Protein 3QHY (pdb70)

Nearest PDB structures (foldseek):
  3qhy-assembly1_A  TM=1.004E+00  e=6.481E-57  Bacillus anthracis
  6w34-assembly1_A  TM=9.994E-01  e=8.408E-50  Bacillus cereus ATCC 14579
  6w33-assembly2_B  TM=1.000E+00  e=2.358E-49  Bacillus cereus ATCC 14579
  6w2z-assembly1_A  TM=9.917E-01  e=2.115E-44  Bacillus subtilis subsp. subtilis str. 168
  6nj1-assembly1_A-2  TM=9.935E-01  e=1.777E-41  Clostridium kluyveri DSM 555

B-factor: mean 21.79, std 8.42, range [8.39, 61.29]

InterPro domains:
  IPR000871 Beta-lactamase, class-A [PR00118] (55-79)
  IPR000871 Beta-lactamase, class-A [PR00118] (86-103)
  IPR000871 Beta-lactamase, class-A [PR00118] (126-151)
  IPR000871 Beta-lactamase, class-A [PR00118] (162-186)
  IPR000871 Beta-lactamase, class-A [PR00118] (188-213)
  IPR000871 Beta-lactamase, class-A [PR00118] (224-239)
  IPR000871 Beta-lactamase, class-A [PR00118] (241-256)
  IPR000871 Beta-lactamase, class-A [PTHR35333] (19-308)
  IPR012338 Beta-lactamase/transpeptidase-like [G3DSA:3.40.710.10] (39-309)
  IPR012338 Beta-lactamase/transpeptidase-like [SSF56601] (54-308)
  IPR023650 Beta-lactamase, class-A active site [PS00146] (88-103)
  IPR045155 Beta-lactamase class A, catalytic domain [PF13354] (54-308)
  IPR058139 Beta-lactamase BlaC, bacilli [NF012167] (55-308)

Structure (mmCIF, N/CA/C/O backbone):
data_3QHY
#
_entry.id   3QHY
#
_cell.length_a   130.766
_cell.length_b   87.177
_cell.length_c   61.020
_cell.angle_alpha   90.00
_cell.angle_beta   114.81
_cell.angle_gamma   90.00
#
_symmetry.space_group_name_H-M   'C 1 2 1'
#
loop_
_entity.id
_entity.type
_entity.pdbx_description
1 polymer Beta-lactamase
2 polymer 'Beta-lactamase inhibitory protein II'
3 water water
#
loop_
_atom_site.group_PDB
_atom_site.id
_atom_site.type_symbol
_atom_site.label_atom_id
_atom_site.label_alt_id
_atom_site.label_comp_id
_atom_site.label_asym_id
_atom_site.label_entity_id
_atom_site.label_seq_id
_atom_site.pdbx_PDB_ins_code
_atom_site.Cartn_x
_atom_site.Cartn_y
_atom_site.Cartn_z
_atom_site.occupancy
_atom_site.B_iso_or_equiv
_atom_site.auth_seq_id
_atom_site.auth_comp_id
_atom_site.auth_asym_id
_atom_site.auth_atom_id
_atom_site.pdbx_PDB_model_num
ATOM 1 N N . THR A 1 14 ? 44.275 -29.224 -1.030 1.00 39.18 29 THR A N 1
ATOM 2 C CA . THR A 1 14 ? 43.359 -29.760 -2.018 1.00 32.24 29 THR A CA 1
ATOM 3 C C . THR A 1 14 ? 42.007 -29.067 -1.965 1.00 25.65 29 THR A C 1
ATOM 4 O O . THR A 1 14 ? 41.662 -28.386 -0.999 1.00 22.43 29 THR A O 1
ATOM 8 N N . HIS A 1 15 ? 41.240 -29.279 -3.023 1.00 22.01 30 HIS A N 1
ATOM 9 C CA . HIS A 1 15 ? 39.878 -28.791 -3.144 1.00 22.60 30 HIS A CA 1
ATOM 10 C C . HIS A 1 15 ? 38.957 -29.439 -2.113 1.00 21.08 30 HIS A C 1
ATOM 11 O O . HIS A 1 15 ? 37.975 -28.832 -1.675 1.00 22.63 30 HIS A O 1
ATOM 18 N N . LYS A 1 16 ? 39.266 -30.673 -1.722 1.00 23.00 31 LYS A N 1
ATOM 19 C CA . LYS A 1 16 ? 38.462 -31.366 -0.716 1.00 18.48 31 LYS A CA 1
ATOM 20 C C . LYS A 1 16 ? 38.514 -30.612 0.612 1.00 18.04 31 LYS A C 1
ATOM 21 O O . LYS A 1 16 ? 37.502 -30.448 1.296 1.00 16.16 31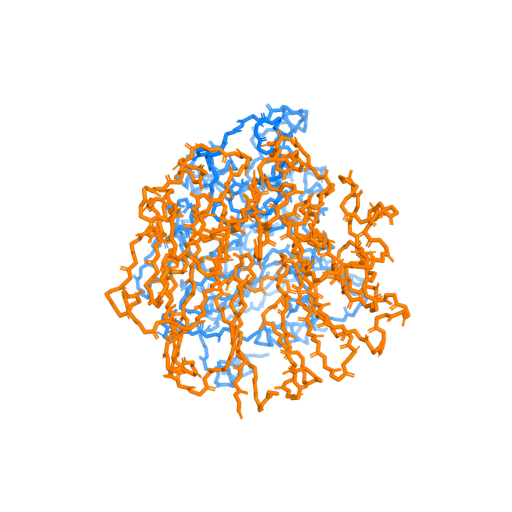 LYS A O 1
ATOM 27 N N . GLU A 1 17 ? 39.710 -30.169 0.968 1.00 16.74 32 GLU A N 1
ATOM 28 C CA . GLU A 1 17 ? 39.926 -29.434 2.203 1.00 20.44 32 GLU A CA 1
ATOM 29 C C . GLU A 1 17 ? 39.153 -28.113 2.207 1.00 17.69 32 GLU A C 1
ATOM 30 O O . GLU A 1 17 ? 38.450 -27.806 3.172 1.00 18.75 32 GLU A O 1
ATOM 36 N N . PHE A 1 18 ? 39.247 -27.353 1.116 1.00 17.72 33 PHE A N 1
ATOM 37 C CA . PHE A 1 18 ? 38.520 -26.085 1.011 1.00 15.05 33 PHE A CA 1
ATOM 38 C C . PHE A 1 18 ? 37.030 -26.318 1.165 1.00 21.25 33 PHE A C 1
ATOM 39 O O . PHE A 1 18 ? 36.355 -25.615 1.917 1.00 18.41 33 PHE A O 1
ATOM 47 N N . SER A 1 19 ? 36.528 -27.323 0.452 1.00 18.51 34 SER A N 1
ATOM 48 C CA . SER A 1 19 ? 35.116 -27.683 0.502 1.00 18.78 34 SER A CA 1
ATOM 49 C C . SER A 1 19 ? 34.657 -28.012 1.932 1.00 21.34 34 SER A C 1
ATOM 50 O O . SER A 1 19 ? 33.574 -27.600 2.354 1.00 26.27 34 SER A O 1
ATOM 53 N N . GLN A 1 20 ? 35.481 -28.745 2.676 1.00 21.46 35 GLN A N 1
ATOM 54 C CA . GLN A 1 20 ? 35.150 -29.100 4.051 1.00 22.98 35 GLN A CA 1
ATOM 55 C C . GLN A 1 20 ? 35.118 -27.867 4.947 1.00 23.36 35 GLN A C 1
ATOM 56 O O . GLN A 1 20 ? 34.302 -27.772 5.867 1.00 25.46 35 GLN A O 1
ATOM 62 N N . LEU A 1 21 ? 36.010 -26.920 4.670 1.00 21.83 36 LEU A N 1
ATOM 63 C CA . LEU A 1 21 ? 36.070 -25.679 5.439 1.00 23.37 36 LEU A CA 1
ATOM 64 C C . LEU A 1 21 ? 34.781 -24.902 5.293 1.00 18.62 36 LEU A C 1
ATOM 65 O O . LEU A 1 21 ? 34.237 -24.400 6.276 1.00 22.11 36 LEU A O 1
ATOM 70 N N . GLU A 1 22 ? 34.286 -24.805 4.064 1.00 21.09 37 GLU A N 1
ATOM 71 C CA . GLU A 1 22 ? 32.997 -24.166 3.825 1.00 18.38 37 GLU A CA 1
ATOM 72 C C . GLU A 1 22 ? 31.923 -24.768 4.717 1.00 21.91 37 GLU A C 1
ATOM 73 O O . GLU A 1 22 ? 31.138 -24.040 5.334 1.00 21.77 37 GLU A O 1
ATOM 79 N N . LYS A 1 23 ? 31.886 -26.097 4.796 1.00 19.08 38 LYS A N 1
ATOM 80 C CA . LYS A 1 23 ? 30.843 -26.750 5.579 1.00 22.98 38 LYS A CA 1
ATOM 81 C C . LYS A 1 23 ? 31.068 -26.570 7.075 1.00 19.81 38 LYS A C 1
ATOM 82 O O . LYS A 1 23 ? 30.133 -26.279 7.825 1.00 24.37 38 LYS A O 1
ATOM 88 N N . LYS A 1 24 ? 32.312 -26.738 7.503 1.00 22.74 39 LYS A N 1
ATOM 89 C CA . LYS A 1 24 ? 32.677 -26.544 8.902 1.00 23.40 39 LYS A CA 1
ATOM 90 C C . LYS A 1 24 ? 32.236 -25.178 9.442 1.00 24.38 39 LYS A C 1
ATOM 91 O O . LYS A 1 24 ? 31.768 -25.076 10.577 1.00 23.61 39 LYS A O 1
ATOM 97 N N . PHE A 1 25 ? 32.362 -24.138 8.623 1.00 21.40 40 PHE A N 1
ATOM 98 C CA . PHE A 1 25 ? 32.144 -22.769 9.096 1.00 21.90 40 PHE A CA 1
ATOM 99 C C . PHE A 1 25 ? 30.853 -22.140 8.578 1.00 22.72 40 PHE A C 1
ATOM 100 O O . PHE A 1 25 ? 30.582 -20.967 8.829 1.00 23.23 40 PHE A O 1
ATOM 108 N N . ASP A 1 26 ? 30.058 -22.938 7.872 1.00 23.53 41 ASP A N 1
ATOM 109 C CA . ASP A 1 26 ? 28.802 -22.476 7.280 1.00 22.64 41 ASP A CA 1
ATOM 110 C C . ASP A 1 26 ? 28.996 -21.224 6.415 1.00 22.00 41 ASP A C 1
ATOM 111 O O . ASP A 1 26 ? 28.251 -20.252 6.536 1.00 21.64 41 ASP A O 1
ATOM 116 N N . ALA A 1 27 ? 29.982 -21.267 5.522 1.00 19.42 42 ALA A N 1
ATOM 117 C CA . ALA A 1 27 ? 30.332 -20.096 4.732 1.00 20.05 42 ALA A CA 1
ATOM 118 C C . ALA A 1 27 ? 30.673 -20.431 3.283 1.00 20.69 42 ALA A C 1
ATOM 119 O O . ALA A 1 27 ? 30.946 -21.582 2.948 1.00 20.31 42 ALA A O 1
ATOM 121 N N . ARG A 1 28 ? 30.642 -19.415 2.425 1.00 22.13 43 ARG A N 1
ATOM 122 C CA . ARG A 1 28 ? 31.101 -19.551 1.048 1.00 19.14 43 ARG A CA 1
ATOM 123 C C . ARG A 1 28 ? 32.531 -19.028 0.999 1.00 19.42 43 ARG A C 1
ATOM 124 O O . ARG A 1 28 ? 32.821 -17.979 1.566 1.00 16.54 43 ARG A O 1
ATOM 132 N N . LEU A 1 29 ? 33.415 -19.736 0.300 1.00 17.12 44 LEU A N 1
ATOM 133 C CA . LEU A 1 29 ? 34.841 -19.401 0.314 1.00 18.29 44 LEU A CA 1
ATOM 134 C C . LEU A 1 29 ? 35.425 -19.233 -1.096 1.00 19.5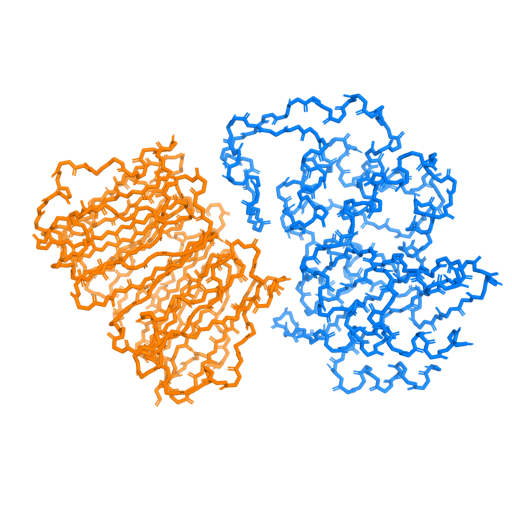5 44 LEU A C 1
ATOM 135 O O . LEU A 1 29 ? 35.166 -20.046 -1.988 1.00 20.08 44 LEU A O 1
ATOM 140 N N . GLY A 1 30 ? 36.210 -18.180 -1.300 1.00 15.99 45 GLY A N 1
ATOM 141 C CA . GLY A 1 30 ? 36.918 -18.005 -2.557 1.00 13.01 45 GLY A CA 1
ATOM 142 C C . GLY A 1 30 ? 38.411 -17.867 -2.304 1.00 18.34 45 GLY A C 1
ATOM 143 O O . GLY A 1 30 ? 38.830 -17.149 -1.398 1.00 17.12 45 GLY A O 1
ATOM 144 N N . VAL A 1 31 ? 39.212 -18.563 -3.097 1.00 12.92 46 VAL A N 1
ATOM 145 C CA . VAL A 1 31 ? 40.645 -18.596 -2.894 1.00 11.98 46 VAL A CA 1
ATOM 146 C C . VAL A 1 31 ? 41.369 -18.516 -4.221 1.00 16.18 46 VAL A C 1
ATOM 147 O O . VAL A 1 31 ? 40.992 -19.178 -5.191 1.00 15.13 46 VAL A O 1
ATOM 151 N N . TYR A 1 32 ? 42.422 -17.719 -4.258 1.00 14.51 47 TYR A N 1
ATOM 152 C CA . TYR A 1 32 ? 43.376 -17.801 -5.353 1.00 14.56 47 TYR A CA 1
ATOM 153 C C . TYR A 1 32 ? 44.743 -17.474 -4.804 1.00 17.53 47 TYR A C 1
ATOM 154 O O . TYR A 1 32 ? 44.911 -16.474 -4.108 1.00 15.67 47 TYR A O 1
ATOM 163 N N . ALA A 1 33 ? 45.718 -18.327 -5.100 1.00 14.80 48 ALA A N 1
ATOM 164 C CA . ALA A 1 33 ? 47.062 -18.132 -4.592 1.00 15.27 48 ALA A CA 1
ATOM 165 C C . ALA A 1 33 ? 48.093 -18.431 -5.667 1.00 18.96 48 ALA A C 1
ATOM 166 O O . ALA A 1 33 ? 47.905 -19.336 -6.484 1.00 19.20 48 ALA A O 1
ATOM 168 N N . ILE A 1 34 ? 49.183 -17.670 -5.650 1.00 14.29 49 ILE A N 1
ATOM 169 C CA . ILE A 1 34 ? 50.246 -17.795 -6.639 1.00 19.71 49 ILE A CA 1
ATOM 170 C C . ILE A 1 34 ? 51.618 -17.885 -5.976 1.00 21.67 49 ILE A C 1
ATOM 171 O O . ILE A 1 34 ? 52.064 -16.934 -5.324 1.00 17.90 49 ILE A O 1
ATOM 176 N N . ASP A 1 35 ? 52.277 -19.027 -6.132 1.00 18.43 50 ASP A N 1
ATOM 177 C CA . ASP A 1 35 ? 53.663 -19.176 -5.706 1.00 22.91 50 ASP A CA 1
ATOM 178 C C . ASP A 1 35 ? 54.531 -18.572 -6.798 1.00 25.62 50 ASP A C 1
ATOM 179 O O . ASP A 1 35 ? 54.684 -19.167 -7.869 1.00 26.75 50 ASP A O 1
ATOM 184 N N . THR A 1 36 ? 55.090 -17.392 -6.548 1.00 22.50 51 THR A N 1
ATOM 185 C CA . THR A 1 36 ? 55.862 -16.712 -7.584 1.00 24.43 51 THR A CA 1
ATOM 186 C C . THR A 1 36 ? 57.204 -17.393 -7.836 1.00 27.81 51 THR A C 1
ATOM 187 O O . THR A 1 36 ? 57.933 -17.013 -8.748 1.00 29.41 51 THR A O 1
ATOM 191 N N . GLY A 1 37 ? 57.526 -18.391 -7.020 1.00 28.22 52 GLY A N 1
ATOM 192 C CA . GLY A 1 37 ? 58.761 -19.135 -7.193 1.00 33.14 52 GLY A CA 1
ATOM 193 C C . GLY A 1 37 ? 58.648 -20.168 -8.300 1.00 34.15 52 GLY A C 1
ATOM 194 O O . GLY A 1 37 ? 59.632 -20.480 -8.976 1.00 30.97 52 GLY A O 1
ATOM 195 N N . THR A 1 38 ? 57.440 -20.693 -8.486 1.00 32.24 53 THR A N 1
ATOM 196 C CA . THR A 1 38 ? 57.208 -21.771 -9.441 1.00 31.29 53 THR A CA 1
ATOM 197 C C . THR A 1 38 ? 56.104 -21.421 -10.431 1.00 35.58 53 THR A C 1
ATOM 198 O O . THR A 1 38 ? 55.866 -22.150 -11.399 1.00 35.57 53 THR A O 1
ATOM 202 N N . ASN A 1 39 ? 55.440 -20.297 -10.189 1.00 31.25 54 ASN A N 1
ATOM 203 C CA . ASN A 1 39 ? 54.296 -19.893 -10.997 1.00 33.74 54 ASN A CA 1
ATOM 204 C C . ASN A 1 39 ? 53.107 -20.842 -10.835 1.00 30.38 54 ASN A C 1
ATOM 205 O O . ASN A 1 39 ? 52.098 -20.717 -11.522 1.00 28.49 54 ASN A O 1
ATOM 210 N N . GLN A 1 40 ? 53.235 -21.783 -9.909 1.00 28.06 55 GLN A N 1
ATOM 211 C CA . GLN A 1 40 ? 52.127 -22.661 -9.544 1.00 29.30 55 GLN A CA 1
ATOM 212 C C . GLN A 1 40 ? 51.012 -21.864 -8.842 1.00 23.97 55 GLN A C 1
ATOM 213 O O . GLN A 1 40 ? 51.292 -20.920 -8.106 1.00 19.89 55 GLN A O 1
ATOM 219 N N . THR A 1 41 ? 49.757 -22.238 -9.092 1.00 22.62 56 THR A N 1
ATOM 220 C CA . THR A 1 41 ? 48.597 -21.564 -8.504 1.00 26.05 56 THR A CA 1
ATOM 221 C C . THR A 1 41 ? 47.646 -22.535 -7.802 1.00 24.33 56 THR A C 1
ATOM 222 O O . THR A 1 41 ? 47.618 -23.732 -8.093 1.00 22.78 56 THR A O 1
ATOM 226 N N . ILE A 1 42 ? 46.866 -22.002 -6.870 1.00 22.48 57 ILE A N 1
ATOM 227 C CA . ILE A 1 42 ? 45.834 -22.764 -6.188 1.00 18.83 57 ILE A CA 1
ATOM 228 C C . ILE A 1 42 ? 44.553 -21.961 -6.278 1.00 20.81 57 ILE A C 1
ATOM 229 O O . ILE A 1 42 ? 44.575 -20.755 -6.061 1.00 20.25 57 ILE A O 1
ATOM 234 N N . ALA A 1 43 ? 43.443 -22.616 -6.608 1.00 19.59 59 ALA A N 1
ATOM 235 C CA . ALA A 1 43 ? 42.192 -21.897 -6.828 1.00 17.86 59 ALA A CA 1
ATOM 236 C C . ALA A 1 43 ? 40.999 -22.625 -6.231 1.00 20.40 59 ALA A C 1
ATOM 237 O O . ALA A 1 43 ? 40.949 -23.852 -6.231 1.00 19.43 59 ALA A O 1
ATOM 239 N N . TYR A 1 44 ? 40.045 -21.854 -5.724 1.00 15.35 60 TYR A N 1
ATOM 240 C CA . TYR A 1 44 ? 38.793 -22.398 -5.223 1.00 17.21 60 TYR A CA 1
ATOM 241 C C . TYR A 1 44 ? 37.719 -21.334 -5.397 1.00 20.08 60 TYR A C 1
ATOM 242 O O . TYR A 1 44 ? 37.826 -20.245 -4.827 1.00 18.25 60 TYR A O 1
ATOM 251 N N . ARG A 1 45 ? 36.690 -21.644 -6.189 1.00 16.49 61 ARG A N 1
ATOM 252 C CA . ARG A 1 45 ? 35.708 -20.636 -6.603 1.00 18.86 61 ARG A CA 1
ATOM 253 C C . ARG A 1 45 ? 36.379 -19.302 -6.973 1.00 17.00 61 ARG A C 1
ATOM 254 O O . ARG A 1 45 ? 35.914 -18.235 -6.566 1.00 19.65 61 ARG A O 1
ATOM 262 N N . PRO A 1 46 ? 37.457 -19.358 -7.774 1.00 16.02 62 PRO A N 1
ATOM 263 C CA . PRO A 1 46 ? 38.333 -18.198 -8.000 1.00 14.50 62 PRO A CA 1
ATOM 264 C C . PRO A 1 46 ? 37.668 -17.040 -8.747 1.00 16.61 62 PRO A C 1
ATOM 265 O O . PRO A 1 46 ? 38.114 -15.891 -8.658 1.00 14.34 62 PRO A O 1
ATOM 269 N N . ASN A 1 47 ? 36.607 -17.333 -9.484 1.00 18.72 63 ASN A N 1
ATOM 270 C CA . ASN A 1 47 ? 35.936 -16.297 -10.250 1.00 17.07 63 ASN A CA 1
ATOM 271 C C . ASN A 1 47 ? 34.555 -15.921 -9.709 1.00 19.73 63 ASN A C 1
ATOM 272 O O . ASN A 1 47 ? 33.782 -15.266 -10.395 1.00 21.54 63 ASN A O 1
ATOM 277 N N . GLU A 1 48 ? 34.251 -16.334 -8.480 1.00 17.29 64 GLU A N 1
ATOM 278 C CA . GLU A 1 48 ? 32.993 -15.957 -7.838 1.00 18.49 64 GLU A CA 1
ATOM 279 C C . GLU A 1 48 ? 33.122 -14.615 -7.120 1.00 18.02 64 GLU A C 1
ATOM 280 O O . GLU A 1 48 ? 34.138 -14.339 -6.485 1.00 14.86 64 GLU A O 1
ATOM 286 N N . ARG A 1 49 ? 32.086 -13.789 -7.218 1.00 15.49 65 ARG A N 1
ATOM 287 C CA . ARG A 1 49 ? 32.120 -12.449 -6.634 1.00 19.10 65 ARG A CA 1
ATOM 288 C C . ARG A 1 49 ? 31.886 -12.427 -5.125 1.00 18.17 65 ARG A C 1
ATOM 289 O O . ARG A 1 49 ? 31.043 -13.162 -4.594 1.00 14.76 65 ARG A O 1
ATOM 297 N N . PHE A 1 50 ? 32.663 -11.584 -4.449 1.00 16.37 66 PHE A N 1
ATOM 298 C CA . PHE A 1 50 ? 32.493 -11.303 -3.032 1.00 12.83 66 PHE A CA 1
ATOM 299 C C . PHE A 1 50 ? 32.659 -9.794 -2.888 1.00 13.54 66 PHE A C 1
ATOM 300 O O . PHE A 1 50 ? 33.387 -9.181 -3.660 1.00 13.98 66 PHE A O 1
ATOM 308 N N . ALA A 1 51 ? 32.006 -9.199 -1.896 1.00 12.28 67 ALA A N 1
ATOM 309 C CA . ALA A 1 51 ? 32.269 -7.801 -1.566 1.00 13.14 67 ALA A CA 1
ATOM 310 C C . ALA A 1 51 ? 33.730 -7.726 -1.113 1.00 14.59 67 ALA A C 1
ATOM 311 O O . ALA A 1 51 ? 34.178 -8.552 -0.312 1.00 12.29 67 ALA A O 1
ATOM 313 N N . PHE A 1 52 ? 34.497 -6.782 -1.647 1.00 11.39 68 PHE A N 1
ATOM 314 C CA . PHE A 1 52 ? 35.907 -6.742 -1.281 1.00 14.23 68 PHE A CA 1
ATOM 315 C C . PHE A 1 52 ? 36.167 -6.068 0.076 1.00 14.68 68 PHE A C 1
ATOM 316 O O . PHE A 1 52 ? 37.201 -6.303 0.696 1.00 12.86 68 PHE A O 1
ATOM 324 N N . ALA A 1 53 ? 35.212 -5.269 0.541 1.00 13.83 69 ALA A N 1
ATOM 325 C CA . ALA A 1 53 ? 35.347 -4.597 1.836 1.00 13.48 69 ALA A CA 1
ATOM 326 C C . ALA A 1 53 ? 36.696 -3.876 1.889 1.00 14.81 69 ALA A C 1
ATOM 327 O O . ALA A 1 53 ? 37.168 -3.386 0.863 1.00 14.61 69 ALA A O 1
ATOM 329 N N . SER A 1 54 ? 37.317 -3.808 3.064 1.00 13.14 70 SER A N 1
ATOM 330 C CA . SER A 1 54 ? 38.548 -3.028 3.221 1.00 12.68 70 SER A CA 1
ATOM 331 C C . SER A 1 54 ? 39.771 -3.523 2.430 1.00 15.07 70 SER A C 1
ATOM 332 O O . SER A 1 54 ? 40.810 -2.861 2.429 1.00 13.17 70 SER A O 1
ATOM 335 N N . THR A 1 55 ? 39.674 -4.663 1.749 1.00 14.06 71 THR A N 1
ATOM 336 C CA . THR A 1 55 ? 40.853 -5.146 1.021 1.00 13.12 71 THR A CA 1
ATOM 337 C C . THR A 1 55 ? 41.252 -4.224 -0.142 1.00 12.18 71 THR A C 1
ATOM 338 O O . THR A 1 55 ? 42.384 -4.280 -0.623 1.00 15.03 71 THR A O 1
ATOM 342 N N . TYR A 1 56 ? 40.330 -3.385 -0.598 1.00 11.63 72 TYR A N 1
ATOM 343 C CA . TYR A 1 56 ? 40.662 -2.448 -1.670 1.00 16.27 72 TYR A CA 1
ATOM 344 C C . TYR A 1 56 ? 41.715 -1.440 -1.211 1.00 16.20 72 TYR A C 1
ATOM 345 O O . TYR A 1 56 ? 42.391 -0.829 -2.034 1.00 13.47 72 TYR A O 1
ATOM 354 N N . LYS A 1 57 ? 41.842 -1.239 0.098 1.00 10.75 73 LYS A N 1
ATOM 355 C CA . LYS A 1 57 ? 42.722 -0.171 0.568 1.00 14.56 73 LYS A CA 1
ATOM 356 C C . LYS A 1 57 ? 44.180 -0.390 0.162 1.00 13.52 73 LYS A C 1
ATOM 357 O O . LYS A 1 57 ? 44.883 0.559 -0.152 1.00 17.20 73 LYS A O 1
ATOM 363 N N . ALA A 1 58 ? 44.624 -1.642 0.175 1.00 11.89 74 ALA A N 1
ATOM 364 C CA . ALA A 1 58 ? 45.974 -1.964 -0.249 1.00 13.34 74 ALA A CA 1
ATOM 365 C C . ALA A 1 58 ? 46.164 -1.692 -1.732 1.00 17.06 74 ALA A C 1
ATOM 366 O O . ALA A 1 58 ? 47.200 -1.148 -2.137 1.00 16.18 74 ALA A O 1
ATOM 368 N N . LEU A 1 59 ? 45.170 -2.065 -2.542 1.00 15.25 75 LEU A N 1
ATOM 369 C CA . LEU A 1 59 ? 45.256 -1.843 -3.985 1.00 16.80 75 LEU A CA 1
ATOM 370 C C . LEU A 1 59 ? 45.167 -0.364 -4.348 1.00 16.06 75 LEU A C 1
ATOM 371 O O . LEU A 1 59 ? 45.926 0.115 -5.191 1.00 16.20 75 LEU A O 1
ATOM 376 N N . ALA A 1 60 ? 44.239 0.354 -3.716 1.00 12.00 76 ALA A N 1
ATOM 377 C CA . ALA A 1 60 ? 44.089 1.784 -3.970 1.00 14.82 76 ALA A CA 1
ATOM 378 C C . ALA A 1 60 ? 45.353 2.535 -3.559 1.00 13.85 76 ALA A C 1
ATOM 379 O O . ALA A 1 60 ? 45.722 3.521 -4.182 1.00 15.00 76 ALA A O 1
ATOM 381 N N . ALA A 1 61 ? 46.009 2.066 -2.501 1.00 15.28 77 ALA A N 1
ATOM 382 C CA . ALA A 1 61 ? 47.265 2.671 -2.085 1.00 16.46 77 ALA A CA 1
ATOM 383 C C . ALA A 1 61 ? 48.286 2.422 -3.184 1.00 16.47 77 ALA A C 1
ATOM 384 O O . ALA A 1 61 ? 49.086 3.293 -3.503 1.00 15.41 77 ALA A O 1
ATOM 386 N N . GLY A 1 62 ? 48.240 1.227 -3.767 1.00 16.17 78 GLY A N 1
ATOM 387 C CA . GLY A 1 62 ? 49.070 0.911 -4.920 1.00 19.48 78 GLY A CA 1
ATOM 388 C C . GLY A 1 62 ? 48.828 1.860 -6.092 1.00 19.77 78 GLY A C 1
ATOM 389 O O . GLY A 1 62 ? 49.774 2.357 -6.704 1.00 15.44 78 GLY A O 1
ATOM 390 N N . VAL A 1 63 ? 47.558 2.122 -6.394 1.00 18.09 79 VAL A N 1
ATOM 391 C CA . VAL A 1 63 ? 47.199 3.069 -7.451 1.00 14.91 79 VAL A CA 1
ATOM 392 C C . VAL A 1 63 ? 47.717 4.466 -7.092 1.00 18.32 79 VAL A C 1
ATOM 393 O O . VAL A 1 63 ? 48.298 5.171 -7.932 1.00 18.13 79 VAL A O 1
ATOM 397 N N . LEU A 1 64 ? 47.525 4.865 -5.841 1.00 13.87 80 LEU A N 1
ATOM 398 C CA . LEU A 1 64 ? 48.029 6.156 -5.402 1.00 12.43 80 LEU A CA 1
ATOM 399 C C . LEU A 1 64 ? 49.513 6.255 -5.726 1.00 16.84 80 LEU A C 1
ATOM 400 O O . LEU A 1 64 ? 49.955 7.248 -6.303 1.00 16.50 80 LEU A O 1
ATOM 405 N N . LEU A 1 65 ? 50.274 5.222 -5.356 1.00 14.58 81 LEU A N 1
ATOM 406 C CA . LEU A 1 65 ? 51.719 5.187 -5.607 1.00 18.79 81 LEU A CA 1
ATOM 407 C C . LEU A 1 65 ? 52.056 5.232 -7.106 1.00 18.90 81 LEU A C 1
ATOM 408 O O . LEU A 1 65 ? 53.054 5.845 -7.512 1.00 18.50 81 LEU A O 1
ATOM 413 N N . GLN A 1 66 ? 51.235 4.571 -7.918 1.00 18.32 82 GLN A N 1
ATOM 414 C CA . GLN A 1 66 ? 51.391 4.615 -9.369 1.00 18.94 82 GLN A CA 1
ATOM 415 C C . GLN A 1 66 ? 51.313 6.040 -9.893 1.00 18.90 82 GLN A C 1
ATOM 416 O O . GLN A 1 66 ? 52.058 6.419 -10.795 1.00 21.41 82 GLN A O 1
ATOM 422 N N . GLN A 1 67 ? 50.405 6.829 -9.326 1.00 18.98 83 GLN A N 1
ATOM 423 C CA . GLN A 1 67 ? 50.035 8.107 -9.926 1.00 22.16 83 GLN A CA 1
ATOM 424 C C . GLN A 1 67 ? 50.709 9.308 -9.271 1.00 21.08 83 GLN A C 1
ATOM 425 O O . GLN A 1 67 ? 50.477 10.444 -9.681 1.00 19.34 83 GLN A O 1
ATOM 431 N N . ASN A 1 68 ? 51.541 9.058 -8.264 1.00 22.42 84 ASN A N 1
ATOM 432 C CA . ASN A 1 68 ? 52.192 10.137 -7.514 1.00 20.59 84 ASN A CA 1
ATOM 433 C C . ASN A 1 68 ? 53.652 9.847 -7.186 1.00 27.56 84 ASN A C 1
ATOM 434 O O . ASN A 1 68 ? 54.013 8.707 -6.876 1.00 26.58 84 ASN A O 1
ATOM 439 N N . SER A 1 69 ? 54.486 10.886 -7.244 1.00 26.08 85 SER A N 1
ATOM 440 C CA . SER A 1 69 ? 55.877 10.780 -6.809 1.00 27.41 85 SER A CA 1
ATOM 441 C C . SER A 1 69 ? 55.923 10.524 -5.307 1.00 25.23 85 SER A C 1
ATOM 442 O O . SER A 1 69 ? 54.971 10.853 -4.594 1.00 23.43 85 SER A O 1
ATOM 445 N N . THR A 1 70 ? 57.027 9.953 -4.818 1.00 22.41 86 THR A N 1
ATOM 446 C CA . THR A 1 70 ? 57.179 9.752 -3.379 1.00 21.68 86 THR A CA 1
ATOM 447 C C . THR A 1 70 ? 57.145 11.096 -2.642 1.00 27.08 86 THR A C 1
ATOM 448 O O . THR A 1 70 ? 56.647 11.178 -1.524 1.00 24.16 86 THR A O 1
ATOM 452 N N . LYS A 1 71 ? 57.664 12.147 -3.276 1.00 25.15 87 LYS A N 1
ATOM 453 C CA . LYS A 1 71 ? 57.660 13.486 -2.678 1.00 27.96 87 LYS A CA 1
ATOM 454 C C . LYS A 1 71 ? 56.241 13.975 -2.407 1.00 25.91 87 LYS A C 1
ATOM 455 O O . LYS A 1 71 ? 55.991 14.694 -1.437 1.00 20.67 87 LYS A O 1
ATOM 461 N N . LYS A 1 72 ? 55.316 13.586 -3.276 1.00 22.79 90 LYS A N 1
ATOM 462 C CA . LYS A 1 72 ? 53.920 13.989 -3.154 1.00 19.74 90 LYS A CA 1
ATOM 463 C C . LYS A 1 72 ? 53.276 13.468 -1.863 1.00 22.42 90 LYS A C 1
ATOM 464 O O . LYS A 1 72 ? 52.336 14.065 -1.340 1.00 22.19 90 LYS A O 1
ATOM 470 N N . LEU A 1 73 ? 53.783 12.353 -1.349 1.00 21.37 91 LEU A N 1
ATOM 471 C CA . LEU A 1 73 ? 53.217 11.749 -0.144 1.00 20.27 91 LEU A CA 1
ATOM 472 C C . LEU A 1 73 ? 53.410 12.642 1.083 1.00 21.99 91 LEU A C 1
ATOM 473 O O . LEU A 1 73 ? 52.748 12.468 2.113 1.00 20.67 91 LEU A O 1
ATOM 478 N N . ASP A 1 74 ? 54.325 13.595 0.971 1.00 22.97 92 ASP A N 1
ATOM 479 C CA . ASP A 1 74 ? 54.639 14.477 2.091 1.00 24.17 92 ASP A CA 1
ATOM 480 C C . ASP A 1 74 ? 53.702 15.674 2.181 1.00 23.67 92 ASP A C 1
ATOM 481 O O . ASP A 1 74 ? 53.778 16.439 3.129 1.00 26.44 92 ASP A O 1
ATOM 486 N N . GLU A 1 75 ? 52.825 15.835 1.194 1.00 17.58 93 GLU A N 1
ATOM 487 C CA . GLU A 1 75 ? 51.870 16.943 1.189 1.00 22.50 93 GLU A CA 1
ATOM 488 C C . GLU A 1 75 ? 50.808 16.817 2.298 1.00 24.85 93 GLU A C 1
ATOM 489 O O . GLU A 1 75 ? 50.292 15.730 2.540 1.00 20.72 93 GLU A O 1
ATOM 495 N N . VAL A 1 76 ? 50.486 17.925 2.967 1.00 21.36 94 VAL A N 1
ATOM 496 C CA . VAL A 1 76 ? 49.478 17.911 4.028 1.00 19.24 94 VAL A CA 1
ATOM 497 C C . VAL A 1 76 ? 48.050 18.012 3.488 1.00 24.42 94 VAL A C 1
ATOM 498 O O . VAL A 1 76 ? 47.728 18.906 2.698 1.00 24.01 94 VAL A O 1
ATOM 502 N N . ILE A 1 77 ? 47.197 17.087 3.924 1.00 22.65 95 ILE A N 1
ATOM 503 C CA . ILE A 1 77 ? 45.791 17.086 3.544 1.00 16.33 95 ILE A CA 1
ATOM 504 C C . ILE A 1 77 ? 44.947 17.455 4.749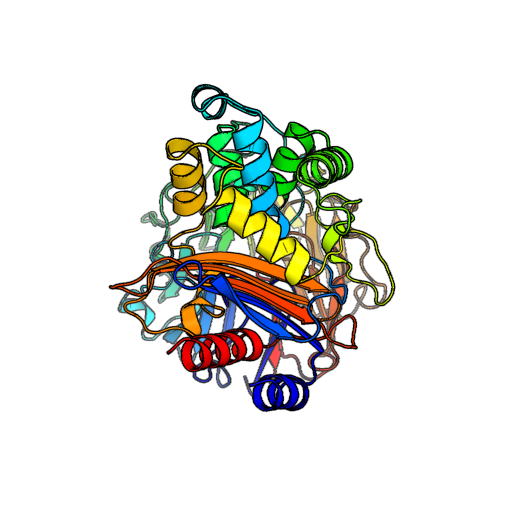 1.00 21.43 95 ILE A C 1
ATOM 505 O O . ILE A 1 77 ? 45.032 16.800 5.788 1.00 19.06 95 ILE A O 1
ATOM 510 N N . THR A 1 78 ? 44.123 18.488 4.615 1.00 19.04 96 THR A N 1
ATOM 511 C CA . THR A 1 78 ? 43.255 18.902 5.715 1.00 22.44 96 THR A CA 1
ATOM 512 C C . THR A 1 78 ? 41.821 18.438 5.464 1.00 23.56 96 THR A C 1
ATOM 513 O O . THR A 1 78 ? 41.407 18.276 4.324 1.00 23.12 96 THR A O 1
ATOM 517 N N . TYR A 1 79 ? 41.070 18.214 6.536 1.00 23.04 97 TYR A N 1
ATOM 518 C CA . TYR A 1 79 ? 39.683 17.769 6.428 1.00 20.61 97 TYR A CA 1
ATOM 519 C C . TYR A 1 79 ? 39.029 18.099 7.763 1.00 18.99 97 TYR A C 1
ATOM 520 O O . TYR A 1 79 ? 39.723 18.367 8.735 1.00 16.67 97 TYR A O 1
ATOM 529 N N . THR A 1 80 ? 37.707 18.120 7.820 1.00 16.39 98 THR A N 1
ATOM 530 C CA . THR A 1 80 ? 37.042 18.597 9.027 1.00 20.32 98 THR A CA 1
ATOM 531 C C . THR A 1 80 ? 36.170 17.510 9.626 1.00 15.86 98 THR A C 1
ATOM 532 O O . THR A 1 80 ? 36.054 16.432 9.065 1.00 17.51 98 THR A O 1
ATOM 536 N N . LYS A 1 81 ? 35.533 17.807 10.750 1.00 18.20 99 LYS A N 1
ATOM 537 C CA . LYS A 1 81 ? 34.602 16.851 11.346 1.00 17.91 99 LYS A CA 1
ATOM 538 C C . LYS A 1 81 ? 33.472 16.468 10.394 1.00 18.20 99 LYS A C 1
ATOM 539 O O . LYS A 1 81 ? 32.878 15.396 10.528 1.00 18.55 99 LYS A O 1
ATOM 545 N N . GLU A 1 82 ? 33.186 17.342 9.431 1.00 16.23 100 GLU A N 1
ATOM 546 C CA . GLU A 1 82 ? 32.147 17.085 8.432 1.00 16.96 100 GLU A CA 1
ATOM 547 C C . GLU A 1 82 ? 32.507 15.867 7.608 1.00 15.47 100 GLU A C 1
ATOM 548 O O . GLU A 1 82 ? 31.630 15.145 7.122 1.00 15.77 100 GLU A O 1
ATOM 554 N N . ASP A 1 83 ? 33.806 15.658 7.431 1.00 14.36 101 ASP A N 1
ATOM 555 C CA . ASP A 1 83 ? 34.304 14.663 6.481 1.00 17.38 101 ASP A CA 1
ATOM 556 C C . ASP A 1 83 ? 34.386 13.241 7.036 1.00 16.68 101 ASP A C 1
ATOM 557 O O . ASP A 1 83 ? 34.571 12.272 6.289 1.00 13.61 101 ASP A O 1
ATOM 562 N N . LEU A 1 84 ? 34.272 13.115 8.352 1.00 14.20 102 LEU A N 1
ATOM 563 C CA . LEU A 1 84 ? 34.507 11.830 8.999 1.00 13.54 102 LEU A CA 1
ATOM 564 C C . LEU A 1 84 ? 33.371 10.840 8.775 1.00 15.33 102 LEU A C 1
ATOM 565 O O . LEU A 1 84 ? 32.204 11.190 8.911 1.00 13.10 102 LEU A O 1
ATOM 570 N N . VAL A 1 85 ? 33.720 9.602 8.425 1.00 13.02 103 VAL A N 1
ATOM 571 C CA . VAL A 1 85 ? 32.789 8.491 8.570 1.00 13.51 103 VAL A CA 1
ATOM 572 C C . VAL A 1 85 ? 33.264 7.646 9.748 1.00 17.38 103 VAL A C 1
ATOM 573 O O . VAL A 1 85 ? 34.292 7.972 10.355 1.00 14.10 103 VAL A O 1
ATOM 577 N N . ASP A 1 86 ? 32.523 6.586 10.084 1.00 13.33 104 ASP A N 1
ATOM 578 C CA . ASP A 1 86 ? 32.919 5.707 11.187 1.00 13.83 104 ASP A CA 1
ATOM 579 C C . ASP A 1 86 ? 34.139 4.828 10.856 1.00 15.34 104 ASP A C 1
ATOM 580 O O . ASP A 1 86 ? 34.685 4.891 9.752 1.00 17.49 104 ASP A O 1
ATOM 585 N N . TYR A 1 87 ? 34.585 4.040 11.831 1.00 12.67 105 TYR A N 1
ATOM 586 C CA . TYR A 1 87 ? 35.741 3.162 11.650 1.00 14.24 105 TYR A CA 1
ATOM 587 C C . TYR A 1 87 ? 36.980 3.949 11.232 1.00 13.53 105 TYR A C 1
ATOM 588 O O . TYR A 1 87 ? 37.757 3.511 10.373 1.00 11.97 105 TYR A O 1
ATOM 597 N N . SER A 1 88 ? 37.171 5.098 11.871 1.00 12.03 106 SER A N 1
ATOM 598 C CA . SER A 1 88 ? 38.269 5.996 11.531 1.00 11.11 106 SER A CA 1
ATOM 599 C C . SER A 1 88 ? 39.043 6.444 12.762 1.00 13.86 106 SER A C 1
ATOM 600 O O . SER A 1 88 ? 38.997 7.614 13.128 1.00 13.74 106 SER A O 1
ATOM 603 N N . PRO A 1 89 ? 39.763 5.510 13.406 1.00 13.11 107 PRO A N 1
ATOM 604 C CA . PRO A 1 89 ? 40.438 5.843 14.663 1.00 14.02 107 PRO A CA 1
ATOM 605 C C . PRO A 1 89 ? 41.570 6.848 14.467 1.00 13.84 107 PRO A C 1
ATOM 606 O O . PRO A 1 89 ? 41.786 7.711 15.323 1.00 12.52 107 PRO A O 1
ATOM 610 N N . VAL A 1 90 ? 42.275 6.742 13.351 1.00 12.68 108 VAL A N 1
ATOM 611 C CA . VAL A 1 90 ? 43.416 7.605 13.082 1.00 11.80 108 VAL A CA 1
ATOM 612 C C . VAL A 1 90 ? 43.004 9.002 12.593 1.00 14.18 108 VAL A C 1
ATOM 613 O O . VAL A 1 90 ? 43.449 10.023 13.133 1.00 13.30 108 VAL A O 1
ATOM 617 N N . THR A 1 91 ? 42.143 9.049 11.580 1.00 11.54 109 THR A N 1
ATOM 618 C CA . THR A 1 91 ? 41.738 10.318 10.985 1.00 10.15 109 THR A CA 1
ATOM 619 C C . THR A 1 91 ? 40.911 11.166 11.938 1.00 11.14 109 THR A C 1
ATOM 620 O O . THR A 1 91 ? 40.993 12.389 11.914 1.00 12.61 109 THR A O 1
ATOM 624 N N . GLU A 1 92 ? 40.115 10.522 12.787 1.00 13.20 110 GLU A N 1
ATOM 625 C CA . GLU A 1 92 ? 39.300 11.283 13.731 1.00 13.64 110 GLU A CA 1
ATOM 626 C C . GLU A 1 92 ? 40.179 12.020 14.750 1.00 13.66 110 GLU A C 1
ATOM 627 O O . GLU A 1 92 ? 39.773 13.038 15.311 1.00 11.21 110 GLU A O 1
ATOM 633 N N . LYS A 1 93 ? 41.384 11.522 14.954 1.00 13.18 111 LYS A N 1
ATOM 634 C CA . LYS A 1 93 ? 42.350 12.110 15.870 1.00 17.30 111 LYS A CA 1
ATOM 635 C C . LYS A 1 93 ? 43.039 13.347 15.272 1.00 21.07 111 LYS A C 1
ATOM 636 O O . LYS A 1 93 ? 43.300 14.296 15.965 1.00 21.41 111 LYS A O 1
ATOM 642 N N . HIS A 1 94 ? 43.318 13.311 13.979 1.00 16.58 112 HIS A N 1
ATOM 643 C CA . HIS A 1 94 ? 44.047 14.386 13.302 1.00 21.49 112 HIS A CA 1
ATOM 644 C C . HIS A 1 94 ? 43.104 15.282 12.506 1.00 18.47 112 HIS A C 1
ATOM 645 O O . HIS A 1 94 ? 43.507 16.009 11.583 1.00 18.36 112 HIS A O 1
ATOM 652 N N . VAL A 1 95 ? 41.831 15.224 12.844 1.00 17.09 113 VAL A N 1
ATOM 653 C CA . VAL A 1 95 ? 40.841 16.049 12.193 1.00 18.97 113 VAL A CA 1
ATOM 654 C C . VAL A 1 95 ? 41.242 17.523 12.370 1.00 28.99 113 VAL A C 1
ATOM 655 O O . VAL A 1 95 ? 41.761 17.904 13.383 1.00 41.00 113 VAL A O 1
ATOM 659 N N . ASP A 1 96 ? 41.019 18.337 11.368 1.00 28.58 114 ASP A N 1
ATOM 660 C CA . ASP A 1 96 ? 41.384 19.744 11.430 1.00 27.62 114 ASP A CA 1
ATOM 661 C C . ASP A 1 96 ? 42.878 20.064 11.180 1.00 33.52 114 ASP A C 1
ATOM 662 O O . ASP A 1 96 ? 43.155 20.814 10.254 1.00 31.54 114 ASP A O 1
ATOM 667 N N . THR A 1 97 ? 43.822 19.519 11.953 1.00 26.46 115 THR A N 1
ATOM 668 C CA . THR A 1 97 ? 45.200 19.884 11.697 1.00 27.73 115 THR A CA 1
ATOM 669 C C . THR A 1 97 ? 45.856 19.085 10.563 1.00 29.91 115 THR A C 1
ATOM 670 O O . THR A 1 97 ? 46.955 19.414 10.117 1.00 34.24 115 THR A O 1
ATOM 674 N N . GLY A 1 98 ? 45.187 18.034 10.106 1.00 21.53 116 GLY A N 1
ATOM 675 C CA . GLY A 1 98 ? 45.613 17.312 8.919 1.00 25.29 116 GLY A CA 1
ATOM 676 C C . GLY A 1 98 ? 46.667 16.227 9.072 1.00 21.90 116 GLY A C 1
ATOM 677 O O . GLY A 1 98 ? 47.247 16.037 10.136 1.00 20.99 116 GLY A O 1
ATOM 678 N N . MET A 1 99 ? 46.912 15.512 7.978 1.00 17.65 117 MET A N 1
ATOM 679 C CA . MET A 1 99 ? 47.907 14.448 7.928 1.00 18.81 117 MET A CA 1
ATOM 680 C C . MET A 1 99 ? 48.540 14.502 6.543 1.00 17.35 117 MET A C 1
ATOM 681 O O . MET A 1 99 ? 47.941 15.042 5.612 1.00 17.35 117 MET A O 1
ATOM 686 N N . THR A 1 100 ? 49.734 13.947 6.380 1.00 16.70 118 THR A N 1
ATOM 687 C CA . THR A 1 100 ? 50.303 13.872 5.031 1.00 18.41 118 THR A CA 1
ATOM 688 C C . THR A 1 100 ? 49.541 12.835 4.195 1.00 19.29 118 THR A C 1
ATOM 689 O O . THR A 1 100 ? 48.909 11.918 4.743 1.00 15.96 118 THR A O 1
ATOM 693 N N . LEU A 1 101 ? 49.573 13.005 2.877 1.00 16.00 119 LEU A N 1
ATOM 694 C CA . LEU A 1 101 ? 48.973 12.034 1.962 1.00 15.92 119 LEU A CA 1
ATOM 695 C C . LEU A 1 101 ? 49.449 10.625 2.278 1.00 16.81 119 LEU A C 1
ATOM 696 O O . LEU A 1 101 ? 48.655 9.681 2.324 1.00 17.13 119 LEU A O 1
ATOM 701 N N . GLY A 1 102 ? 50.749 10.489 2.496 1.00 15.88 120 GLY A N 1
ATOM 702 C CA . GLY A 1 102 ? 51.342 9.202 2.823 1.00 19.11 120 GLY A CA 1
ATOM 703 C C . GLY A 1 102 ? 50.841 8.650 4.146 1.00 20.91 120 GLY A C 1
ATOM 704 O O . GLY A 1 102 ? 50.590 7.453 4.269 1.00 14.92 120 GLY A O 1
ATOM 705 N N . GLU A 1 103 ? 50.692 9.522 5.140 1.00 18.44 121 GLU A N 1
ATOM 706 C CA . GLU A 1 103 ? 50.111 9.108 6.418 1.00 18.37 121 GLU A CA 1
ATOM 707 C C . GLU A 1 103 ? 48.671 8.630 6.244 1.00 15.69 121 GLU A C 1
ATOM 708 O O . GLU A 1 103 ? 48.256 7.689 6.916 1.00 17.98 121 GLU A O 1
ATOM 714 N N . ILE A 1 104 ? 47.922 9.281 5.351 1.00 14.44 122 ILE A N 1
ATOM 715 C CA . ILE A 1 104 ? 46.553 8.879 5.016 1.00 15.38 122 ILE A CA 1
ATOM 716 C C . ILE A 1 104 ? 46.525 7.452 4.455 1.00 16.84 122 ILE A C 1
ATOM 717 O O . ILE A 1 104 ? 45.796 6.590 4.944 1.00 16.13 122 ILE A O 1
ATOM 722 N N . ALA A 1 105 ? 47.323 7.209 3.420 1.00 18.53 123 ALA A N 1
ATOM 723 C CA . ALA A 1 105 ? 47.396 5.886 2.806 1.00 14.27 123 ALA A CA 1
ATOM 724 C C . ALA A 1 105 ? 47.800 4.846 3.854 1.00 13.42 123 ALA A C 1
ATOM 725 O O . ALA A 1 105 ? 47.256 3.747 3.904 1.00 16.45 123 ALA A O 1
ATOM 727 N N . GLU A 1 106 ? 48.751 5.215 4.698 1.00 14.69 124 GLU A N 1
ATOM 728 C CA . GLU A 1 106 ? 49.241 4.327 5.736 1.00 16.98 124 GLU A CA 1
ATOM 729 C C . GLU A 1 106 ? 48.141 3.977 6.737 1.00 12.20 124 GLU A C 1
ATOM 730 O O . GLU A 1 106 ? 48.058 2.849 7.199 1.00 14.02 124 GLU A O 1
ATOM 736 N N . ALA A 1 107 ? 47.311 4.958 7.072 1.00 13.24 125 ALA A N 1
ATOM 737 C CA . ALA A 1 107 ? 46.222 4.766 8.022 1.00 14.98 125 ALA A CA 1
ATOM 738 C C . ALA A 1 107 ? 45.180 3.794 7.474 1.00 16.01 125 ALA A C 1
ATOM 739 O O . ALA A 1 107 ? 44.659 2.929 8.196 1.00 14.25 125 ALA A O 1
ATOM 741 N N . ALA A 1 108 ? 44.861 3.972 6.199 1.00 11.27 126 ALA A N 1
ATOM 742 C CA . ALA A 1 108 ? 43.920 3.097 5.508 1.00 14.98 126 ALA A CA 1
ATOM 743 C C . ALA A 1 108 ? 44.440 1.677 5.543 1.00 13.15 126 ALA A C 1
ATOM 744 O O . ALA A 1 108 ? 43.714 0.751 5.896 1.00 14.39 126 ALA A O 1
ATOM 746 N N . VAL A 1 109 ? 45.720 1.507 5.232 1.00 14.08 127 VAL A N 1
ATOM 747 C CA . VAL A 1 109 ? 46.268 0.168 5.129 1.00 10.82 127 VAL A CA 1
ATOM 748 C C . VAL A 1 109 ? 46.510 -0.482 6.503 1.00 14.05 127 VAL A C 1
ATOM 749 O O . VAL A 1 109 ? 46.241 -1.673 6.686 1.00 13.43 127 VAL A O 1
ATOM 753 N N . ARG A 1 110 ? 47.004 0.298 7.464 1.00 12.34 128 ARG A N 1
ATOM 754 C CA . ARG A 1 110 ? 47.341 -0.232 8.789 1.00 15.57 128 ARG A CA 1
ATOM 755 C C . ARG A 1 110 ? 46.149 -0.352 9.748 1.00 15.03 128 ARG A C 1
ATOM 756 O O . ARG A 1 110 ? 46.034 -1.337 10.479 1.00 16.26 128 ARG A O 1
ATOM 764 N N . TYR A 1 111 ? 45.290 0.663 9.773 1.00 13.47 129 TYR A N 1
ATOM 765 C CA . TYR A 1 111 ? 44.185 0.703 10.735 1.00 18.07 129 TYR A CA 1
ATOM 766 C C . TYR A 1 111 ? 42.824 0.492 10.086 1.00 13.35 129 TYR A C 1
ATOM 767 O O . TYR A 1 111 ? 41.792 0.551 10.761 1.00 14.82 129 TYR A O 1
ATOM 776 N N . SER A 1 112 ? 42.844 0.214 8.789 1.00 14.74 130 SER A N 1
ATOM 777 C CA . SER A 1 112 ? 41.642 0.060 8.015 1.00 14.04 130 SER A CA 1
ATOM 778 C C . SER A 1 112 ? 40.721 1.275 8.216 1.00 13.76 130 SER A C 1
ATOM 779 O O . SER A 1 112 ? 39.554 1.171 8.321 1.00 12.45 130 SER A O 1
ATOM 782 N N . ASP A 1 113 ? 41.328 2.432 8.313 1.00 14.64 131 ASP A N 1
ATOM 783 C CA . ASP A 1 113 ? 40.631 3.674 8.592 1.00 14.29 131 ASP A CA 1
ATOM 784 C C . ASP A 1 113 ? 39.768 4.060 7.384 1.00 13.34 131 ASP A C 1
ATOM 785 O O . ASP A 1 113 ? 40.292 4.272 6.297 1.00 14.81 131 ASP A O 1
ATOM 790 N N . ASN A 1 114 ? 38.450 4.129 7.577 1.00 10.36 132 ASN A N 1
ATOM 791 C CA . ASN A 1 114 ? 37.522 4.372 6.479 1.00 14.12 132 ASN A CA 1
ATOM 792 C C . ASN A 1 114 ? 37.600 5.776 5.904 1.00 13.89 132 ASN A C 1
ATOM 793 O O . ASN A 1 114 ? 37.470 5.954 4.695 1.00 13.06 132 ASN A O 1
ATOM 798 N N . THR A 1 115 ? 37.774 6.776 6.766 1.00 12.02 133 THR A N 1
ATOM 799 C CA . THR A 1 115 ? 37.845 8.144 6.279 1.00 12.59 133 THR A CA 1
ATOM 800 C C . THR A 1 115 ? 39.121 8.269 5.452 1.00 15.16 133 THR A C 1
ATOM 801 O O . THR A 1 115 ? 39.122 8.863 4.378 1.00 14.44 133 THR A O 1
ATOM 805 N N . ALA A 1 116 ? 40.196 7.660 5.935 1.00 12.85 134 ALA A N 1
ATOM 806 C CA . ALA A 1 116 ? 41.421 7.572 5.137 1.00 16.01 134 ALA A CA 1
ATOM 807 C C . ALA A 1 116 ? 41.171 6.869 3.792 1.00 16.14 134 ALA A C 1
ATOM 808 O O . ALA A 1 116 ? 41.659 7.315 2.750 1.00 16.25 134 ALA A O 1
ATOM 810 N N . GLY A 1 117 ? 40.395 5.786 3.810 1.00 12.80 135 GLY A N 1
ATOM 811 C CA . GLY A 1 117 ? 40.043 5.096 2.574 1.00 12.63 135 GLY A CA 1
ATOM 812 C C . GLY A 1 117 ? 39.302 6.008 1.598 1.00 17.79 135 GLY A C 1
ATOM 813 O O . GLY A 1 117 ? 39.544 5.977 0.386 1.00 15.56 135 GLY A O 1
ATOM 814 N N . ASN A 1 118 ? 38.406 6.835 2.126 1.00 15.23 136 ASN A N 1
ATOM 815 C CA . ASN A 1 118 ? 37.657 7.777 1.295 1.00 16.98 136 ASN A CA 1
ATOM 816 C C . ASN A 1 118 ? 38.544 8.859 0.680 1.00 20.09 136 ASN A C 1
ATOM 817 O O . ASN A 1 118 ? 38.371 9.232 -0.487 1.00 17.52 136 ASN A O 1
ATOM 822 N N . ILE A 1 119 ? 39.487 9.365 1.473 1.00 14.91 137 ILE A N 1
ATOM 823 C CA . ILE A 1 119 ? 40.434 10.361 0.999 1.00 16.96 137 ILE A CA 1
ATOM 824 C C . ILE A 1 119 ? 41.329 9.763 -0.085 1.00 17.65 137 ILE A C 1
ATOM 825 O O . ILE A 1 119 ? 41.662 10.417 -1.075 1.00 18.86 137 ILE A O 1
ATOM 830 N N . LEU A 1 120 ? 41.703 8.508 0.112 1.00 17.13 138 LEU A N 1
ATOM 831 C CA . LEU A 1 120 ? 42.462 7.748 -0.868 1.00 13.91 138 LEU A CA 1
ATOM 832 C C . LEU A 1 120 ? 41.654 7.629 -2.172 1.00 18.42 138 LEU A C 1
ATOM 833 O O . LEU A 1 120 ? 42.150 7.949 -3.264 1.00 15.31 138 LEU A O 1
ATOM 838 N N . PHE A 1 121 ? 40.406 7.182 -2.055 1.00 12.92 139 PHE A N 1
ATOM 839 C CA . PHE A 1 121 ? 39.497 7.157 -3.201 1.00 15.86 139 PHE A CA 1
ATOM 840 C C . PHE A 1 121 ? 39.510 8.500 -3.939 1.00 17.77 139 PHE A C 1
ATOM 841 O O . PHE A 1 121 ? 39.747 8.554 -5.149 1.00 16.90 139 PHE A O 1
ATOM 849 N N . HIS A 1 122 ? 39.255 9.584 -3.206 1.00 15.30 140 HIS A N 1
ATOM 850 C CA . HIS A 1 122 ? 39.175 10.910 -3.815 1.00 20.83 140 HIS A CA 1
ATOM 851 C C . HIS A 1 122 ? 40.441 11.257 -4.595 1.00 22.47 140 HIS A C 1
ATOM 852 O O . HIS A 1 122 ? 40.365 11.839 -5.678 1.00 23.53 140 HIS A O 1
ATOM 859 N N . LYS A 1 123 ? 41.592 10.878 -4.051 1.00 14.22 141 LYS A N 1
ATOM 860 C CA . LYS A 1 123 ? 42.877 11.220 -4.649 1.00 19.70 141 LYS A CA 1
ATOM 861 C C . LYS A 1 123 ? 43.140 10.496 -5.956 1.00 22.17 141 LYS A C 1
ATOM 862 O O . LYS A 1 123 ? 43.966 10.935 -6.753 1.00 19.89 141 LYS A O 1
ATOM 868 N N . ILE A 1 124 ? 42.453 9.382 -6.172 1.00 14.53 142 ILE A N 1
ATOM 869 C CA . ILE A 1 124 ? 42.617 8.648 -7.419 1.00 18.40 142 ILE A CA 1
ATOM 870 C C . ILE A 1 124 ? 41.336 8.672 -8.238 1.00 16.66 142 ILE A C 1
ATOM 871 O O . ILE A 1 124 ? 41.129 7.832 -9.127 1.00 17.65 142 ILE A O 1
ATOM 876 N N . GLY A 1 125 ? 40.471 9.633 -7.922 1.00 16.42 143 GLY A N 1
ATOM 877 C CA . GLY A 1 125 ? 39.295 9.908 -8.734 1.00 20.39 143 GLY A CA 1
ATOM 878 C C . GLY A 1 125 ? 38.016 9.174 -8.375 1.00 21.42 143 GLY A C 1
ATOM 879 O O . GLY A 1 125 ? 37.184 8.912 -9.246 1.00 22.01 143 GLY A O 1
ATOM 880 N N . GLY A 1 126 ? 37.839 8.845 -7.100 1.00 20.36 144 GLY A N 1
ATOM 881 C CA . GLY A 1 126 ? 36.626 8.170 -6.669 1.00 18.93 144 GLY A CA 1
ATOM 882 C C . GLY A 1 126 ? 36.636 6.685 -6.996 1.00 17.96 144 GLY A C 1
ATOM 883 O O . GLY A 1 126 ? 37.554 6.208 -7.661 1.00 16.53 144 GLY A O 1
ATOM 884 N N . PRO A 1 127 ? 35.619 5.942 -6.519 1.00 16.79 145 PRO A N 1
ATOM 885 C CA . PRO A 1 127 ? 35.534 4.507 -6.818 1.00 18.40 145 PRO A CA 1
ATOM 886 C C . PRO A 1 127 ? 35.727 4.220 -8.304 1.00 18.32 145 PRO A C 1
ATOM 887 O O . PRO A 1 127 ? 36.359 3.223 -8.661 1.00 17.53 145 PRO A O 1
ATOM 891 N N . LYS A 1 128 ? 35.214 5.092 -9.166 1.00 17.03 146 LYS A N 1
ATOM 892 C CA . LYS A 1 128 ? 35.312 4.828 -10.595 1.00 18.52 146 LYS A CA 1
ATOM 893 C C . LYS A 1 128 ? 36.701 5.160 -11.138 1.00 19.52 146 LYS A C 1
ATOM 894 O O . LYS A 1 128 ? 37.150 4.546 -12.088 1.00 15.95 146 LYS A O 1
ATOM 900 N N . GLY A 1 129 ? 37.394 6.110 -10.518 1.00 17.64 147 GLY A N 1
ATOM 901 C CA . GLY A 1 129 ? 38.797 6.309 -10.838 1.00 15.84 147 GLY A CA 1
ATOM 902 C C . GLY A 1 129 ? 39.645 5.106 -10.428 1.00 17.06 147 GLY A C 1
ATOM 903 O O . GLY A 1 129 ? 40.600 4.732 -11.105 1.00 17.17 147 GLY A O 1
ATOM 904 N N . TYR A 1 130 ? 39.302 4.501 -9.300 1.00 18.11 148 TYR A N 1
ATOM 905 C CA . TYR A 1 130 ? 39.984 3.299 -8.840 1.00 15.73 148 TYR A CA 1
ATOM 906 C C . TYR A 1 130 ? 39.744 2.148 -9.823 1.00 16.24 148 TYR A C 1
ATOM 907 O O . TYR A 1 130 ? 40.673 1.437 -10.214 1.00 14.18 148 TYR A O 1
ATOM 916 N N . GLU A 1 131 ? 38.489 1.975 -10.208 1.00 15.31 149 GLU A N 1
ATOM 917 C CA . GLU A 1 131 ? 38.095 0.970 -11.189 1.00 18.20 149 GLU A CA 1
ATOM 918 C C . GLU A 1 131 ? 38.850 1.182 -12.507 1.00 17.59 149 GLU A C 1
ATOM 919 O O . GLU A 1 131 ? 39.407 0.241 -13.080 1.00 16.99 149 GLU A O 1
ATOM 925 N N . LYS A 1 132 ? 38.877 2.424 -12.975 1.00 16.21 150 LYS A N 1
ATOM 926 C CA . LYS A 1 132 ? 39.562 2.754 -14.224 1.00 18.84 150 LYS A CA 1
ATOM 927 C C . LYS A 1 132 ? 41.035 2.356 -14.184 1.00 15.26 150 LYS A C 1
ATOM 928 O O . LYS A 1 132 ? 41.553 1.771 -15.135 1.00 15.30 150 LYS A O 1
ATOM 934 N N . ALA A 1 133 ? 41.719 2.666 -13.084 1.00 15.89 151 ALA A N 1
ATOM 935 C CA . ALA A 1 133 ? 43.126 2.282 -12.958 1.00 17.90 151 ALA A CA 1
ATOM 936 C C . ALA A 1 133 ? 43.285 0.762 -12.981 1.00 18.98 151 ALA A C 1
ATOM 937 O O . ALA A 1 133 ? 44.288 0.240 -13.467 1.00 16.22 151 ALA A O 1
ATOM 939 N N . LEU A 1 134 ? 42.300 0.050 -12.445 1.00 13.04 152 LEU A N 1
ATOM 940 C CA . LEU A 1 134 ? 42.359 -1.403 -12.458 1.00 15.95 152 LEU A CA 1
ATOM 941 C C . LEU A 1 134 ? 42.074 -1.917 -13.877 1.00 17.50 152 LEU A C 1
ATOM 942 O O . LEU A 1 134 ? 42.720 -2.848 -14.340 1.00 19.00 152 LEU A O 1
ATOM 947 N N . ARG A 1 135 ? 41.113 -1.303 -14.562 1.00 18.23 153 ARG A N 1
ATOM 948 C CA . ARG A 1 135 ? 40.855 -1.621 -15.965 1.00 19.64 153 ARG A CA 1
ATOM 949 C C . ARG A 1 135 ? 42.133 -1.448 -16.786 1.00 21.94 153 ARG A C 1
ATOM 950 O O . ARG A 1 135 ? 42.443 -2.263 -17.656 1.00 21.20 153 ARG A O 1
ATOM 958 N N . GLN A 1 136 ? 42.876 -0.391 -16.509 1.00 18.52 154 GLN A N 1
ATOM 959 C CA . GLN A 1 136 ? 44.072 -0.093 -17.256 1.00 20.59 154 GLN A CA 1
ATOM 960 C C . GLN A 1 136 ? 45.145 -1.145 -17.039 1.00 22.27 154 GLN A C 1
ATOM 961 O O . GLN A 1 136 ? 45.951 -1.361 -17.890 1.00 26.83 154 GLN A O 1
ATOM 967 N N . MET A 1 137 ? 45.086 -1.826 -15.913 1.00 18.91 155 MET A N 1
ATOM 968 C CA . MET A 1 137 ? 45.962 -2.959 -15.619 1.00 21.21 155 MET A CA 1
ATOM 969 C C . MET A 1 137 ? 45.377 -4.293 -16.131 1.00 25.17 155 MET A C 1
ATOM 970 O O . MET A 1 137 ? 45.900 -5.367 -15.830 1.00 26.21 155 MET A O 1
ATOM 975 N N . GLY A 1 138 ? 44.276 -4.230 -16.875 1.00 17.85 156 GLY A N 1
ATOM 976 C CA . GLY A 1 138 ? 43.704 -5.429 -17.465 1.00 25.98 156 GLY A CA 1
ATOM 977 C C . GLY A 1 138 ? 42.670 -6.133 -16.595 1.00 29.48 156 GLY A C 1
ATOM 978 O O . GLY A 1 138 ? 42.196 -7.221 -16.933 1.00 24.16 156 GLY A O 1
ATOM 979 N N . ASP A 1 139 ? 42.316 -5.511 -15.475 1.00 16.87 157 ASP A N 1
ATOM 980 C CA . ASP A 1 139 ? 41.291 -6.054 -14.595 1.00 19.37 157 ASP A CA 1
ATOM 981 C C . ASP A 1 139 ? 39.925 -5.581 -15.050 1.00 20.39 157 ASP A C 1
ATOM 982 O O . ASP A 1 139 ? 39.570 -4.420 -14.866 1.00 21.84 157 ASP A O 1
ATOM 987 N N . ARG A 1 140 ? 39.147 -6.482 -15.641 1.00 20.43 158 ARG A N 1
ATOM 988 C CA . ARG A 1 140 ? 37.804 -6.124 -16.089 1.00 18.48 158 ARG A CA 1
ATOM 989 C C . ARG A 1 140 ? 36.732 -6.709 -15.185 1.00 20.60 158 ARG A C 1
ATOM 990 O O . ARG A 1 140 ? 35.554 -6.719 -15.532 1.00 22.36 158 ARG A O 1
ATOM 998 N N . VAL A 1 141 ? 37.139 -7.176 -14.007 1.00 20.75 159 VAL A N 1
ATOM 999 C CA . VAL A 1 141 ? 36.215 -7.854 -13.102 1.00 12.77 159 VAL A CA 1
ATOM 1000 C C . VAL A 1 141 ? 35.768 -6.943 -11.966 1.00 17.03 159 VAL A C 1
ATOM 1001 O O . VAL A 1 141 ? 34.579 -6.847 -11.655 1.00 16.87 159 VAL A O 1
ATOM 1005 N N . THR A 1 142 ? 36.727 -6.267 -11.345 1.00 16.24 160 THR A N 1
ATOM 1006 C CA . THR A 1 142 ? 36.430 -5.419 -10.195 1.00 15.88 160 THR A CA 1
ATOM 1007 C C . THR A 1 142 ? 35.424 -4.300 -10.492 1.00 13.48 160 THR A C 1
ATOM 1008 O O . THR A 1 142 ? 35.573 -3.527 -11.441 1.00 14.06 160 THR A O 1
ATOM 1012 N N . MET A 1 143 ? 34.394 -4.233 -9.666 1.00 14.39 161 MET A N 1
ATOM 1013 C CA . MET A 1 143 ? 33.410 -3.169 -9.744 1.00 14.95 161 MET A CA 1
ATOM 1014 C C . MET A 1 143 ? 33.532 -2.345 -8.458 1.00 16.94 161 MET A C 1
ATOM 1015 O O . MET A 1 143 ? 33.315 -2.862 -7.367 1.00 12.30 161 MET A O 1
ATOM 1020 N N . SER A 1 144 ? 33.909 -1.080 -8.586 1.00 13.04 162 SER A N 1
ATOM 1021 C CA . SER A 1 144 ? 34.010 -0.186 -7.430 1.00 14.53 162 SER A CA 1
ATOM 1022 C C . SER A 1 144 ? 33.029 0.947 -7.664 1.00 15.32 162 SER A C 1
ATOM 1023 O O . SER A 1 144 ? 33.096 1.622 -8.691 1.00 18.38 162 SER A O 1
ATOM 1026 N N . ASP A 1 145 ? 32.114 1.149 -6.727 1.00 14.63 163 ASP A N 1
ATOM 1027 C CA . ASP A 1 145 ? 30.976 2.028 -6.956 1.00 15.08 163 ASP A CA 1
ATOM 1028 C C . ASP A 1 145 ? 30.741 3.023 -5.828 1.00 19.53 163 ASP A C 1
ATOM 1029 O O . ASP A 1 145 ? 30.293 4.142 -6.073 1.00 18.74 163 ASP A O 1
ATOM 1034 N N . ARG A 1 146 ? 31.026 2.609 -4.596 1.00 13.87 164 ARG A N 1
ATOM 1035 C CA . ARG A 1 146 ? 30.674 3.413 -3.431 1.00 16.94 164 ARG A CA 1
ATOM 1036 C C . ARG A 1 146 ? 31.869 3.739 -2.551 1.00 17.18 164 ARG A C 1
ATOM 1037 O O . ARG A 1 146 ? 32.899 3.065 -2.608 1.00 12.79 164 ARG A O 1
ATOM 1045 N N . PHE A 1 147 ? 31.716 4.787 -1.747 1.00 14.18 165 PHE A N 1
ATOM 1046 C CA . PHE A 1 147 ? 32.713 5.165 -0.760 1.00 17.20 165 PHE A CA 1
ATOM 1047 C C . PHE A 1 147 ? 32.416 4.384 0.520 1.00 16.61 165 PHE A C 1
ATOM 1048 O O . PHE A 1 147 ? 31.457 3.621 0.566 1.00 15.10 165 PHE A O 1
ATOM 1056 N N . GLU A 1 148 ? 33.231 4.583 1.556 1.00 14.02 166 GLU A N 1
ATOM 1057 C CA . GLU A 1 148 ? 32.957 4.020 2.876 1.00 14.87 166 GLU A CA 1
ATOM 1058 C C . GLU A 1 148 ? 31.876 4.880 3.494 1.00 14.77 166 GLU A C 1
ATOM 1059 O O . GLU A 1 148 ? 31.807 6.066 3.198 1.00 15.01 166 GLU A O 1
ATOM 1065 N N . THR A 1 149 ? 31.046 4.306 4.359 1.00 16.29 167 THR A N 1
ATOM 1066 C CA . THR A 1 149 ? 31.166 2.910 4.780 1.00 16.15 167 THR A CA 1
ATOM 1067 C C . THR A 1 149 ? 30.172 2.013 4.034 1.00 17.65 167 THR A C 1
ATOM 1068 O O . THR A 1 149 ? 30.123 0.800 4.234 1.00 16.73 167 THR A O 1
ATOM 1072 N N . GLU A 1 150 ? 29.396 2.610 3.139 1.00 14.90 168 GLU A N 1
ATOM 1073 C CA . GLU A 1 150 ? 28.344 1.856 2.463 1.00 17.68 168 GLU A CA 1
ATOM 1074 C C . GLU A 1 150 ? 28.838 0.798 1.457 1.00 16.80 168 GLU A C 1
ATOM 1075 O O . GLU A 1 150 ? 28.075 -0.085 1.065 1.00 20.16 168 GLU A O 1
ATOM 1081 N N . LEU A 1 151 ? 30.098 0.871 1.035 1.00 15.24 169 LEU A N 1
ATOM 1082 C CA . LEU A 1 151 ? 30.643 -0.163 0.152 1.00 15.70 169 LEU A CA 1
ATOM 1083 C C . LEU A 1 151 ? 30.734 -1.540 0.815 1.00 13.21 169 LEU A C 1
ATOM 1084 O O . LEU A 1 151 ? 31.010 -2.536 0.147 1.00 15.17 169 LEU A O 1
ATOM 1089 N N . ASN A 1 152 ? 30.517 -1.599 2.119 1.00 15.40 170 ASN A N 1
ATOM 1090 C CA . ASN A 1 152 ? 30.576 -2.871 2.844 1.00 14.25 170 ASN A CA 1
ATOM 1091 C C . ASN A 1 152 ? 29.229 -3.583 2.940 1.00 15.94 170 ASN A C 1
ATOM 1092 O O . ASN A 1 152 ? 29.106 -4.658 3.560 1.00 11.05 170 ASN A O 1
ATOM 1097 N N . GLU A 1 153 ? 28.216 -3.051 2.289 1.00 14.21 171 GLU A N 1
ATOM 1098 C CA . GLU A 1 153 ? 26.870 -3.604 2.360 1.00 20.93 171 GLU A CA 1
ATOM 1099 C C . GLU A 1 153 ? 26.730 -5.098 1.929 1.00 24.96 171 GLU A C 1
ATOM 1100 O O . GLU A 1 153 ? 25.992 -5.839 2.509 1.00 37.10 171 GLU A O 1
ATOM 1106 N N . ALA A 1 154 ? 27.474 -5.520 0.938 1.00 20.70 172 ALA A N 1
ATOM 1107 C CA . ALA A 1 154 ? 27.576 -6.935 0.611 1.00 21.29 172 ALA A CA 1
ATOM 1108 C C . ALA A 1 154 ? 26.253 -7.705 0.386 1.00 18.29 172 ALA A C 1
ATOM 1109 O O . ALA A 1 154 ? 26.163 -8.846 0.701 1.00 20.62 172 ALA A O 1
ATOM 1111 N N . ILE A 1 155 ? 25.255 -7.060 -0.198 1.00 15.36 173 ILE A N 1
ATOM 1112 C CA . ILE A 1 155 ? 24.002 -7.706 -0.561 1.00 22.99 173 ILE A CA 1
ATOM 1113 C C . ILE A 1 155 ? 24.252 -8.818 -1.574 1.00 20.71 173 ILE A C 1
ATOM 1114 O O . ILE A 1 155 ? 24.899 -8.601 -2.601 1.00 20.09 173 ILE A O 1
ATOM 1119 N N . PRO A 1 156 ? 23.771 -10.029 -1.260 1.00 22.19 174 PRO A N 1
ATOM 1120 C CA . PRO A 1 156 ? 23.907 -11.171 -2.171 1.00 24.41 174 PRO A CA 1
ATOM 1121 C C . PRO A 1 156 ? 23.357 -10.830 -3.554 1.00 19.68 174 PRO A C 1
ATOM 1122 O O . PRO A 1 156 ? 22.244 -10.322 -3.660 1.00 18.72 174 PRO A O 1
ATOM 1126 N N . GLY A 1 157 ? 24.140 -11.093 -4.596 1.00 22.04 175 GLY A N 1
ATOM 1127 C CA . GLY A 1 157 ? 23.707 -10.822 -5.958 1.00 24.77 175 GLY A CA 1
ATOM 1128 C C . GLY A 1 157 ? 23.972 -9.397 -6.422 1.00 25.08 175 GLY A C 1
ATOM 1129 O O . GLY A 1 157 ? 23.849 -9.098 -7.613 1.00 24.49 175 GLY A O 1
ATOM 1130 N N . ASP A 1 158 ? 24.321 -8.518 -5.485 1.00 19.19 176 ASP A N 1
ATOM 1131 C CA . ASP A 1 158 ? 24.708 -7.145 -5.808 1.00 20.27 176 ASP A CA 1
ATOM 1132 C C . ASP A 1 158 ? 26.155 -7.130 -6.300 1.00 22.66 176 ASP A C 1
ATOM 1133 O O . ASP A 1 158 ? 27.054 -7.585 -5.598 1.00 21.33 176 ASP A O 1
ATOM 1138 N N . ILE A 1 159 ? 26.375 -6.602 -7.502 1.00 19.50 177 ILE A N 1
ATOM 1139 C CA . ILE A 1 159 ? 27.706 -6.558 -8.108 1.00 19.50 177 ILE A CA 1
ATOM 1140 C C . ILE A 1 159 ? 28.522 -5.347 -7.645 1.00 19.66 177 ILE A C 1
ATOM 1141 O O . ILE A 1 159 ? 29.735 -5.284 -7.863 1.00 18.15 177 ILE A O 1
ATOM 1146 N N . ARG A 1 160 ? 27.866 -4.380 -7.011 1.00 17.13 178 ARG A N 1
ATOM 1147 C CA . ARG A 1 160 ? 28.580 -3.184 -6.556 1.00 15.70 178 ARG A CA 1
ATOM 1148 C C . ARG A 1 160 ? 29.682 -3.524 -5.557 1.00 16.76 178 ARG A C 1
ATOM 1149 O O . ARG A 1 160 ? 29.484 -4.341 -4.653 1.00 15.97 178 ARG A O 1
ATOM 1157 N N . ASP A 1 161 ? 30.856 -2.929 -5.767 1.00 16.58 179 ASP A N 1
ATOM 1158 C CA . ASP A 1 161 ? 31.970 -3.041 -4.834 1.00 14.64 179 ASP A CA 1
ATOM 1159 C C . ASP A 1 161 ? 32.364 -4.479 -4.604 1.00 13.29 179 ASP A C 1
ATOM 1160 O O . ASP A 1 161 ? 32.598 -4.893 -3.468 1.00 12.83 179 ASP A O 1
ATOM 1165 N N . THR A 1 162 ? 32.429 -5.236 -5.695 1.00 11.75 180 THR A N 1
ATOM 1166 C CA . THR A 1 162 ? 32.789 -6.644 -5.625 1.00 16.40 180 THR A CA 1
ATOM 1167 C C . THR A 1 162 ? 33.981 -6.963 -6.513 1.00 15.11 180 THR A C 1
ATOM 1168 O O . THR A 1 162 ? 34.320 -6.213 -7.435 1.00 13.10 180 THR A O 1
ATOM 1172 N N . SER A 1 163 ? 34.600 -8.100 -6.227 1.00 14.33 181 SER A N 1
ATOM 1173 C CA . SER A 1 163 ? 35.588 -8.673 -7.120 1.00 15.84 181 SER A CA 1
ATOM 1174 C C . SER A 1 163 ? 35.704 -10.174 -6.846 1.00 15.99 181 SER A C 1
ATOM 1175 O O . SER A 1 163 ? 34.875 -10.761 -6.137 1.00 15.17 181 SER A O 1
ATOM 1178 N N . THR A 1 164 ? 36.729 -10.795 -7.409 1.00 14.45 182 THR A N 1
ATOM 1179 C CA . THR A 1 164 ? 36.931 -12.223 -7.216 1.00 15.13 182 THR A CA 1
ATOM 1180 C C . THR A 1 164 ? 38.320 -12.450 -6.646 1.00 13.24 182 THR A C 1
ATOM 1181 O O . THR A 1 164 ? 39.179 -11.581 -6.750 1.00 14.34 182 THR A O 1
ATOM 1185 N N . ALA A 1 165 ? 38.539 -13.611 -6.042 1.00 14.68 183 ALA A N 1
ATOM 1186 C CA . ALA A 1 165 ? 39.833 -13.916 -5.445 1.00 14.47 183 ALA A CA 1
ATOM 1187 C C . ALA A 1 165 ? 40.927 -13.868 -6.511 1.00 16.46 183 ALA A C 1
ATOM 1188 O O . ALA A 1 165 ? 42.049 -13.406 -6.256 1.00 12.05 183 ALA A O 1
ATOM 1190 N N . LYS A 1 166 ? 40.593 -14.317 -7.720 1.00 15.75 184 LYS A N 1
ATOM 1191 C CA . LYS A 1 166 ? 41.573 -14.345 -8.807 1.00 17.18 184 LYS A CA 1
ATOM 1192 C C . LYS A 1 166 ? 41.970 -12.949 -9.287 1.00 13.88 184 LYS A C 1
ATOM 1193 O O . LYS A 1 166 ? 43.156 -12.666 -9.469 1.00 14.04 184 LYS A O 1
ATOM 1199 N N . ALA A 1 167 ? 40.976 -12.091 -9.507 1.00 12.52 185 ALA A N 1
ATOM 1200 C CA . ALA A 1 167 ? 41.227 -10.695 -9.881 1.00 16.07 185 ALA A CA 1
ATOM 1201 C C . ALA A 1 167 ? 42.026 -9.924 -8.820 1.00 14.31 185 ALA A C 1
ATOM 1202 O O . ALA A 1 167 ? 42.979 -9.222 -9.142 1.00 13.65 185 ALA A O 1
ATOM 1204 N N . ILE A 1 168 ? 41.605 -10.030 -7.565 1.00 14.36 186 ILE A N 1
ATOM 1205 C CA . ILE A 1 168 ? 42.297 -9.349 -6.461 1.00 13.26 186 ILE A CA 1
ATOM 1206 C C . ILE A 1 168 ? 43.738 -9.839 -6.315 1.00 11.90 186 ILE A C 1
ATOM 1207 O O . ILE A 1 168 ? 44.670 -9.045 -6.239 1.00 15.85 186 ILE A O 1
ATOM 1212 N N . ALA A 1 169 ? 43.916 -11.155 -6.282 1.00 11.61 187 ALA A N 1
ATOM 1213 C CA . ALA A 1 169 ? 45.243 -11.752 -6.176 1.00 12.12 187 ALA A CA 1
ATOM 1214 C C . ALA A 1 169 ? 46.143 -11.332 -7.339 1.00 15.78 187 ALA A C 1
ATOM 1215 O O . ALA A 1 169 ? 47.327 -11.059 -7.152 1.00 18.03 187 ALA A O 1
ATOM 1217 N N . THR A 1 170 ? 45.585 -11.284 -8.542 1.00 14.73 188 THR A N 1
ATOM 1218 C CA . THR A 1 170 ? 46.362 -10.849 -9.702 1.00 15.87 188 THR A CA 1
ATOM 1219 C C . THR A 1 170 ? 46.793 -9.391 -9.566 1.00 15.52 188 THR A C 1
ATOM 1220 O O . THR A 1 170 ? 47.931 -9.036 -9.876 1.00 17.93 188 THR A O 1
ATOM 1224 N N . ASN A 1 171 ? 45.891 -8.547 -9.087 1.00 16.32 189 ASN A N 1
ATOM 1225 C CA . ASN A 1 171 ? 46.232 -7.141 -8.881 1.00 17.15 189 ASN A CA 1
ATOM 1226 C C . ASN A 1 171 ? 47.332 -6.976 -7.839 1.00 13.99 189 ASN A C 1
ATOM 1227 O O . ASN A 1 171 ? 48.282 -6.218 -8.037 1.00 15.51 189 ASN A O 1
ATOM 1232 N N . LEU A 1 172 ? 47.180 -7.688 -6.727 1.00 15.92 190 LEU A N 1
ATOM 1233 C CA . LEU A 1 172 ? 48.130 -7.636 -5.618 1.00 14.44 190 LEU A CA 1
ATOM 1234 C C . LEU A 1 172 ? 49.513 -8.098 -6.063 1.00 17.76 190 LEU A C 1
ATOM 1235 O O . LEU A 1 172 ? 50.531 -7.510 -5.697 1.00 16.72 190 LEU A O 1
ATOM 1240 N N . LYS A 1 173 ? 49.552 -9.171 -6.842 1.00 15.59 191 LYS A N 1
ATOM 1241 C CA . LYS A 1 173 ? 50.820 -9.629 -7.383 1.00 19.03 191 LYS A CA 1
ATOM 1242 C C . LYS A 1 173 ? 51.476 -8.535 -8.225 1.00 18.71 191 LYS A C 1
ATOM 1243 O O . LYS A 1 173 ? 52.665 -8.283 -8.088 1.00 17.59 191 LYS A O 1
ATOM 1249 N N . ALA A 1 174 ? 50.694 -7.880 -9.080 1.00 17.61 192 ALA A N 1
ATOM 1250 C CA . ALA A 1 174 ? 51.230 -6.826 -9.943 1.00 22.00 192 ALA A CA 1
ATOM 1251 C C . ALA A 1 174 ? 51.880 -5.707 -9.130 1.00 21.05 192 ALA A C 1
ATOM 1252 O O . ALA A 1 174 ? 52.891 -5.124 -9.539 1.00 19.70 192 ALA A O 1
ATOM 1254 N N . PHE A 1 175 ? 51.281 -5.406 -7.983 1.00 18.76 193 PHE A N 1
ATOM 1255 C CA . PHE A 1 175 ? 51.695 -4.274 -7.164 1.00 19.09 193 PHE A CA 1
ATOM 1256 C C . PHE A 1 175 ? 52.867 -4.625 -6.263 1.00 19.15 193 PHE A C 1
ATOM 1257 O O . PHE A 1 175 ? 53.751 -3.803 -6.061 1.00 22.30 193 PHE A O 1
ATOM 1265 N N . THR A 1 176 ? 52.870 -5.836 -5.713 1.00 21.15 194 THR A N 1
ATOM 1266 C CA . THR A 1 176 ? 53.849 -6.194 -4.688 1.00 20.27 194 THR A CA 1
ATOM 1267 C C . THR A 1 176 ? 54.967 -7.103 -5.182 1.00 21.56 194 THR A C 1
ATOM 1268 O O . THR A 1 176 ? 55.995 -7.241 -4.523 1.00 25.96 194 THR A O 1
ATOM 1272 N N . ALA A 1 177 ? 54.761 -7.748 -6.321 1.00 22.03 195 ALA A N 1
ATOM 1273 C CA . ALA A 1 177 ? 55.776 -8.647 -6.853 1.00 24.26 195 ALA A CA 1
ATOM 1274 C C . ALA A 1 177 ? 55.734 -8.665 -8.370 1.00 27.36 195 ALA A C 1
ATOM 1275 O O . ALA A 1 177 ? 56.043 -9.678 -8.998 1.00 29.30 195 ALA A O 1
ATOM 1277 N N . GLY A 1 178 ? 55.342 -7.540 -8.956 1.00 27.55 196 GLY A N 1
ATOM 1278 C CA . GLY A 1 178 ? 55.221 -7.441 -10.398 1.00 21.02 196 GLY A CA 1
ATOM 1279 C C . GLY A 1 178 ? 55.618 -6.064 -10.876 1.00 25.25 196 GLY A C 1
ATOM 1280 O O . GLY A 1 178 ? 56.314 -5.321 -10.178 1.00 24.98 196 GLY A O 1
ATOM 1281 N N . ASN A 1 179 ? 55.153 -5.701 -12.064 1.00 18.05 197 ASN A N 1
ATOM 1282 C CA . ASN A 1 179 ? 55.650 -4.499 -12.715 1.00 24.35 197 ASN A CA 1
ATOM 1283 C C . ASN A 1 179 ? 54.737 -3.286 -12.608 1.00 26.29 197 ASN A C 1
ATOM 1284 O O . ASN A 1 179 ? 54.988 -2.276 -13.257 1.00 24.16 197 ASN A O 1
ATOM 1289 N N . ALA A 1 180 ? 53.676 -3.386 -11.808 1.00 18.47 198 ALA A N 1
ATOM 1290 C CA . ALA A 1 180 ? 52.747 -2.272 -11.665 1.00 19.30 198 ALA A CA 1
ATOM 1291 C C . ALA A 1 180 ? 53.388 -1.118 -10.901 1.00 16.99 198 ALA A C 1
ATOM 1292 O O . ALA A 1 180 ? 52.960 0.024 -11.024 1.00 18.79 198 ALA A O 1
ATOM 1294 N N . LEU A 1 181 ? 54.395 -1.424 -10.089 1.00 18.57 199 LEU A N 1
ATOM 1295 C CA . LEU A 1 181 ? 55.128 -0.392 -9.366 1.00 19.82 199 LEU A CA 1
ATOM 1296 C C . LEU A 1 181 ? 56.622 -0.644 -9.508 1.00 18.77 199 LEU A C 1
ATOM 1297 O O . LEU A 1 181 ? 57.048 -1.792 -9.588 1.00 22.50 199 LEU A O 1
ATOM 1302 N N . PRO A 1 182 ? 57.424 0.428 -9.532 1.00 15.80 200 PRO A N 1
ATOM 1303 C CA . PRO A 1 182 ? 58.879 0.260 -9.445 1.00 20.83 200 PRO A CA 1
ATOM 1304 C C . PRO A 1 182 ? 59.249 -0.259 -8.048 1.00 21.36 200 PRO A C 1
ATOM 1305 O O . PRO A 1 182 ? 58.436 -0.165 -7.129 1.00 20.06 200 PRO A O 1
ATOM 1309 N N . ASN A 1 183 ? 60.452 -0.792 -7.890 1.00 19.70 201 ASN A N 1
ATOM 1310 C CA . ASN A 1 183 ? 60.811 -1.448 -6.639 1.00 26.04 201 ASN A CA 1
ATOM 1311 C C . ASN A 1 183 ? 60.699 -0.583 -5.379 1.00 23.86 201 ASN A C 1
ATOM 1312 O O . ASN A 1 183 ? 60.211 -1.060 -4.348 1.00 21.32 201 ASN A O 1
ATOM 1317 N N . HIS A 1 184 ? 61.111 0.680 -5.452 1.00 21.52 202 HIS A N 1
ATOM 1318 C CA . HIS A 1 184 ? 61.061 1.522 -4.254 1.00 22.12 202 HIS A CA 1
ATOM 1319 C C . HIS A 1 184 ? 59.629 1.749 -3.782 1.00 19.85 202 HIS A C 1
ATOM 1320 O O . HIS A 1 184 ? 59.354 1.771 -2.582 1.00 21.65 202 HIS A O 1
ATOM 1327 N N . LYS A 1 185 ? 58.715 1.904 -4.728 1.00 20.85 203 LYS A N 1
ATOM 1328 C CA . LYS A 1 185 ? 57.318 2.085 -4.380 1.00 19.74 203 LYS A CA 1
ATOM 1329 C C . LYS A 1 185 ? 56.684 0.771 -3.909 1.00 18.95 203 LYS A C 1
ATOM 1330 O O . LYS A 1 185 ? 55.856 0.783 -3.005 1.00 15.36 203 LYS A O 1
ATOM 1336 N N . ARG A 1 186 ? 57.078 -0.354 -4.509 1.00 18.45 204 ARG A N 1
ATOM 1337 C CA . ARG A 1 186 ? 56.617 -1.648 -4.025 1.00 20.48 204 ARG A CA 1
ATOM 1338 C C . ARG A 1 186 ? 56.970 -1.741 -2.544 1.00 21.70 204 ARG A C 1
ATOM 1339 O O . ARG A 1 186 ? 56.173 -2.223 -1.745 1.00 19.88 204 ARG A O 1
ATOM 1347 N N . ASN A 1 187 ? 58.174 -1.322 -2.193 1.00 19.70 205 ASN A N 1
ATOM 1348 C CA . ASN A 1 187 ? 58.675 -1.445 -0.842 1.00 25.47 205 ASN A CA 1
ATOM 1349 C C . ASN A 1 187 ? 57.879 -0.598 0.171 1.00 22.70 205 ASN A C 1
ATOM 1350 O O . ASN A 1 187 ? 57.673 -1.009 1.284 1.00 17.81 205 ASN A O 1
ATOM 1355 N N . ILE A 1 188 ? 57.437 0.563 -0.263 1.00 15.21 206 ILE A N 1
ATOM 1356 C CA . ILE A 1 188 ? 56.607 1.402 0.570 1.00 17.75 206 ILE A CA 1
ATOM 1357 C C . ILE A 1 188 ? 55.277 0.708 0.811 1.00 17.72 206 ILE A C 1
ATOM 1358 O O . ILE A 1 188 ? 54.765 0.693 1.929 1.00 19.28 206 ILE A O 1
ATOM 1363 N N . LEU A 1 189 ? 54.709 0.136 -0.248 1.00 16.90 207 LEU A N 1
ATOM 1364 C CA . LEU A 1 189 ? 53.425 -0.538 -0.132 1.00 15.11 207 LEU A CA 1
ATOM 1365 C C . LEU A 1 189 ? 53.514 -1.731 0.802 1.00 14.80 207 LEU A C 1
ATOM 1366 O O . LEU A 1 189 ? 52.659 -1.900 1.668 1.00 15.17 207 LEU A O 1
ATOM 1371 N N . THR A 1 190 ? 54.545 -2.562 0.634 1.00 11.69 208 THR A N 1
ATOM 1372 C CA . THR A 1 190 ? 54.642 -3.766 1.448 1.00 13.17 208 THR A CA 1
ATOM 1373 C C . THR A 1 190 ? 54.934 -3.419 2.909 1.00 16.76 208 THR A C 1
ATOM 1374 O O . THR A 1 190 ? 54.482 -4.116 3.821 1.00 13.99 208 THR A O 1
ATOM 1378 N N . LYS A 1 191 ? 55.694 -2.347 3.120 1.00 15.93 209 LYS A N 1
ATOM 1379 C CA . LYS A 1 191 ? 55.972 -1.856 4.472 1.00 17.67 209 LYS A CA 1
ATOM 1380 C C . LYS A 1 191 ? 54.669 -1.476 5.174 1.00 15.67 209 LYS A C 1
ATOM 1381 O O . LYS A 1 191 ? 54.413 -1.917 6.285 1.00 16.56 209 LYS A O 1
ATOM 1387 N N . TRP A 1 192 ? 53.862 -0.647 4.517 1.00 12.92 210 TRP A N 1
ATOM 1388 C CA . TRP A 1 192 ? 52.527 -0.299 5.002 1.00 13.92 210 TRP A CA 1
ATOM 1389 C C . TRP A 1 192 ? 51.704 -1.535 5.375 1.00 14.35 210 TRP A C 1
ATOM 1390 O O . TRP A 1 192 ? 50.958 -1.510 6.350 1.00 12.63 210 TRP A O 1
ATOM 1401 N N . MET A 1 193 ? 51.837 -2.607 4.590 1.00 13.49 211 MET A N 1
ATOM 1402 C CA . MET A 1 193 ? 51.056 -3.824 4.796 1.00 11.33 211 MET A CA 1
ATOM 1403 C C . MET A 1 193 ? 51.611 -4.772 5.865 1.00 14.41 211 MET A C 1
ATOM 1404 O O . MET A 1 193 ? 50.924 -5.702 6.266 1.00 13.79 211 MET A O 1
ATOM 1409 N N . LYS A 1 194 ? 52.847 -4.551 6.310 1.00 15.89 212 LYS A N 1
ATOM 1410 C CA . LYS A 1 194 ? 53.473 -5.423 7.324 1.00 17.14 212 LYS A CA 1
ATOM 1411 C C . LYS A 1 194 ? 53.154 -5.035 8.767 1.00 12.00 212 LYS A C 1
ATOM 1412 O O . LYS A 1 194 ? 52.991 -3.868 9.077 1.00 15.61 212 LYS A O 1
ATOM 1418 N N . GLY A 1 195 ? 53.124 -6.019 9.656 1.00 15.81 213 GLY A N 1
ATOM 1419 C CA . GLY A 1 195 ? 53.109 -5.744 11.082 1.00 14.16 213 GLY A CA 1
ATOM 1420 C C . GLY A 1 195 ? 51.843 -5.112 11.632 1.00 18.73 213 GLY A C 1
ATOM 1421 O O . GLY A 1 195 ? 51.898 -4.436 12.648 1.00 17.62 213 GLY A O 1
ATOM 1422 N N . ASN A 1 196 ? 50.700 -5.340 10.983 1.00 12.79 214 ASN A N 1
ATOM 1423 C CA . ASN A 1 196 ? 49.451 -4.731 11.435 1.00 16.56 214 ASN A CA 1
ATOM 1424 C C . ASN A 1 196 ? 48.527 -5.729 12.136 1.00 19.05 214 ASN A C 1
ATOM 1425 O O . ASN A 1 196 ? 48.280 -6.822 11.631 1.00 14.19 214 ASN A O 1
ATOM 1430 N N . ALA A 1 197 ? 48.013 -5.326 13.294 1.00 17.39 215 ALA A N 1
ATOM 1431 C CA . ALA A 1 197 ? 47.204 -6.191 14.155 1.00 18.01 215 ALA A CA 1
ATOM 1432 C C . ALA A 1 197 ? 45.929 -6.720 13.492 1.00 14.56 215 ALA A C 1
ATOM 1433 O O . ALA A 1 197 ? 45.452 -7.810 13.821 1.00 14.41 215 ALA A O 1
ATOM 1435 N N . THR A 1 198 ? 45.359 -5.932 12.587 1.00 13.57 216 THR A N 1
ATOM 1436 C CA . THR A 1 198 ? 44.149 -6.333 11.878 1.00 12.21 216 THR A CA 1
ATOM 1437 C C . THR A 1 198 ? 44.401 -7.606 11.078 1.00 16.63 216 THR A C 1
ATOM 1438 O O . THR A 1 198 ? 43.453 -8.258 10.634 1.00 13.87 216 THR A O 1
ATOM 1442 N N . GLY A 1 199 ? 45.679 -7.952 10.900 1.00 12.99 217 GLY A N 1
ATOM 1443 C CA . GLY A 1 199 ? 46.052 -9.154 10.177 1.00 15.07 217 GLY A CA 1
ATOM 1444 C C . GLY A 1 199 ? 46.297 -10.395 11.029 1.00 16.23 217 GLY A C 1
ATOM 1445 O O . GLY A 1 199 ? 46.457 -11.492 10.499 1.00 14.92 217 GLY A O 1
ATOM 1446 N N . ASP A 1 200 ? 46.302 -10.240 12.347 1.00 13.86 218 ASP A N 1
ATOM 1447 C CA . ASP A 1 200 ? 46.807 -11.294 13.223 1.00 15.26 218 ASP A CA 1
ATOM 1448 C C . ASP A 1 200 ? 46.037 -12.612 13.239 1.00 16.21 218 ASP A C 1
ATOM 1449 O O . ASP A 1 200 ? 46.630 -13.661 13.496 1.00 16.62 218 ASP A O 1
ATOM 1454 N N . LYS A 1 201 ? 44.728 -12.568 12.995 1.00 13.98 219 LYS A N 1
ATOM 1455 C CA . LYS A 1 201 ? 43.885 -13.760 13.129 1.00 15.40 219 LYS A CA 1
ATOM 1456 C C . LYS A 1 201 ? 43.590 -14.421 11.779 1.00 18.10 219 LYS A C 1
ATOM 1457 O O . LYS A 1 201 ? 42.799 -15.368 11.701 1.00 15.67 219 LYS A O 1
ATOM 1463 N N . LEU A 1 202 ? 44.197 -13.902 10.720 1.00 14.96 220 LEU A N 1
ATOM 1464 C CA . LEU A 1 202 ? 43.836 -14.315 9.364 1.00 15.89 220 LEU A CA 1
ATOM 1465 C C . LEU A 1 202 ? 44.981 -15.090 8.708 1.00 13.36 220 LEU A C 1
ATOM 1466 O O . LEU A 1 202 ? 45.440 -16.086 9.266 1.00 15.47 220 LEU A O 1
ATOM 1471 N N . ILE A 1 203 ? 45.455 -14.638 7.551 1.00 13.88 221 ILE A N 1
ATOM 1472 C CA . ILE A 1 203 ? 46.545 -15.344 6.870 1.00 14.77 221 ILE A CA 1
ATOM 1473 C C . ILE A 1 203 ? 47.708 -15.598 7.829 1.00 18.25 221 ILE A C 1
ATOM 1474 O O . ILE A 1 203 ? 48.212 -16.715 7.922 1.00 18.60 221 ILE A O 1
ATOM 1479 N N . ARG A 1 204 ? 48.113 -14.563 8.557 1.00 16.02 222 ARG A N 1
ATOM 1480 C CA . ARG A 1 204 ? 49.235 -14.672 9.484 1.00 15.69 222 ARG A CA 1
ATOM 1481 C C . ARG A 1 204 ? 49.050 -15.789 10.503 1.00 17.35 222 ARG A C 1
ATOM 1482 O O . ARG A 1 204 ? 50.025 -16.397 10.937 1.00 19.18 222 ARG A O 1
ATOM 1490 N N . ALA A 1 205 ? 47.807 -16.053 10.895 1.00 16.51 223 ALA A N 1
ATOM 1491 C CA . ALA A 1 205 ? 47.551 -17.087 11.887 1.00 16.46 223 ALA A CA 1
ATOM 1492 C C . ALA A 1 205 ? 47.615 -18.478 11.269 1.00 20.18 223 ALA A C 1
ATOM 1493 O O . ALA A 1 205 ? 47.677 -19.486 11.983 1.00 15.53 223 ALA A O 1
ATOM 1495 N N . GLY A 1 206 ? 47.612 -18.529 9.941 1.00 17.30 224 GLY A N 1
ATOM 1496 C CA . GLY A 1 206 ? 47.555 -19.797 9.246 1.00 18.87 224 GLY A CA 1
ATOM 1497 C C . GLY A 1 206 ? 48.869 -20.260 8.649 1.00 23.96 224 GLY A C 1
ATOM 1498 O O . GLY A 1 206 ? 48.939 -21.362 8.100 1.00 22.53 224 GLY A O 1
ATOM 1499 N N . VAL A 1 207 ? 49.903 -19.424 8.740 1.00 20.64 225 VAL A N 1
ATOM 1500 C CA . VAL A 1 207 ? 51.214 -19.773 8.206 1.00 20.35 225 VAL A CA 1
ATOM 1501 C C . VAL A 1 207 ? 52.249 -19.894 9.335 1.00 26.41 225 VAL A C 1
ATOM 1502 O O . VAL A 1 207 ? 52.041 -19.364 10.435 1.00 24.19 225 VAL A O 1
ATOM 1506 N N . PRO A 1 208 ? 53.353 -20.621 9.082 1.00 25.50 226 PRO A N 1
ATOM 1507 C CA . PRO A 1 208 ? 54.397 -20.764 10.110 1.00 27.96 226 PRO A CA 1
ATOM 1508 C C . PRO A 1 208 ? 54.887 -19.404 10.604 1.00 26.90 226 PRO A C 1
ATOM 1509 O O . PRO A 1 208 ? 54.852 -18.434 9.848 1.00 23.27 226 PRO A O 1
ATOM 1513 N N . THR A 1 209 ? 55.322 -19.341 11.859 1.00 24.51 227 THR A N 1
ATOM 1514 C CA . THR A 1 209 ? 55.699 -18.077 12.493 1.00 26.20 227 THR A CA 1
ATOM 1515 C C . THR A 1 209 ? 56.981 -17.477 11.923 1.00 25.98 227 THR A C 1
ATOM 1516 O O . THR A 1 209 ? 57.262 -16.298 12.119 1.00 25.46 227 THR A O 1
ATOM 1520 N N . ASN A 1 210 ? 57.772 -18.285 11.230 1.00 24.88 228 ASN A N 1
ATOM 1521 C CA . ASN A 1 210 ? 58.986 -17.750 10.631 1.00 27.69 228 ASN A CA 1
ATOM 1522 C C . ASN A 1 210 ? 58.758 -17.199 9.220 1.00 28.51 228 ASN A C 1
ATOM 1523 O O . ASN A 1 210 ? 59.697 -16.750 8.576 1.00 30.30 228 ASN A O 1
ATOM 1528 N N . TRP A 1 211 ? 57.511 -17.231 8.749 1.00 23.94 229 TRP A N 1
ATOM 1529 C CA . TRP A 1 211 ? 57.155 -16.591 7.480 1.00 26.37 229 TRP A CA 1
ATOM 1530 C C . TRP A 1 211 ? 56.841 -15.120 7.711 1.00 24.79 229 TRP A C 1
ATOM 1531 O O . TRP A 1 211 ? 56.347 -14.746 8.773 1.00 29.83 229 TRP A O 1
ATOM 1542 N N . VAL A 1 212 ? 57.114 -14.280 6.722 1.00 23.33 230 VAL A N 1
ATOM 1543 C CA . VAL A 1 212 ? 56.729 -12.878 6.829 1.00 22.84 230 VAL A CA 1
ATOM 1544 C C . VAL A 1 212 ? 55.419 -12.627 6.080 1.00 23.27 230 VAL A C 1
ATOM 1545 O O . VAL A 1 212 ? 55.262 -13.054 4.934 1.00 20.08 230 VAL A O 1
ATOM 1549 N N . VAL A 1 213 ? 54.483 -11.938 6.726 1.00 19.51 231 VAL A N 1
ATOM 1550 C CA . VAL A 1 213 ? 53.183 -11.658 6.119 1.00 19.12 231 VAL A CA 1
ATOM 1551 C C . VAL A 1 213 ? 52.898 -10.167 5.997 1.00 18.68 231 VAL A C 1
ATOM 1552 O O . VAL A 1 213 ? 52.875 -9.446 6.993 1.00 17.16 231 VAL A O 1
ATOM 1556 N N . ALA A 1 214 ? 52.683 -9.704 4.768 1.00 16.10 232 ALA A N 1
ATOM 1557 C CA . ALA A 1 214 ? 52.155 -8.362 4.540 1.00 14.40 232 ALA A CA 1
ATOM 1558 C C . ALA A 1 214 ? 50.739 -8.543 4.011 1.00 17.26 232 ALA A C 1
ATOM 1559 O O . ALA A 1 214 ? 50.567 -9.084 2.920 1.00 15.96 232 ALA A O 1
ATOM 1561 N N . ASP A 1 215 ? 49.732 -8.108 4.771 1.00 13.82 233 ASP A N 1
ATOM 1562 C CA . ASP A 1 215 ? 48.343 -8.355 4.389 1.00 14.17 233 ASP A CA 1
ATOM 1563 C C . ASP A 1 215 ? 47.484 -7.102 4.402 1.00 15.95 233 ASP A C 1
ATOM 1564 O O . ASP A 1 215 ? 47.916 -6.025 4.813 1.00 14.72 233 ASP A O 1
ATOM 1569 N N . LYS A 1 216 ? 46.257 -7.263 3.923 1.00 14.58 234 LYS A N 1
ATOM 1570 C CA . LYS A 1 216 ? 45.201 -6.302 4.163 1.00 13.03 234 LYS A CA 1
ATOM 1571 C C . LYS A 1 216 ? 43.894 -7.041 4.380 1.00 16.97 234 LYS A C 1
ATOM 1572 O O . LYS A 1 216 ? 43.443 -7.803 3.517 1.00 13.11 234 LYS A O 1
ATOM 1578 N N . SER A 1 217 ? 43.310 -6.827 5.538 1.00 10.00 235 SER A N 1
ATOM 1579 C CA . SER A 1 217 ? 42.101 -7.511 5.908 1.00 11.45 235 SER A CA 1
ATOM 1580 C C . SER A 1 217 ? 40.845 -6.846 5.369 1.00 13.46 235 SER A C 1
ATOM 1581 O O . SER A 1 217 ? 40.861 -5.749 4.898 1.00 12.43 235 SER A O 1
ATOM 1584 N N . GLY A 1 218 ? 39.763 -7.581 5.433 1.00 15.21 236 GLY A N 1
ATOM 1585 C CA . GLY A 1 218 ? 38.458 -7.080 5.047 1.00 12.16 236 GLY A CA 1
ATOM 1586 C C . GLY A 1 218 ? 37.357 -7.651 5.936 1.00 15.04 236 GLY A C 1
ATOM 1587 O O . GLY A 1 218 ? 37.389 -8.822 6.303 1.00 13.06 236 GLY A O 1
ATOM 1588 N N . ALA A 1 219 ? 36.384 -6.814 6.282 1.00 11.75 237 ALA A N 1
ATOM 1589 C CA . ALA A 1 219 ? 35.206 -7.247 7.032 1.00 14.58 237 ALA A CA 1
ATOM 1590 C C . ALA A 1 219 ? 33.980 -6.458 6.571 1.00 14.87 237 ALA A C 1
ATOM 1591 O O . ALA A 1 219 ? 34.012 -5.227 6.488 1.00 15.52 237 ALA A O 1
ATOM 1593 N N . GLY A 1 220 ? 32.900 -7.163 6.259 1.00 11.36 238 GLY A N 1
ATOM 1594 C CA . GLY A 1 220 ? 31.705 -6.494 5.801 1.00 13.86 238 GLY A CA 1
ATOM 1595 C C . GLY A 1 220 ? 30.449 -7.208 6.252 1.00 16.73 238 GLY A C 1
ATOM 1596 O O . GLY A 1 220 ? 30.513 -8.198 6.983 1.00 15.40 238 GLY A O 1
ATOM 1597 N N . SER A 1 221 ? 29.304 -6.712 5.792 1.00 16.48 240 SER A N 1
ATOM 1598 C CA . SER A 1 221 ? 28.013 -7.296 6.143 1.00 19.60 240 SER A CA 1
ATOM 1599 C C . SER A 1 221 ? 27.850 -8.674 5.475 1.00 16.61 240 SER A C 1
ATOM 1600 O O . SER A 1 221 ? 28.727 -9.110 4.728 1.00 14.67 240 SER A O 1
ATOM 1603 N N . TYR A 1 222 ? 26.752 -9.365 5.766 1.00 15.69 241 TYR A N 1
ATOM 1604 C CA . TYR A 1 222 ? 26.580 -10.756 5.331 1.00 19.22 241 TYR A CA 1
ATOM 1605 C C . TYR A 1 222 ? 27.801 -11.626 5.669 1.00 17.67 241 TYR A C 1
ATOM 1606 O O . TYR A 1 222 ? 28.170 -12.523 4.914 1.00 16.15 241 TYR A O 1
ATOM 1615 N N . GLY A 1 223 ? 28.427 -11.340 6.807 1.00 14.61 242 GLY A N 1
ATOM 1616 C CA . GLY A 1 223 ? 29.539 -12.142 7.300 1.00 16.86 242 GLY A CA 1
ATOM 1617 C C . GLY A 1 223 ? 30.762 -12.136 6.401 1.00 14.71 242 GLY A C 1
ATOM 1618 O O . GLY A 1 223 ? 31.569 -13.067 6.411 1.00 12.78 242 GLY A O 1
ATOM 1619 N N . THR A 1 224 ? 30.902 -11.079 5.618 1.00 15.28 243 THR A N 1
ATOM 1620 C CA . THR A 1 224 ? 32.036 -10.965 4.719 1.00 13.70 243 THR A CA 1
ATOM 1621 C C . THR A 1 224 ? 33.334 -10.830 5.510 1.00 14.75 243 THR A C 1
ATOM 1622 O O . THR A 1 224 ? 33.481 -9.953 6.367 1.00 10.96 243 THR A O 1
ATOM 1626 N N . ARG A 1 225 ? 34.274 -11.719 5.223 1.00 13.90 244 ARG A N 1
ATOM 1627 C CA . ARG A 1 225 ? 35.544 -11.722 5.925 1.00 13.37 244 ARG A CA 1
ATOM 1628 C C . ARG A 1 225 ? 36.635 -12.153 4.952 1.00 12.72 244 ARG A C 1
ATOM 1629 O O . ARG A 1 225 ? 36.640 -13.285 4.465 1.00 14.57 244 ARG A O 1
ATOM 1637 N N . ASN A 1 226 ? 37.549 -11.232 4.671 1.00 11.24 245 ASN A N 1
ATOM 1638 C CA . ASN A 1 226 ? 38.560 -11.424 3.641 1.00 11.85 245 ASN A CA 1
ATOM 1639 C C . ASN A 1 226 ? 39.954 -11.175 4.174 1.00 13.70 245 ASN A C 1
ATOM 1640 O O . ASN A 1 226 ? 40.132 -10.452 5.144 1.00 11.51 245 ASN A O 1
ATOM 1645 N N . ASP A 1 227 ? 40.947 -11.756 3.514 1.00 16.25 246 ASP A N 1
ATOM 1646 C CA . ASP A 1 227 ? 42.330 -11.353 3.734 1.00 14.10 246 ASP A CA 1
ATOM 1647 C C . ASP A 1 227 ? 43.113 -11.595 2.465 1.00 16.79 246 ASP A C 1
ATOM 1648 O O . ASP A 1 227 ? 42.994 -12.657 1.832 1.00 17.20 246 ASP A O 1
ATOM 1653 N N . ILE A 1 228 ? 43.908 -10.604 2.087 1.00 13.69 247 ILE A N 1
ATOM 1654 C CA . ILE A 1 228 ? 44.829 -10.761 0.973 1.00 13.33 247 ILE A CA 1
ATOM 1655 C C . ILE A 1 228 ? 46.234 -10.426 1.459 1.00 16.69 247 ILE A C 1
ATOM 1656 O O . ILE A 1 228 ? 46.415 -9.581 2.359 1.00 12.65 247 ILE A O 1
ATOM 1661 N N . ALA A 1 229 ? 47.232 -11.081 0.875 1.00 14.96 248 ALA A N 1
ATOM 1662 C CA . ALA A 1 229 ? 48.596 -10.903 1.366 1.00 14.43 248 ALA A CA 1
ATOM 1663 C C . ALA A 1 229 ? 49.656 -11.324 0.362 1.00 17.49 248 ALA A C 1
ATOM 1664 O O . ALA A 1 229 ? 49.425 -12.172 -0.512 1.00 16.16 248 ALA A O 1
ATOM 1666 N N . ILE A 1 230 ? 50.829 -10.728 0.504 1.00 17.90 249 ILE A N 1
ATOM 1667 C CA . ILE A 1 230 ? 52.024 -11.303 -0.074 1.00 13.89 249 ILE A CA 1
ATOM 1668 C C . ILE A 1 230 ? 52.780 -11.859 1.121 1.00 19.04 249 ILE A C 1
ATOM 1669 O O . ILE A 1 230 ? 52.936 -11.165 2.131 1.00 13.82 249 ILE A O 1
ATOM 1674 N N . VAL A 1 231 ? 53.218 -13.111 1.030 1.00 13.74 250 VAL A N 1
ATOM 1675 C CA . VAL A 1 231 ? 53.922 -13.725 2.148 1.00 17.01 250 VAL A CA 1
ATOM 1676 C C . VAL A 1 231 ? 55.251 -14.330 1.686 1.00 18.83 250 VAL A C 1
ATOM 1677 O O . VAL A 1 231 ? 55.356 -14.831 0.564 1.00 15.81 250 VAL A O 1
ATOM 1681 N N . TRP A 1 232 ? 56.259 -14.265 2.554 1.00 18.27 251 TRP A N 1
ATOM 1682 C CA . TRP A 1 232 ? 57.591 -14.811 2.268 1.00 21.05 251 TRP A CA 1
ATOM 1683 C C . TRP A 1 232 ? 57.959 -15.979 3.190 1.00 23.79 251 TRP A C 1
ATOM 1684 O O . TRP A 1 232 ? 58.150 -15.792 4.393 1.00 23.28 251 TRP A O 1
ATOM 1695 N N . PRO A 1 233 ? 58.046 -17.196 2.636 1.00 24.74 252 PRO A N 1
ATOM 1696 C CA . PRO A 1 233 ? 58.656 -18.251 3.447 1.00 24.41 252 PRO A CA 1
ATOM 1697 C C . PRO A 1 233 ? 60.157 -17.970 3.478 1.00 30.24 252 PRO A C 1
ATOM 1698 O O . PRO A 1 233 ? 60.671 -17.393 2.526 1.00 33.90 252 PRO A O 1
ATOM 1702 N N . PRO A 1 234 ? 60.846 -18.346 4.566 1.00 32.70 254 PRO A N 1
ATOM 1703 C CA . PRO A 1 234 ? 62.232 -17.910 4.804 1.00 37.11 254 PRO A CA 1
ATOM 1704 C C . PRO A 1 234 ? 63.185 -18.078 3.608 1.00 38.26 254 PRO A C 1
ATOM 1705 O O . PRO A 1 234 ? 63.905 -17.139 3.245 1.00 34.47 254 PRO A O 1
ATOM 1709 N N . ASN A 1 235 ? 63.191 -19.264 3.013 1.00 35.54 255 ASN A N 1
ATOM 1710 C CA . ASN A 1 235 ? 64.107 -19.555 1.917 1.00 42.55 255 ASN A CA 1
ATOM 1711 C C . ASN A 1 235 ? 63.412 -19.595 0.563 1.00 39.98 255 ASN A C 1
ATOM 1712 O O . ASN A 1 235 ? 63.743 -20.430 -0.276 1.00 42.33 255 ASN A O 1
ATOM 1717 N N . ARG A 1 236 ? 62.453 -18.702 0.339 1.00 37.44 256 ARG A N 1
ATOM 1718 C CA . ARG A 1 236 ? 61.696 -18.760 -0.905 1.00 36.33 256 ARG A CA 1
ATOM 1719 C C . ARG A 1 236 ? 61.238 -17.411 -1.444 1.00 35.49 256 ARG A C 1
ATOM 1720 O O . ARG A 1 236 ? 61.298 -16.386 -0.758 1.00 33.26 256 ARG A O 1
ATOM 1728 N N . ALA A 1 237 ? 60.807 -17.431 -2.704 1.00 27.31 257 ALA A N 1
ATOM 1729 C CA . ALA A 1 237 ? 60.158 -16.296 -3.329 1.00 22.73 257 ALA A CA 1
ATOM 1730 C C . ALA A 1 237 ? 58.763 -16.148 -2.715 1.00 22.69 257 ALA A C 1
ATOM 1731 O O . ALA A 1 237 ? 58.223 -17.099 -2.134 1.00 17.36 257 ALA A O 1
ATOM 1733 N N . PRO A 1 238 ? 58.172 -14.957 -2.850 1.00 18.02 258 PRO A N 1
ATOM 1734 C CA . PRO A 1 238 ? 56.909 -14.715 -2.145 1.00 21.56 258 PRO A CA 1
ATOM 1735 C C . PRO A 1 238 ? 55.727 -15.465 -2.755 1.00 21.82 258 PRO A C 1
ATOM 1736 O O . PRO A 1 238 ? 55.753 -15.844 -3.934 1.00 20.74 258 PRO A O 1
ATOM 1740 N N . ILE A 1 239 ? 54.714 -15.702 -1.924 1.00 21.30 259 ILE A N 1
ATOM 1741 C CA . ILE A 1 239 ? 53.465 -16.337 -2.339 1.00 19.24 259 ILE A CA 1
ATOM 1742 C C . ILE A 1 239 ? 52.370 -15.294 -2.194 1.00 22.36 259 ILE A C 1
ATOM 1743 O O . ILE A 1 239 ? 52.279 -14.626 -1.155 1.00 16.81 259 ILE A O 1
ATOM 1748 N N . ILE A 1 240 ? 51.554 -15.131 -3.233 1.00 15.44 260 ILE A N 1
ATOM 1749 C CA . ILE A 1 240 ? 50.487 -14.143 -3.196 1.00 15.93 260 ILE A CA 1
ATOM 1750 C C . ILE A 1 240 ? 49.186 -14.861 -2.901 1.00 16.02 260 ILE A C 1
ATOM 1751 O O . ILE A 1 240 ? 48.872 -15.870 -3.526 1.00 17.37 260 ILE A O 1
ATOM 1756 N N . ILE A 1 241 ? 48.432 -14.351 -1.938 1.00 15.21 261 ILE A N 1
ATOM 1757 C CA . ILE A 1 241 ? 47.220 -15.021 -1.502 1.00 15.35 261 ILE A CA 1
ATOM 1758 C C . ILE A 1 241 ? 46.037 -14.076 -1.417 1.00 19.48 261 ILE A C 1
ATOM 1759 O O . ILE A 1 241 ? 46.135 -13.002 -0.818 1.00 16.78 261 ILE A O 1
ATOM 1764 N N . ALA A 1 242 ? 44.918 -14.495 -2.001 1.00 14.49 262 ALA A N 1
ATOM 1765 C CA . ALA A 1 242 ? 43.648 -13.835 -1.778 1.00 14.46 262 ALA A CA 1
ATOM 1766 C C . ALA A 1 242 ? 42.651 -14.876 -1.262 1.00 15.14 262 ALA A C 1
ATOM 1767 O O . ALA A 1 242 ? 42.455 -15.920 -1.886 1.00 13.33 262 ALA A O 1
ATOM 1769 N N . ILE A 1 243 ? 42.058 -14.591 -0.105 1.00 12.32 263 ILE A N 1
ATOM 1770 C CA . ILE A 1 243 ? 41.034 -15.436 0.486 1.00 13.44 263 ILE A CA 1
ATOM 1771 C C . ILE A 1 243 ? 39.840 -14.574 0.863 1.00 15.31 263 ILE A C 1
ATOM 1772 O O . ILE A 1 243 ? 39.953 -13.649 1.686 1.00 14.27 263 ILE A O 1
ATOM 1777 N N . LEU A 1 244 ? 38.695 -14.877 0.258 1.00 12.52 264 LEU A N 1
ATOM 1778 C CA . LEU A 1 244 ? 37.472 -14.127 0.494 1.00 15.25 264 LEU A CA 1
ATOM 1779 C C . LEU A 1 244 ? 36.438 -15.077 1.066 1.00 16.23 264 LEU A C 1
ATOM 1780 O O . LEU A 1 244 ? 36.479 -16.274 0.770 1.00 13.70 264 LEU A O 1
ATOM 1785 N N . SER A 1 245 ? 35.502 -14.551 1.860 1.00 13.85 265 SER A N 1
ATOM 1786 C CA . SER A 1 245 ? 34.414 -15.373 2.368 1.00 10.50 265 SER A CA 1
ATOM 1787 C C . SER A 1 245 ? 33.166 -14.557 2.701 1.00 15.55 265 SER A C 1
ATOM 1788 O O . SER A 1 245 ? 33.249 -13.360 2.964 1.00 14.31 265 SER A O 1
ATOM 1791 N N . SER A 1 246 ? 32.006 -15.214 2.668 1.00 14.97 266 SER A N 1
ATOM 1792 C CA . SER A 1 246 ? 30.748 -14.586 3.063 1.00 13.72 266 SER A CA 1
ATOM 1793 C C . SER A 1 246 ? 29.734 -15.625 3.567 1.00 19.77 266 SER A C 1
ATOM 1794 O O . SER A 1 246 ? 29.982 -16.827 3.501 1.00 16.11 266 SER A O 1
ATOM 1797 N N . LYS A 1 247 ? 28.603 -15.150 4.080 1.00 14.65 267 LYS A N 1
ATOM 1798 C CA . LYS A 1 247 ? 27.606 -16.029 4.686 1.00 21.41 267 LYS A CA 1
ATOM 1799 C C . LYS A 1 247 ? 26.185 -15.643 4.240 1.00 22.79 267 LYS A C 1
ATOM 1800 O O . LYS A 1 247 ? 26.000 -14.644 3.546 1.00 21.34 267 LYS A O 1
ATOM 1806 N N . ASP A 1 248 ? 25.190 -16.447 4.607 1.00 25.40 268 ASP A N 1
ATOM 1807 C CA . ASP A 1 248 ? 23.825 -16.229 4.122 1.00 24.21 268 ASP A CA 1
ATOM 1808 C C . ASP A 1 248 ? 23.103 -15.075 4.804 1.00 24.30 268 ASP A C 1
ATOM 1809 O O . ASP A 1 248 ? 22.333 -14.355 4.175 1.00 28.83 268 ASP A O 1
ATOM 1814 N N . GLU A 1 249 ? 23.339 -14.912 6.097 1.00 23.95 269 GLU A N 1
ATOM 1815 C CA . GLU A 1 249 ? 22.584 -13.947 6.882 1.00 27.33 269 GLU A CA 1
ATOM 1816 C C . GLU A 1 249 ? 23.248 -12.583 6.902 1.00 22.96 269 GLU A C 1
ATOM 1817 O O . GLU A 1 249 ? 24.468 -12.480 7.042 1.00 20.62 269 GLU A O 1
ATOM 1823 N N . LYS A 1 250 ? 22.438 -11.540 6.758 1.00 20.77 270 LYS A N 1
ATOM 1824 C CA . LYS A 1 250 ? 22.945 -10.173 6.727 1.00 19.74 270 LYS A CA 1
ATOM 1825 C C . LYS A 1 250 ? 23.740 -9.900 7.996 1.00 21.48 270 LYS A C 1
ATOM 1826 O O . LYS A 1 250 ? 24.813 -9.295 7.956 1.00 22.61 270 LYS A O 1
ATOM 1832 N N . GLY A 1 251 ? 23.205 -10.362 9.125 1.00 20.81 271 GLY A N 1
ATOM 1833 C CA . GLY A 1 251 ? 23.816 -10.124 10.420 1.00 20.27 271 GLY A CA 1
ATOM 1834 C C . GLY A 1 251 ? 24.716 -11.247 10.917 1.00 25.08 271 GLY A C 1
ATOM 1835 O O . GLY A 1 251 ? 25.029 -11.313 12.108 1.00 20.44 271 GLY A O 1
ATOM 1836 N N . ALA A 1 252 ? 25.138 -12.129 10.014 1.00 17.31 272 ALA A N 1
ATOM 1837 C CA . ALA A 1 252 ? 26.024 -13.233 10.391 1.00 21.99 272 ALA A CA 1
ATOM 1838 C C . ALA A 1 252 ? 27.322 -12.758 11.068 1.00 23.12 272 ALA A C 1
ATOM 1839 O O . ALA A 1 252 ? 27.831 -11.668 10.783 1.00 19.25 272 ALA A O 1
ATOM 1841 N N . THR A 1 253 ? 27.838 -13.584 11.975 1.00 18.67 273 THR A N 1
ATOM 1842 C CA . THR A 1 253 ? 29.149 -13.378 12.578 1.00 24.71 273 THR A CA 1
ATOM 1843 C C . THR A 1 253 ? 30.182 -14.232 11.848 1.00 23.16 273 THR A C 1
ATOM 1844 O O . THR A 1 253 ? 29.994 -15.441 11.696 1.00 22.62 273 THR A O 1
ATOM 1848 N N . TYR A 1 254 ? 31.274 -13.623 11.399 1.00 20.83 274 TYR A N 1
ATOM 1849 C CA . TYR A 1 254 ? 32.306 -14.391 10.709 1.00 19.90 274 TYR A CA 1
ATOM 1850 C C . TYR A 1 254 ? 33.159 -15.163 11.716 1.00 24.10 274 TYR A C 1
ATOM 1851 O O . TYR A 1 254 ? 33.093 -14.917 12.924 1.00 18.82 274 TYR A O 1
ATOM 1860 N N . ASP A 1 255 ? 33.950 -16.105 11.215 1.00 19.31 275 ASP A N 1
ATOM 1861 C CA . ASP A 1 255 ? 34.933 -16.782 12.046 1.00 20.20 275 ASP A CA 1
ATOM 1862 C C . ASP A 1 255 ? 36.304 -16.689 11.387 1.00 18.81 275 ASP A C 1
ATOM 1863 O O . ASP A 1 255 ? 36.527 -17.245 10.307 1.00 20.08 275 ASP A O 1
ATOM 1868 N N . ASN A 1 256 ? 37.218 -15.972 12.031 1.00 18.31 276 ASN A N 1
ATOM 1869 C CA . ASN A 1 256 ? 38.575 -15.834 11.517 1.00 18.51 276 ASN A CA 1
ATOM 1870 C C . ASN A 1 256 ? 39.242 -17.172 11.193 1.00 17.93 276 ASN A C 1
ATOM 1871 O O . ASN A 1 256 ? 40.124 -17.240 10.336 1.00 15.95 276 ASN A O 1
ATOM 1876 N N . GLN A 1 257 ? 38.849 -18.227 11.903 1.00 19.46 277 GLN A N 1
ATOM 1877 C CA . GLN A 1 257 ? 39.499 -19.524 11.735 1.00 22.00 277 GLN A CA 1
ATOM 1878 C C . GLN A 1 257 ? 39.326 -20.074 10.329 1.00 16.41 277 GLN A C 1
ATOM 1879 O O . GLN A 1 257 ? 40.182 -20.799 9.839 1.00 19.36 277 GLN A O 1
ATOM 1885 N N . LEU A 1 258 ? 38.214 -19.744 9.691 1.00 18.02 278 LEU A N 1
ATOM 1886 C CA . LEU A 1 258 ? 38.030 -20.095 8.283 1.00 18.90 278 LEU A CA 1
ATOM 1887 C C . LEU A 1 258 ? 39.215 -19.617 7.455 1.00 16.46 278 LEU A C 1
ATOM 1888 O O . LEU A 1 258 ? 39.788 -20.366 6.661 1.00 15.54 278 LEU A O 1
ATOM 1893 N N . ILE A 1 259 ? 39.585 -18.358 7.654 1.00 16.98 279 ILE A N 1
ATOM 1894 C CA . ILE A 1 259 ? 40.631 -17.753 6.852 1.00 12.63 279 ILE A CA 1
ATOM 1895 C C . ILE A 1 259 ? 41.975 -18.337 7.208 1.00 14.03 279 ILE A C 1
ATOM 1896 O O . ILE A 1 259 ? 42.779 -18.651 6.330 1.00 14.61 279 ILE A O 1
ATOM 1901 N N . ALA A 1 260 ? 42.223 -18.494 8.505 1.00 15.20 280 ALA A N 1
ATOM 1902 C CA . ALA A 1 260 ? 43.492 -19.051 8.956 1.00 16.58 280 ALA A CA 1
ATOM 1903 C C . ALA A 1 260 ? 43.670 -20.485 8.468 1.00 14.96 280 ALA A C 1
ATOM 1904 O O . ALA A 1 260 ? 44.764 -20.896 8.095 1.00 18.12 280 ALA A O 1
ATOM 1906 N N . GLU A 1 261 ? 42.600 -21.260 8.504 1.00 16.10 281 GLU A N 1
ATOM 1907 C CA . GLU A 1 261 ? 42.705 -22.658 8.110 1.00 17.58 281 GLU A CA 1
ATOM 1908 C C . GLU A 1 261 ? 42.805 -22.778 6.585 1.00 18.04 281 GLU A C 1
ATOM 1909 O O . GLU A 1 261 ? 43.520 -23.639 6.077 1.00 20.93 281 GLU A O 1
ATOM 1915 N N . ALA A 1 262 ? 42.128 -21.887 5.854 1.00 16.58 282 ALA A N 1
ATOM 1916 C CA . ALA A 1 262 ? 42.271 -21.864 4.405 1.00 14.94 282 ALA A CA 1
ATOM 1917 C C . ALA A 1 262 ? 43.735 -21.587 4.062 1.00 18.48 282 ALA A C 1
ATOM 1918 O O . ALA A 1 262 ? 44.287 -22.179 3.137 1.00 13.58 282 ALA A O 1
ATOM 1920 N N . ALA A 1 263 ? 44.365 -20.707 4.836 1.00 13.20 283 ALA A N 1
ATOM 1921 C CA . ALA A 1 263 ? 45.777 -20.401 4.633 1.00 13.74 283 ALA A CA 1
ATOM 1922 C C . ALA A 1 263 ? 46.692 -21.598 4.927 1.00 15.56 283 ALA A C 1
ATOM 1923 O O . ALA A 1 263 ? 47.695 -21.797 4.236 1.00 18.67 283 ALA A O 1
ATOM 1925 N N . GLU A 1 264 ? 46.368 -22.394 5.943 1.00 13.63 284 GLU A N 1
ATOM 1926 C CA . GLU A 1 264 ? 47.189 -23.575 6.225 1.00 21.64 284 GLU A CA 1
ATOM 1927 C C . GLU A 1 264 ? 47.117 -24.536 5.040 1.00 19.98 284 GLU A C 1
ATOM 1928 O O . GLU A 1 264 ? 48.119 -25.108 4.625 1.00 26.08 284 GLU A O 1
ATOM 1934 N N . VAL A 1 265 ? 45.915 -24.716 4.511 1.00 19.91 285 VAL A N 1
ATOM 1935 C CA . VAL A 1 265 ? 45.719 -25.569 3.340 1.00 19.64 285 VAL A CA 1
ATOM 1936 C C . VAL A 1 265 ? 46.652 -25.137 2.208 1.00 20.63 285 VAL A C 1
ATOM 1937 O O . VAL A 1 265 ? 47.273 -25.969 1.549 1.00 19.84 285 VAL A O 1
ATOM 1941 N N . ILE A 1 266 ? 46.768 -23.829 2.008 1.00 19.09 286 ILE A N 1
ATOM 1942 C CA . ILE A 1 266 ? 47.607 -23.286 0.941 1.00 19.71 286 ILE A CA 1
ATOM 1943 C C . ILE A 1 266 ? 49.093 -23.538 1.211 1.00 25.19 286 ILE A C 1
ATOM 1944 O O . ILE A 1 266 ? 49.849 -23.926 0.309 1.00 21.54 286 ILE A O 1
ATOM 1949 N N . VAL A 1 267 ? 49.507 -23.323 2.457 1.00 19.08 287 VAL A N 1
ATOM 1950 C CA . VAL A 1 267 ? 50.874 -23.629 2.867 1.00 24.07 287 VAL A CA 1
ATOM 1951 C C . VAL A 1 267 ? 51.208 -25.084 2.557 1.00 24.94 287 VAL A C 1
ATOM 1952 O O . VAL A 1 267 ? 52.234 -25.385 1.952 1.00 29.09 287 VAL A O 1
ATOM 1956 N N . ASN A 1 268 ? 50.335 -25.985 2.982 1.00 26.10 288 ASN A N 1
ATOM 1957 C CA . ASN A 1 268 ? 50.576 -27.407 2.792 1.00 31.26 288 ASN A CA 1
ATOM 1958 C C . ASN A 1 268 ? 50.675 -27.778 1.318 1.00 31.52 288 ASN A C 1
ATOM 1959 O O . ASN A 1 268 ? 51.525 -28.574 0.928 1.00 35.88 288 ASN A O 1
ATOM 1964 N N . ALA A 1 269 ? 49.803 -27.194 0.504 1.00 24.58 289 ALA A N 1
ATOM 1965 C CA . ALA A 1 269 ? 49.778 -27.488 -0.923 1.00 27.39 289 ALA A CA 1
ATOM 1966 C C . ALA A 1 269 ? 51.057 -27.015 -1.613 1.00 32.18 289 ALA A C 1
ATOM 1967 O O . ALA A 1 269 ? 51.508 -27.618 -2.587 1.00 30.52 289 ALA A O 1
ATOM 1969 N N . PHE A 1 270 ? 51.637 -25.935 -1.103 1.00 31.24 290 PHE A N 1
ATOM 1970 C CA . PHE A 1 270 ? 52.856 -25.383 -1.674 1.00 27.91 290 PHE A CA 1
ATOM 1971 C C . PHE A 1 270 ? 54.123 -25.892 -0.978 1.00 32.79 290 PHE A C 1
ATOM 1972 O O . PHE A 1 270 ? 55.215 -25.410 -1.268 1.00 34.52 290 PHE A O 1
ATOM 1980 N N . ARG A 1 271 ? 53.984 -26.850 -0.060 1.00 32.59 291 ARG A N 1
ATOM 1981 C CA . ARG A 1 271 ? 55.147 -27.399 0.646 1.00 41.41 291 ARG A CA 1
ATOM 1982 C C . ARG A 1 271 ? 56.213 -27.841 -0.348 1.00 41.92 291 ARG A C 1
ATOM 1983 O O . ARG A 1 271 ? 55.887 -28.326 -1.432 1.00 41.53 291 ARG A O 1
ATOM 1991 N N . ALA B 2 1 ? 28.205 -12.462 36.134 1.00 44.90 41 ALA B N 1
ATOM 1992 C CA . ALA B 2 1 ? 27.386 -12.500 34.926 1.00 42.54 41 ALA B CA 1
ATOM 1993 C C . ALA B 2 1 ? 27.397 -13.871 34.253 1.00 48.14 41 ALA B C 1
ATOM 1994 O O . ALA B 2 1 ? 28.394 -14.268 33.638 1.00 48.50 41 ALA B O 1
ATOM 1996 N N . THR B 2 2 ? 26.274 -14.575 34.360 1.00 50.69 42 THR B N 1
ATOM 1997 C CA . THR B 2 2 ? 26.084 -15.872 33.709 1.00 51.25 42 THR B CA 1
ATOM 1998 C C . THR B 2 2 ? 26.746 -15.961 32.329 1.00 50.75 42 THR B C 1
ATOM 1999 O O . THR B 2 2 ? 27.349 -16.983 31.995 1.00 52.28 42 THR B O 1
ATOM 2003 N N . SER B 2 3 ? 26.634 -14.900 31.529 1.00 47.21 43 SER B N 1
ATOM 2004 C CA . SER B 2 3 ? 27.326 -14.858 30.237 1.00 42.96 43 SER B CA 1
ATOM 2005 C C . SER B 2 3 ? 27.567 -13.437 29.697 1.00 40.91 43 SER B C 1
ATOM 2006 O O . SER B 2 3 ? 27.070 -12.450 30.246 1.00 37.60 43 SER B O 1
ATOM 2009 N N . VAL B 2 4 ? 28.349 -13.347 28.626 1.00 38.38 44 VAL B N 1
ATOM 2010 C CA . VAL B 2 4 ? 28.651 -12.063 28.006 1.00 35.93 44 VAL B CA 1
ATOM 2011 C C . VAL B 2 4 ? 28.451 -12.109 26.499 1.00 32.54 44 VAL B C 1
ATOM 2012 O O . VAL B 2 4 ? 28.902 -13.037 25.832 1.00 38.58 44 VAL B O 1
ATOM 2016 N N . VAL B 2 5 ? 27.767 -11.105 25.965 1.00 24.73 45 VAL B N 1
ATOM 2017 C CA . VAL B 2 5 ? 27.515 -11.045 24.535 1.00 25.35 45 VAL B CA 1
ATOM 2018 C C . VAL B 2 5 ? 28.148 -9.791 23.947 1.00 25.77 45 VAL B C 1
ATOM 2019 O O . VAL B 2 5 ? 27.903 -8.686 24.430 1.00 27.60 45 VAL B O 1
ATOM 2023 N N . ALA B 2 6 ? 28.971 -9.968 22.917 1.00 23.22 46 ALA B N 1
ATOM 2024 C CA . ALA B 2 6 ? 29.585 -8.844 22.213 1.00 22.17 46 ALA B CA 1
ATOM 2025 C C . ALA B 2 6 ? 29.225 -8.934 20.749 1.00 25.43 46 ALA B C 1
ATOM 2026 O O . ALA B 2 6 ? 29.264 -10.018 20.166 1.00 26.11 46 ALA B O 1
ATOM 2028 N N . TRP B 2 7 ? 28.887 -7.797 20.148 1.00 25.70 47 TRP B N 1
ATOM 2029 C CA . TRP B 2 7 ? 28.467 -7.792 18.752 1.00 23.46 47 TRP B CA 1
ATOM 2030 C C . TRP B 2 7 ? 28.617 -6.411 18.114 1.00 24.78 47 TRP B C 1
ATOM 2031 O O . TRP B 2 7 ? 28.771 -5.401 18.810 1.00 23.21 47 TRP B O 1
ATOM 2042 N N . GLY B 2 8 ? 28.554 -6.381 16.786 1.00 28.09 48 GLY B N 1
ATOM 2043 C CA . GLY B 2 8 ? 28.615 -5.140 16.031 1.00 25.14 48 GLY B CA 1
ATOM 2044 C C . GLY B 2 8 ? 30.032 -4.725 15.692 1.00 24.96 48 GLY B C 1
ATOM 2045 O O . GLY B 2 8 ? 30.988 -5.065 16.400 1.00 26.37 48 GLY B O 1
ATOM 2046 N N . GLY B 2 9 ? 30.166 -3.973 14.608 1.00 26.19 49 GLY B N 1
ATOM 2047 C CA . GLY B 2 9 ? 31.459 -3.481 14.180 1.00 22.89 49 GLY B CA 1
ATOM 2048 C C . GLY B 2 9 ? 32.249 -4.540 13.447 1.00 19.88 49 GLY B C 1
ATOM 2049 O O . GLY B 2 9 ? 31.840 -5.698 13.372 1.00 22.40 49 GLY B O 1
ATOM 2050 N N . ASN B 2 10 ? 33.394 -4.146 12.909 1.00 18.67 50 ASN B N 1
ATOM 2051 C CA . ASN B 2 10 ? 34.225 -5.068 12.143 1.00 17.04 50 ASN B CA 1
ATOM 2052 C C . ASN B 2 10 ? 34.979 -6.075 13.013 1.00 16.60 50 ASN B C 1
ATOM 2053 O O . ASN B 2 10 ? 35.469 -7.093 12.519 1.00 14.88 50 ASN B O 1
ATOM 2058 N N . ASN B 2 11 ? 35.090 -5.772 14.302 1.00 10.95 51 ASN B N 1
ATOM 2059 C CA . ASN B 2 11 ? 35.930 -6.556 15.206 1.00 15.05 51 ASN B CA 1
ATOM 2060 C C . ASN B 2 11 ? 37.340 -6.745 14.649 1.00 14.07 51 ASN B C 1
ATOM 2061 O O . ASN B 2 11 ? 37.933 -7.825 14.775 1.00 13.74 51 ASN B O 1
ATOM 2066 N N . ASP B 2 12 ? 37.874 -5.701 14.021 1.00 11.88 52 ASP B N 1
ATOM 2067 C CA . ASP B 2 12 ? 39.173 -5.804 13.343 1.00 14.47 52 ASP B CA 1
ATOM 2068 C C . ASP B 2 12 ? 40.358 -6.114 14.262 1.00 16.33 52 ASP B C 1
ATOM 2069 O O . ASP B 2 12 ? 41.389 -6.603 13.786 1.00 16.90 52 ASP B O 1
ATOM 2074 N N . TRP B 2 13 ? 40.230 -5.809 15.554 1.00 12.62 53 TRP B N 1
ATOM 2075 C CA . TRP B 2 13 ? 41.314 -6.079 16.505 1.00 12.24 53 TRP B CA 1
ATOM 2076 C C . TRP B 2 13 ? 40.955 -7.125 17.557 1.00 15.50 53 TRP B C 1
ATOM 2077 O O . TRP B 2 13 ? 41.687 -7.307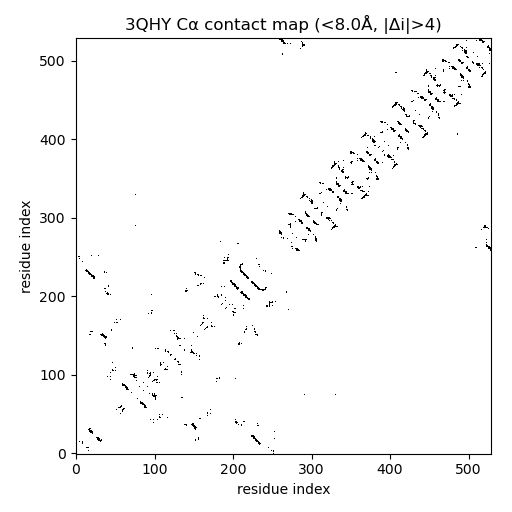 18.526 1.00 13.31 53 TRP B O 1
ATOM 2088 N N . GLY B 2 14 ? 39.837 -7.818 17.363 1.00 15.34 54 GLY B N 1
ATOM 2089 C CA . GLY B 2 14 ? 39.377 -8.774 18.350 1.00 15.67 54 GLY B CA 1
ATOM 2090 C C . GLY B 2 14 ? 38.765 -8.140 19.592 1.00 18.20 54 GLY B C 1
ATOM 2091 O O . GLY B 2 14 ? 38.576 -8.818 20.611 1.00 13.94 54 GLY B O 1
ATOM 2092 N N . GLU B 2 15 ? 38.445 -6.848 19.523 1.00 13.52 55 GLU B N 1
ATOM 2093 C CA . GLU B 2 15 ? 37.843 -6.179 20.679 1.00 17.83 55 GLU B CA 1
ATOM 2094 C C . GLU B 2 15 ? 36.497 -6.798 21.077 1.00 16.89 55 GLU B C 1
ATOM 2095 O O . GLU B 2 15 ? 36.055 -6.647 22.212 1.00 16.69 55 GLU B O 1
ATOM 2101 N N . ALA B 2 16 ? 35.860 -7.503 20.147 1.00 16.52 56 ALA B N 1
ATOM 2102 C CA . ALA B 2 16 ? 34.552 -8.103 20.405 1.00 17.64 56 ALA B CA 1
ATOM 2103 C C . ALA B 2 16 ? 34.635 -9.625 20.571 1.00 20.56 56 ALA B C 1
ATOM 2104 O O . ALA B 2 16 ? 33.614 -10.314 20.597 1.00 23.35 56 ALA B O 1
ATOM 2106 N N . THR B 2 17 ? 35.854 -10.143 20.665 1.00 19.44 57 THR B N 1
ATOM 2107 C CA . THR B 2 17 ? 36.059 -11.555 20.947 1.00 16.74 57 THR B CA 1
ATOM 2108 C C . THR B 2 17 ? 36.433 -11.704 22.412 1.00 21.16 57 THR B C 1
ATOM 2109 O O . THR B 2 17 ? 37.584 -11.508 22.796 1.00 17.52 57 THR B O 1
ATOM 2113 N N . VAL B 2 18 ? 35.431 -12.023 23.224 1.00 21.83 58 VAL B N 1
ATOM 2114 C CA . VAL B 2 18 ? 35.587 -12.148 24.665 1.00 21.19 58 VAL B CA 1
ATOM 2115 C C . VAL B 2 18 ? 36.162 -13.516 25.011 1.00 22.32 58 VAL B C 1
ATOM 2116 O O . VAL B 2 18 ? 35.597 -14.545 24.649 1.00 26.99 58 VAL B O 1
ATOM 2120 N N . PRO B 2 19 ? 37.294 -13.531 25.717 1.00 22.78 59 PRO B N 1
ATOM 2121 C CA . PRO B 2 19 ? 37.984 -14.782 26.038 1.00 27.91 59 PRO B CA 1
ATOM 2122 C C . PRO B 2 19 ? 37.233 -15.532 27.124 1.00 28.00 59 PRO B C 1
ATOM 2123 O O . PRO B 2 19 ? 36.497 -14.898 27.889 1.00 25.61 59 PRO B O 1
ATOM 2127 N N . ALA B 2 20 ? 37.431 -16.848 27.196 1.00 25.16 60 ALA B N 1
ATOM 2128 C CA . ALA B 2 20 ? 36.709 -17.697 28.148 1.00 29.73 60 ALA B CA 1
ATOM 2129 C C . ALA B 2 20 ? 36.762 -17.192 29.585 1.00 28.79 60 ALA B C 1
ATOM 2130 O O . ALA B 2 20 ? 35.764 -17.231 30.296 1.00 31.11 60 ALA B O 1
ATOM 2132 N N . GLU B 2 21 ? 37.925 -16.728 30.016 1.00 24.64 61 GLU B N 1
ATOM 2133 C CA . GLU B 2 21 ? 38.072 -16.274 31.397 1.00 33.87 61 GLU B CA 1
ATOM 2134 C C . GLU B 2 21 ? 37.099 -15.142 31.737 1.00 32.72 61 GLU B C 1
ATOM 2135 O O . GLU B 2 21 ? 36.777 -14.923 32.905 1.00 31.33 61 GLU B O 1
ATOM 2141 N N . ALA B 2 22 ? 36.640 -14.423 30.715 1.00 24.98 62 ALA B N 1
ATOM 2142 C CA . ALA B 2 22 ? 35.724 -13.304 30.921 1.00 27.80 62 ALA B CA 1
ATOM 2143 C C . ALA B 2 22 ? 34.316 -13.616 30.440 1.00 31.77 62 ALA B C 1
ATOM 2144 O O . ALA B 2 22 ? 33.532 -12.707 30.152 1.00 36.33 62 ALA B O 1
ATOM 2146 N N . GLN B 2 23 ? 33.995 -14.903 30.363 1.00 33.94 63 GLN B N 1
ATOM 2147 C CA . GLN B 2 23 ? 32.678 -15.329 29.905 1.00 37.74 63 GLN B CA 1
ATOM 2148 C C . GLN B 2 23 ? 31.625 -15.255 31.001 1.00 37.82 63 GLN B C 1
ATOM 2149 O O . GLN B 2 23 ? 30.449 -15.049 30.715 1.00 48.80 63 GLN B O 1
ATOM 2155 N N . SER B 2 24 ? 32.044 -15.428 32.251 1.00 35.26 64 SER B N 1
ATOM 2156 C CA . SER B 2 24 ? 31.096 -15.477 33.361 1.00 39.38 64 SER B CA 1
ATOM 2157 C C . SER B 2 24 ? 31.686 -14.975 34.678 1.00 33.35 64 SER B C 1
ATOM 2158 O O . SER B 2 24 ? 32.901 -14.983 34.875 1.00 34.32 64 SER B O 1
ATOM 2161 N N . GLY B 2 25 ? 30.815 -14.545 35.584 1.00 32.35 65 GLY B N 1
ATOM 2162 C CA . GLY B 2 25 ? 31.260 -13.974 36.840 1.00 27.58 65 GLY B CA 1
ATOM 2163 C C . GLY B 2 25 ? 31.854 -12.592 36.627 1.00 29.67 65 GLY B C 1
ATOM 2164 O O . GLY B 2 25 ? 32.527 -12.059 37.505 1.00 26.20 65 GLY B O 1
ATOM 2165 N N . VAL B 2 26 ? 31.608 -12.020 35.448 1.00 25.09 66 VAL B N 1
ATOM 2166 C CA . VAL B 2 26 ? 31.997 -10.639 35.149 1.00 25.76 66 VAL B CA 1
ATOM 2167 C C . VAL B 2 26 ? 31.017 -9.617 35.746 1.00 21.59 66 VAL B C 1
ATOM 2168 O O . VAL B 2 26 ? 29.802 -9.760 35.611 1.00 22.20 66 VAL B O 1
ATOM 2172 N N . ASP B 2 27 ? 31.559 -8.590 36.402 1.00 16.97 67 ASP B N 1
ATOM 2173 C CA . ASP B 2 27 ? 30.767 -7.512 36.992 1.00 20.32 67 ASP B CA 1
ATOM 2174 C C . ASP B 2 27 ? 30.605 -6.329 36.045 1.00 20.20 67 ASP B C 1
ATOM 2175 O O . ASP B 2 27 ? 29.610 -5.618 36.089 1.00 21.58 67 ASP B O 1
ATOM 2180 N N . ALA B 2 28 ? 31.597 -6.094 35.200 1.00 17.98 68 ALA B N 1
ATOM 2181 C CA . ALA B 2 28 ? 31.511 -4.955 34.294 1.00 22.18 68 ALA B CA 1
ATOM 2182 C C . ALA B 2 28 ? 32.460 -5.122 33.127 1.00 18.01 68 ALA B C 1
ATOM 2183 O O . ALA B 2 28 ? 33.431 -5.864 33.215 1.00 16.24 68 ALA B O 1
ATOM 2185 N N . ILE B 2 29 ? 32.166 -4.416 32.044 1.00 17.97 69 ILE B N 1
ATOM 2186 C CA . ILE B 2 29 ? 32.998 -4.430 30.857 1.00 16.34 69 ILE B CA 1
ATOM 2187 C C . ILE B 2 29 ? 33.259 -2.986 30.435 1.00 18.86 69 ILE B C 1
ATOM 2188 O O . ILE B 2 29 ? 32.433 -2.109 30.672 1.00 18.88 69 ILE B O 1
ATOM 2193 N N . ALA B 2 30 ? 34.421 -2.736 29.840 1.00 16.25 70 ALA B N 1
ATOM 2194 C CA . ALA B 2 30 ? 34.736 -1.413 29.308 1.00 16.86 70 ALA B CA 1
ATOM 2195 C C . ALA B 2 30 ? 35.325 -1.590 27.918 1.00 16.12 70 ALA B C 1
ATOM 2196 O O . ALA B 2 30 ? 36.219 -2.410 27.723 1.00 19.36 70 ALA B O 1
ATOM 2198 N N . GLY B 2 31 ? 34.830 -0.826 26.954 1.00 14.53 71 GLY B N 1
ATOM 2199 C CA . GLY B 2 31 ? 35.251 -1.004 25.570 1.00 17.05 71 GLY B CA 1
ATOM 2200 C C . GLY B 2 31 ? 36.075 0.158 25.059 1.00 15.51 71 GLY B C 1
ATOM 2201 O O . GLY B 2 31 ? 35.647 1.303 25.136 1.00 14.83 71 GLY B O 1
ATOM 2202 N N . GLY B 2 32 ? 37.264 -0.150 24.551 1.00 14.10 72 GLY B N 1
ATOM 2203 C CA . GLY B 2 32 ? 38.128 0.830 23.920 1.00 12.62 72 GLY B CA 1
ATOM 2204 C C . GLY B 2 32 ? 38.198 0.529 22.431 1.00 12.88 72 GLY B C 1
ATOM 2205 O O . GLY B 2 32 ? 37.548 -0.389 21.965 1.00 11.56 72 GLY B O 1
ATOM 2206 N N . TYR B 2 33 ? 38.971 1.298 21.680 1.00 13.07 73 TYR B N 1
ATOM 2207 C CA . TYR B 2 33 ? 38.938 1.152 20.231 1.00 12.67 73 TYR B CA 1
ATOM 2208 C C . TYR B 2 33 ? 39.535 -0.181 19.784 1.00 13.21 73 TYR B C 1
ATOM 2209 O O . TYR B 2 33 ? 38.982 -0.851 18.913 1.00 12.95 73 TYR B O 1
ATOM 2218 N N . PHE B 2 34 ? 40.645 -0.574 20.399 1.00 12.32 74 PHE B N 1
ATOM 2219 C CA . PHE B 2 34 ? 41.354 -1.788 19.989 1.00 13.73 74 PHE B CA 1
ATOM 2220 C C . PHE B 2 34 ? 41.312 -2.870 21.061 1.00 12.27 74 PHE B C 1
ATOM 2221 O O . PHE B 2 34 ? 41.831 -3.968 20.862 1.00 12.15 74 PHE B O 1
ATOM 2229 N N . HIS B 2 35 ? 40.703 -2.563 22.200 1.00 10.76 75 HIS B N 1
ATOM 2230 C CA . HIS B 2 35 ? 40.688 -3.529 23.292 1.00 11.64 75 HIS B CA 1
ATOM 2231 C C . HIS B 2 35 ? 39.384 -3.547 24.079 1.00 12.89 75 HIS B C 1
ATOM 2232 O O . HIS B 2 35 ? 38.525 -2.680 23.918 1.00 12.72 75 HIS B O 1
ATOM 2239 N N . GLY B 2 36 ? 39.245 -4.568 24.915 1.00 12.96 76 GLY B N 1
ATOM 2240 C CA . GLY B 2 36 ? 38.166 -4.631 25.874 1.00 12.45 76 GLY B CA 1
ATOM 2241 C C . GLY B 2 36 ? 38.742 -4.995 27.232 1.00 13.97 76 GLY B C 1
ATOM 2242 O O . GLY B 2 36 ? 39.778 -5.650 27.330 1.00 13.91 76 GLY B O 1
ATOM 2243 N N . LEU B 2 37 ? 38.071 -4.553 28.281 1.00 15.21 77 LEU B N 1
ATOM 2244 C CA . LEU B 2 37 ? 38.436 -4.900 29.636 1.00 11.94 77 LEU B CA 1
ATOM 2245 C C . LEU B 2 37 ? 37.199 -5.473 30.294 1.00 14.54 77 LEU B C 1
ATOM 2246 O O . LEU B 2 37 ? 36.078 -5.103 29.945 1.00 14.68 77 LEU B O 1
ATOM 2251 N N . ALA B 2 38 ? 37.409 -6.375 31.247 1.00 14.52 78 ALA B N 1
ATOM 2252 C CA . ALA B 2 38 ? 36.336 -6.870 32.098 1.00 13.28 78 ALA B CA 1
ATOM 2253 C C . ALA B 2 38 ? 36.784 -6.796 33.548 1.00 16.72 78 ALA B C 1
ATOM 2254 O O . ALA B 2 38 ? 37.965 -6.966 33.853 1.00 14.59 78 ALA B O 1
ATOM 2256 N N . LEU B 2 39 ? 35.834 -6.554 34.438 1.00 18.43 79 LEU B N 1
ATOM 2257 C CA . LEU B 2 39 ? 36.114 -6.563 35.866 1.00 16.82 79 LEU B CA 1
ATOM 2258 C C . LEU B 2 39 ? 35.489 -7.804 36.450 1.00 17.49 79 LEU B C 1
ATOM 2259 O O . LEU B 2 39 ? 34.269 -7.962 36.430 1.00 19.22 79 LEU B O 1
ATOM 2264 N N . LYS B 2 40 ? 36.332 -8.697 36.949 1.00 19.10 80 LYS B N 1
ATOM 2265 C CA . LYS B 2 40 ? 35.869 -9.958 37.484 1.00 25.01 80 LYS B CA 1
ATOM 2266 C C . LYS B 2 40 ? 36.468 -10.188 38.868 1.00 19.80 80 LYS B C 1
ATOM 2267 O O . LYS B 2 40 ? 37.677 -10.338 39.010 1.00 20.25 80 LYS B O 1
ATOM 2273 N N . GLY B 2 41 ? 35.607 -10.205 39.882 1.00 27.58 81 GLY B N 1
ATOM 2274 C CA . GLY B 2 41 ? 36.042 -10.437 41.247 1.00 26.60 81 GLY B CA 1
ATOM 2275 C C . GLY B 2 41 ? 37.122 -9.473 41.691 1.00 23.90 81 GLY B C 1
ATOM 2276 O O . GLY B 2 41 ? 37.997 -9.826 42.468 1.00 26.91 81 GLY B O 1
ATOM 2277 N N . GLY B 2 42 ? 37.065 -8.245 41.193 1.00 20.88 82 GLY B N 1
ATOM 2278 C CA . GLY B 2 42 ? 38.030 -7.239 41.592 1.00 19.45 82 GLY B CA 1
ATOM 2279 C C . GLY B 2 42 ? 39.272 -7.223 40.722 1.00 16.80 82 GLY B C 1
ATOM 2280 O O . GLY B 2 42 ? 40.137 -6.367 40.902 1.00 15.16 82 GLY B O 1
ATOM 2281 N N . LYS B 2 43 ? 39.352 -8.156 39.774 1.00 17.34 83 LYS B N 1
ATOM 2282 C CA . LYS B 2 43 ? 40.511 -8.247 38.882 1.00 19.54 83 LYS B CA 1
ATOM 2283 C C . LYS B 2 43 ? 40.217 -7.718 37.482 1.00 19.63 83 LYS B C 1
ATOM 2284 O O . LYS B 2 43 ? 39.174 -8.018 36.903 1.00 17.14 83 LYS B O 1
ATOM 2290 N N . VAL B 2 44 ? 41.153 -6.958 36.925 1.00 16.78 84 VAL B N 1
ATOM 2291 C CA . VAL B 2 44 ? 40.975 -6.446 35.568 1.00 16.96 84 VAL B CA 1
ATOM 2292 C C . VAL B 2 44 ? 41.538 -7.412 34.533 1.00 17.75 84 VAL B C 1
ATOM 2293 O O . VAL B 2 44 ? 42.730 -7.722 34.546 1.00 17.24 84 VAL B O 1
ATOM 2297 N N . LEU B 2 45 ? 40.656 -7.898 33.660 1.00 15.60 85 LEU B N 1
ATOM 2298 C CA . LEU B 2 45 ? 41.021 -8.766 32.550 1.00 13.87 85 LEU B CA 1
ATOM 2299 C C . LEU B 2 45 ? 40.900 -7.947 31.280 1.00 15.37 85 LEU B C 1
ATOM 2300 O O . LEU B 2 45 ? 40.194 -6.940 31.264 1.00 15.62 85 LEU B O 1
ATOM 2305 N N . GLY B 2 46 ? 41.551 -8.388 30.208 1.00 14.70 86 GLY B N 1
ATOM 2306 C CA . GLY B 2 46 ? 41.522 -7.641 28.958 1.00 15.51 86 GLY B CA 1
ATOM 2307 C C . GLY B 2 46 ? 41.798 -8.506 27.742 1.00 18.07 86 GLY B C 1
ATOM 2308 O O . GLY B 2 46 ? 42.350 -9.592 27.866 1.00 17.91 86 GLY B O 1
ATOM 2309 N N . TRP B 2 47 ? 41.428 -8.014 26.562 1.00 16.11 87 TRP B N 1
ATOM 2310 C CA . TRP B 2 47 ? 41.630 -8.748 25.322 1.00 17.23 87 TRP B CA 1
ATOM 2311 C C . TRP B 2 47 ? 41.686 -7.744 24.171 1.00 15.54 87 TRP B C 1
ATOM 2312 O O . TRP B 2 47 ? 41.217 -6.626 24.312 1.00 14.22 87 TRP B O 1
ATOM 2323 N N . GLY B 2 48 ? 42.271 -8.145 23.045 1.00 16.77 88 GLY B N 1
ATOM 2324 C CA . GLY B 2 48 ? 42.365 -7.277 21.878 1.00 14.67 88 GLY B CA 1
ATOM 2325 C C . GLY B 2 48 ? 43.810 -7.047 21.480 1.00 15.64 88 GLY B C 1
ATOM 2326 O O . GLY B 2 48 ? 44.682 -7.861 21.803 1.00 17.03 88 GLY B O 1
ATOM 2327 N N . ALA B 2 49 ? 44.061 -5.957 20.759 1.00 14.36 89 ALA B N 1
ATOM 2328 C CA . ALA B 2 49 ? 45.409 -5.605 20.322 1.00 14.56 89 ALA B CA 1
ATOM 2329 C C . ALA B 2 49 ? 46.034 -4.644 21.330 1.00 12.76 89 ALA B C 1
ATOM 2330 O O . ALA B 2 49 ? 45.489 -3.574 21.589 1.00 12.12 89 ALA B O 1
ATOM 2332 N N . ASN B 2 50 ? 47.177 -5.034 21.888 1.00 15.39 90 ASN B N 1
ATOM 2333 C CA . ASN B 2 50 ? 47.887 -4.235 22.895 1.00 17.17 90 ASN B CA 1
ATOM 2334 C C . ASN B 2 50 ? 48.863 -3.271 22.214 1.00 18.75 90 ASN B C 1
ATOM 2335 O O . ASN B 2 50 ? 50.068 -3.318 22.456 1.00 13.86 90 ASN B O 1
ATOM 2340 N N . LEU B 2 51 ? 48.329 -2.399 21.362 1.00 16.90 91 LEU B N 1
ATOM 2341 C CA . LEU B 2 51 ? 49.152 -1.525 20.524 1.00 15.83 91 LEU B CA 1
ATOM 2342 C C . LEU B 2 51 ? 49.867 -0.439 21.326 1.00 16.74 91 LEU B C 1
ATOM 2343 O O . LEU B 2 51 ? 50.923 0.054 20.916 1.00 15.34 91 LEU B O 1
ATOM 2348 N N . ASN B 2 52 ? 49.280 -0.059 22.457 1.00 13.16 92 ASN B N 1
ATOM 2349 C CA . ASN B 2 52 ? 49.758 1.097 23.212 1.00 11.24 92 ASN B CA 1
ATOM 2350 C C . ASN B 2 52 ? 50.085 0.800 24.672 1.00 12.38 92 ASN B C 1
ATOM 2351 O O . ASN B 2 52 ? 50.415 1.709 25.435 1.00 15.21 92 ASN B O 1
ATOM 2356 N N . GLY B 2 53 ? 49.987 -0.464 25.062 1.00 12.00 93 GLY B N 1
ATOM 2357 C CA . GLY B 2 53 ? 50.204 -0.848 26.445 1.00 11.88 93 GLY B CA 1
ATOM 2358 C C . GLY B 2 53 ? 48.925 -0.857 27.275 1.00 12.71 93 GLY B C 1
ATOM 2359 O O . GLY B 2 53 ? 48.967 -1.038 28.498 1.00 13.52 93 GLY B O 1
ATOM 2360 N N . GLN B 2 54 ? 47.783 -0.673 26.618 1.00 11.98 94 GLN B N 1
ATOM 2361 C CA . GLN B 2 54 ? 46.505 -0.662 27.324 1.00 9.38 94 GLN B CA 1
ATOM 2362 C C . GLN B 2 54 ? 46.118 -2.029 27.869 1.00 11.98 94 GLN B C 1
ATOM 2363 O O . GLN B 2 54 ? 45.196 -2.128 28.676 1.00 14.18 94 GLN B O 1
ATOM 2369 N N . LEU B 2 55 ? 46.793 -3.080 27.412 1.00 14.35 95 LEU B N 1
ATOM 2370 C CA . LEU B 2 55 ? 46.525 -4.432 27.909 1.00 14.65 95 LEU B CA 1
ATOM 2371 C C . LEU B 2 55 ? 47.656 -4.933 28.800 1.00 16.71 95 LEU B C 1
ATOM 2372 O O . LEU B 2 55 ? 47.688 -6.102 29.194 1.00 16.39 95 LEU B O 1
ATOM 2377 N N . THR B 2 56 ? 48.590 -4.036 29.093 1.00 14.84 96 THR B N 1
ATOM 2378 C CA . THR B 2 56 ? 49.661 -4.312 30.034 1.00 15.06 96 THR B CA 1
ATOM 2379 C C . THR B 2 56 ? 49.210 -3.870 31.428 1.00 18.93 96 THR B C 1
ATOM 2380 O O . THR B 2 56 ? 49.415 -2.727 31.837 1.00 18.55 96 THR B O 1
ATOM 2384 N N . MET B 2 57 ? 48.582 -4.796 32.144 1.00 18.17 97 MET B N 1
ATOM 2385 C CA . MET B 2 57 ? 47.882 -4.494 33.395 1.00 21.14 97 MET B CA 1
ATOM 2386 C C . MET B 2 57 ? 48.819 -4.206 34.567 1.00 16.64 97 MET B C 1
ATOM 2387 O O . MET B 2 57 ? 49.637 -5.049 34.916 1.00 19.36 97 MET B O 1
ATOM 2392 N N . PRO B 2 58 ? 48.674 -3.028 35.200 1.00 13.60 98 PRO B N 1
ATOM 2393 C CA . PRO B 2 58 ? 49.416 -2.732 36.436 1.00 17.48 98 PRO B CA 1
ATOM 2394 C C . PRO B 2 58 ? 49.082 -3.744 37.537 1.00 19.91 98 PRO B C 1
ATOM 2395 O O . PRO B 2 58 ? 47.921 -4.130 37.659 1.00 19.30 98 PRO B O 1
ATOM 2399 N N . ALA B 2 59 ? 50.074 -4.163 38.321 1.00 22.09 99 ALA B N 1
ATOM 2400 C CA . ALA B 2 59 ? 49.846 -5.110 39.423 1.00 19.37 99 ALA B CA 1
ATOM 2401 C C . ALA B 2 59 ? 48.667 -4.713 40.310 1.00 17.23 99 ALA B C 1
ATOM 2402 O O . ALA B 2 59 ? 47.944 -5.569 40.801 1.00 16.43 99 ALA B O 1
ATOM 2404 N N . ALA B 2 60 ? 48.478 -3.416 40.512 1.00 14.63 100 ALA B N 1
ATOM 2405 C CA . ALA B 2 60 ? 47.402 -2.943 41.378 1.00 21.20 100 ALA B CA 1
ATOM 2406 C C . ALA B 2 60 ? 46.028 -3.332 40.858 1.00 17.61 100 ALA B C 1
ATOM 2407 O O . ALA B 2 60 ? 45.071 -3.387 41.626 1.00 15.90 100 ALA B O 1
ATOM 2409 N N . THR B 2 61 ? 45.920 -3.587 39.556 1.00 16.23 101 THR B N 1
ATOM 2410 C CA . THR B 2 61 ? 44.629 -3.931 38.974 1.00 17.06 101 THR B CA 1
ATOM 2411 C C . THR B 2 61 ? 44.279 -5.414 39.139 1.00 19.78 101 THR B C 1
ATOM 2412 O O . THR B 2 61 ? 43.219 -5.847 38.710 1.00 17.74 101 THR B O 1
ATOM 2416 N N . GLN B 2 62 ? 45.167 -6.183 39.766 1.00 19.05 102 GLN B N 1
ATOM 2417 C CA . GLN B 2 62 ? 44.954 -7.619 39.931 1.00 16.95 102 GLN B CA 1
ATOM 2418 C C . GLN B 2 62 ? 43.899 -7.990 40.982 1.00 17.47 102 GLN B C 1
ATOM 2419 O O . GLN B 2 62 ? 43.382 -9.100 40.966 1.00 19.23 102 GLN B O 1
ATOM 2425 N N . SER B 2 63 ? 43.572 -7.075 41.888 1.00 18.73 103 SER B N 1
ATOM 2426 C CA . SER B 2 63 ? 42.526 -7.349 42.880 1.00 21.09 103 SER B CA 1
ATOM 2427 C C . SER B 2 63 ? 41.978 -6.070 43.495 1.00 17.12 103 SER B C 1
ATOM 2428 O O . SER B 2 63 ? 42.646 -5.034 43.492 1.00 21.88 103 SER B O 1
ATOM 2431 N N . GLY B 2 64 ? 40.764 -6.146 44.033 1.00 15.39 104 GLY B N 1
ATOM 2432 C CA . GLY B 2 64 ? 40.190 -5.021 44.751 1.00 15.50 104 GLY B CA 1
ATOM 2433 C C . GLY B 2 64 ? 39.798 -3.820 43.903 1.00 16.75 104 GLY B C 1
ATOM 2434 O O . GLY B 2 64 ? 39.673 -2.714 44.423 1.00 19.47 104 GLY B O 1
ATOM 2435 N N . VAL B 2 65 ? 39.593 -4.027 42.603 1.00 14.23 105 VAL B N 1
ATOM 2436 C CA . VAL B 2 65 ? 39.201 -2.926 41.721 1.00 14.23 105 VAL B CA 1
ATOM 2437 C C . VAL B 2 65 ? 37.687 -2.743 41.756 1.00 12.16 105 VAL B C 1
ATOM 2438 O O . VAL B 2 65 ? 36.951 -3.730 41.749 1.00 11.05 105 VAL B O 1
ATOM 2442 N N . ASP B 2 66 ? 37.243 -1.483 41.789 1.00 11.73 106 ASP B N 1
ATOM 2443 C CA . ASP B 2 66 ? 35.824 -1.131 41.916 1.00 17.86 106 ASP B CA 1
ATOM 2444 C C . ASP B 2 66 ? 35.151 -0.768 40.584 1.00 18.51 106 ASP B C 1
ATOM 2445 O O . ASP B 2 66 ? 33.937 -0.885 40.449 1.00 16.92 106 ASP B O 1
ATOM 2450 N N . ALA B 2 67 ? 35.936 -0.306 39.617 1.00 16.77 107 ALA B N 1
ATOM 2451 C CA . ALA B 2 67 ? 35.390 0.110 38.322 1.00 13.64 107 ALA B CA 1
ATOM 2452 C C . ALA B 2 67 ? 36.488 0.217 37.256 1.00 13.56 107 ALA B C 1
ATOM 2453 O O . ALA B 2 67 ? 37.672 0.330 37.573 1.00 14.28 107 ALA B O 1
ATOM 2455 N N . ILE B 2 68 ? 36.080 0.180 35.991 1.00 15.45 108 ILE B N 1
ATOM 2456 C CA . ILE B 2 68 ? 37.002 0.264 34.870 1.00 14.51 108 ILE B CA 1
ATOM 2457 C C . ILE B 2 68 ? 36.411 1.194 33.795 1.00 14.99 108 ILE B C 1
ATOM 2458 O O . ILE B 2 68 ? 35.208 1.434 33.756 1.00 12.93 108 ILE B O 1
ATOM 2463 N N . ALA B 2 69 ? 37.269 1.729 32.939 1.00 12.97 109 ALA B N 1
ATOM 2464 C CA . ALA B 2 69 ? 36.828 2.478 31.768 1.00 12.26 109 ALA B CA 1
ATOM 2465 C C . ALA B 2 69 ? 37.924 2.360 30.723 1.00 12.84 109 ALA B C 1
ATOM 2466 O O . ALA B 2 69 ? 39.035 1.928 31.036 1.00 12.38 109 ALA B O 1
ATOM 2468 N N . ALA B 2 70 ? 37.629 2.745 29.488 1.00 11.89 110 ALA B N 1
ATOM 2469 C CA . ALA B 2 70 ? 38.596 2.571 28.411 1.00 15.87 110 ALA B CA 1
ATOM 2470 C C . ALA B 2 70 ? 38.403 3.634 27.334 1.00 15.83 110 ALA B C 1
ATOM 2471 O O . ALA B 2 70 ? 37.275 3.949 26.989 1.00 14.18 110 ALA B O 1
ATOM 2473 N N . GLY B 2 71 ? 39.506 4.182 26.825 1.00 14.04 111 GLY B N 1
ATOM 2474 C CA . GLY B 2 71 ? 39.463 5.116 25.711 1.00 10.69 111 GLY B CA 1
ATOM 2475 C C . GLY B 2 71 ? 40.076 4.507 24.461 1.00 14.49 111 GLY B C 1
ATOM 2476 O O . GLY B 2 71 ? 40.175 3.292 24.342 1.00 14.66 111 GLY B O 1
ATOM 2477 N N . ASN B 2 72 ? 40.480 5.343 23.511 1.00 14.69 112 ASN B N 1
ATOM 2478 C CA . ASN B 2 72 ? 41.047 4.837 22.269 1.00 15.13 112 ASN B CA 1
ATOM 2479 C C . ASN B 2 72 ? 42.338 4.043 22.469 1.00 18.37 112 ASN B C 1
ATOM 2480 O O . ASN B 2 72 ? 42.507 2.956 21.897 1.00 14.15 112 ASN B O 1
ATOM 2485 N N . TYR B 2 73 ? 43.241 4.599 23.276 1.00 12.88 113 TYR B N 1
ATOM 2486 C CA . TYR B 2 73 ? 44.569 4.026 23.465 1.00 15.43 113 TYR B CA 1
ATOM 2487 C C . TYR B 2 73 ? 44.840 3.642 24.916 1.00 15.35 113 TYR B C 1
ATOM 2488 O O . TYR B 2 73 ? 45.891 3.064 25.205 1.00 12.62 113 TYR B O 1
ATOM 2497 N N . HIS B 2 74 ? 43.923 3.983 25.825 1.00 10.94 114 HIS B N 1
ATOM 2498 C CA . HIS B 2 74 ? 44.191 3.798 27.254 1.00 11.92 114 HIS B CA 1
ATOM 2499 C C . HIS B 2 74 ? 43.118 3.077 28.067 1.00 11.62 114 HIS B C 1
ATOM 2500 O O . HIS B 2 74 ? 41.984 2.876 27.611 1.00 10.30 114 HIS B O 1
ATOM 2507 N N . SER B 2 75 ? 43.512 2.696 29.280 1.00 11.11 115 SER B N 1
ATOM 2508 C CA . SER B 2 75 ? 42.654 1.969 30.210 1.00 13.09 115 SER B CA 1
ATOM 2509 C C . SER B 2 75 ? 42.633 2.733 31.527 1.00 13.41 115 SER B C 1
ATOM 2510 O O . SER B 2 75 ? 43.607 3.385 31.863 1.00 11.34 115 SER B O 1
ATOM 2513 N N . LEU B 2 76 ? 41.518 2.654 32.251 1.00 12.10 116 LEU B N 1
ATOM 2514 C CA . LEU B 2 76 ? 41.367 3.291 33.550 1.00 12.23 116 LEU B CA 1
ATOM 2515 C C . LEU B 2 76 ? 40.766 2.285 34.529 1.00 14.52 116 LEU B C 1
ATOM 2516 O O . LEU B 2 76 ? 39.942 1.456 34.148 1.00 14.96 116 LEU B O 1
ATOM 2521 N N . ALA B 2 77 ? 41.178 2.366 35.788 1.00 13.90 117 ALA B N 1
ATOM 2522 C CA . ALA B 2 77 ? 40.555 1.584 36.844 1.00 15.91 117 ALA B CA 1
ATOM 2523 C C . ALA B 2 77 ? 40.436 2.452 38.080 1.00 16.23 117 ALA B C 1
ATOM 2524 O O . ALA B 2 77 ? 41.251 3.344 38.298 1.00 15.18 117 ALA B O 1
ATOM 2526 N N . LEU B 2 78 ? 39.402 2.187 38.871 1.00 15.50 118 LEU B N 1
ATOM 2527 C CA . LEU B 2 78 ? 39.177 2.889 40.125 1.00 19.24 118 LEU B CA 1
ATOM 2528 C C . LEU B 2 78 ? 39.381 1.913 41.290 1.00 14.37 118 LEU B C 1
ATOM 2529 O O . LEU B 2 78 ? 38.740 0.878 41.347 1.00 12.39 118 LEU B O 1
ATOM 2534 N N . LYS B 2 79 ? 40.279 2.241 42.209 1.00 17.77 119 LYS B N 1
ATOM 2535 C CA . LYS B 2 79 ? 40.560 1.346 43.335 1.00 19.09 119 LYS B CA 1
ATOM 2536 C C . LYS B 2 79 ? 40.844 2.140 44.610 1.00 19.69 119 LYS B C 1
ATOM 2537 O O . LYS B 2 79 ? 41.705 3.010 44.628 1.00 16.30 119 LYS B O 1
ATOM 2543 N N . ASP B 2 80 ? 40.086 1.852 45.661 1.00 21.95 120 ASP B N 1
ATOM 2544 C CA . ASP B 2 80 ? 40.172 2.606 46.913 1.00 22.01 120 ASP B CA 1
ATOM 2545 C C . ASP B 2 80 ? 40.157 4.113 46.709 1.00 24.94 120 ASP B C 1
ATOM 2546 O O . ASP B 2 80 ? 40.859 4.853 47.403 1.00 26.54 120 ASP B O 1
ATOM 2551 N N . GLY B 2 81 ? 39.349 4.566 45.762 1.00 21.86 121 GLY B N 1
ATOM 2552 C CA . GLY B 2 81 ? 39.200 5.984 45.522 1.00 17.91 121 GLY B CA 1
ATOM 2553 C C . GLY B 2 81 ? 40.322 6.572 44.694 1.00 17.16 121 GLY B C 1
ATOM 2554 O O . GLY B 2 81 ? 40.342 7.781 44.459 1.00 17.01 121 GLY B O 1
ATOM 2555 N N . GLU B 2 82 ? 41.253 5.726 44.256 1.00 16.31 122 GLU B N 1
ATOM 2556 C CA . GLU B 2 82 ? 42.354 6.172 43.401 1.00 17.33 122 GLU B CA 1
ATOM 2557 C C . GLU B 2 82 ? 42.155 5.765 41.933 1.00 17.04 122 GLU B C 1
ATOM 2558 O O . GLU B 2 82 ? 41.835 4.612 41.622 1.00 15.25 122 GLU B O 1
ATOM 2564 N N . VAL B 2 83 ? 42.362 6.717 41.033 1.00 16.32 123 VAL B N 1
ATOM 2565 C CA . VAL B 2 83 ? 42.295 6.421 39.611 1.00 13.67 123 VAL B CA 1
ATOM 2566 C C . VAL B 2 83 ? 43.646 5.888 39.129 1.00 17.30 123 VAL B C 1
ATOM 2567 O O . VAL B 2 83 ? 44.688 6.515 39.345 1.00 16.50 123 VAL B O 1
ATOM 2571 N N . ILE B 2 84 ? 43.607 4.710 38.507 1.00 14.87 124 ILE B N 1
ATOM 2572 C CA . ILE B 2 84 ? 44.783 4.051 37.954 1.00 13.72 124 ILE B CA 1
ATOM 2573 C C . ILE B 2 84 ? 44.656 4.068 36.432 1.00 15.25 124 ILE B C 1
ATOM 2574 O O . ILE B 2 84 ? 43.597 3.747 35.910 1.00 12.87 124 ILE B O 1
ATOM 2579 N N . ALA B 2 85 ? 45.724 4.441 35.722 1.00 14.01 125 ALA B N 1
ATOM 2580 C CA . ALA B 2 85 ? 45.634 4.639 34.270 1.00 13.54 125 ALA B CA 1
ATOM 2581 C C . ALA B 2 85 ? 46.850 4.064 33.573 1.00 14.62 125 ALA B C 1
ATOM 2582 O O . ALA B 2 85 ? 47.959 4.168 34.082 1.00 11.91 125 ALA B O 1
ATOM 2584 N N . TRP B 2 86 ? 46.642 3.463 32.402 1.00 14.07 126 TRP B N 1
ATOM 2585 C CA . TRP B 2 86 ? 47.741 2.848 31.677 1.00 13.66 126 TRP B CA 1
ATOM 2586 C C . TRP B 2 86 ? 47.449 2.787 30.175 1.00 12.57 126 TRP B C 1
ATOM 2587 O O . TRP B 2 86 ? 46.318 2.993 29.757 1.00 12.48 126 TRP B O 1
ATOM 2598 N N . GLY B 2 87 ? 48.480 2.533 29.376 1.00 11.99 127 GLY B N 1
ATOM 2599 C CA . GLY B 2 87 ? 48.349 2.567 27.924 1.00 14.00 127 GLY B CA 1
ATOM 2600 C C . GLY B 2 87 ? 48.885 3.838 27.287 1.00 13.32 127 GLY B C 1
ATOM 2601 O O . GLY B 2 87 ? 49.816 4.439 27.798 1.00 12.74 127 GLY B O 1
ATOM 2602 N N . GLY B 2 88 ? 48.310 4.235 26.153 1.00 17.30 128 GLY B N 1
ATOM 2603 C CA . GLY B 2 88 ? 48.817 5.372 25.394 1.00 15.95 128 GLY B CA 1
ATOM 2604 C C . GLY B 2 88 ? 48.657 6.662 26.173 1.00 13.41 128 GLY B C 1
ATOM 2605 O O . GLY B 2 88 ? 47.639 6.866 26.856 1.00 11.26 128 GLY B O 1
ATOM 2606 N N . ASN B 2 89 ? 49.650 7.539 26.070 1.00 10.29 129 ASN B N 1
ATOM 2607 C CA . ASN B 2 89 ? 49.678 8.736 26.905 1.00 11.84 129 ASN B CA 1
ATOM 2608 C C . ASN B 2 89 ? 50.194 9.991 26.187 1.00 12.49 129 ASN B C 1
ATOM 2609 O O . ASN B 2 89 ? 50.632 10.934 26.821 1.00 14.59 129 ASN B O 1
ATOM 2614 N N . GLU B 2 90 ? 50.122 10.017 24.862 1.00 11.76 130 GLU B N 1
ATOM 2615 C CA . GLU B 2 90 ? 50.614 11.174 24.128 1.00 14.63 130 GLU B CA 1
ATOM 2616 C C . GLU B 2 90 ? 49.881 12.485 24.462 1.00 14.81 130 GLU B C 1
ATOM 2617 O O . GLU B 2 90 ? 50.448 13.566 24.318 1.00 15.53 130 GLU B O 1
ATOM 2623 N N . ASP B 2 91 ? 48.631 12.392 24.912 1.00 12.69 131 ASP B N 1
ATOM 2624 C CA . ASP B 2 91 ? 47.879 13.586 25.299 1.00 12.57 131 ASP B CA 1
ATOM 2625 C C . ASP B 2 91 ? 47.798 13.779 26.817 1.00 16.71 131 ASP B C 1
ATOM 2626 O O . ASP B 2 91 ? 47.037 14.616 27.301 1.00 16.30 131 ASP B O 1
ATOM 2631 N N . GLY B 2 92 ? 48.573 12.995 27.558 1.00 15.27 132 GLY B N 1
ATOM 2632 C CA . GLY B 2 92 ? 48.567 13.075 29.008 1.00 14.08 132 GLY B CA 1
ATOM 2633 C C . GLY B 2 92 ? 47.383 12.380 29.651 1.00 14.90 132 GLY B C 1
ATOM 2634 O O . GLY B 2 92 ? 47.130 12.574 30.840 1.00 14.81 132 GLY B O 1
ATOM 2635 N N . GLN B 2 93 ? 46.667 11.555 28.885 1.00 11.23 133 GLN B N 1
ATOM 2636 C CA . GLN B 2 93 ? 45.469 10.900 29.422 1.00 13.24 133 GLN B CA 1
ATOM 2637 C C . GLN B 2 93 ? 45.723 9.841 30.500 1.00 12.75 133 GLN B C 1
ATOM 2638 O O . GLN B 2 93 ? 44.782 9.429 31.172 1.00 10.31 133 GLN B O 1
ATOM 2644 N N . THR B 2 94 ? 46.965 9.380 30.649 1.00 12.23 134 THR B N 1
ATOM 2645 C CA . THR B 2 94 ? 47.268 8.440 31.736 1.00 14.78 134 THR B CA 1
ATOM 2646 C C . THR B 2 94 ? 48.094 9.065 32.872 1.00 14.75 134 THR B C 1
ATOM 2647 O O . THR B 2 94 ? 48.486 8.376 33.813 1.00 13.09 134 THR B O 1
ATOM 2651 N N . THR B 2 95 ? 48.336 10.371 32.788 1.00 13.48 135 THR B N 1
ATOM 2652 C CA . THR B 2 95 ? 49.049 11.082 33.845 1.00 16.17 135 THR B CA 1
ATOM 2653 C C . THR B 2 95 ? 48.037 11.560 34.879 1.00 16.36 135 THR B C 1
ATOM 2654 O O . THR B 2 95 ? 47.416 12.613 34.729 1.00 15.84 135 THR B O 1
ATOM 2658 N N . VAL B 2 96 ? 47.854 10.757 35.917 1.00 14.60 136 VAL B N 1
ATOM 2659 C CA . VAL B 2 96 ? 46.789 10.998 36.874 1.00 15.75 136 VAL B CA 1
ATOM 2660 C C . VAL B 2 96 ? 47.192 12.108 37.841 1.00 20.26 136 VAL B C 1
ATOM 2661 O O . VAL B 2 96 ? 48.199 12.000 38.527 1.00 15.67 136 VAL B O 1
ATOM 2665 N N . PRO B 2 97 ? 46.409 13.191 37.881 1.00 17.95 137 PRO B N 1
ATOM 2666 C CA . PRO B 2 97 ? 46.735 14.289 38.800 1.00 20.72 137 PRO B CA 1
ATOM 2667 C C . PRO B 2 97 ? 46.492 13.878 40.255 1.00 19.58 137 PRO B C 1
ATOM 2668 O O . PRO B 2 97 ? 45.626 13.041 40.520 1.00 19.33 137 PRO B O 1
ATOM 2672 N N . ALA B 2 98 ? 47.256 14.451 41.183 1.00 19.09 138 ALA B N 1
ATOM 2673 C CA . ALA B 2 98 ? 47.194 14.036 42.582 1.00 19.58 138 ALA B CA 1
ATOM 2674 C C . ALA B 2 98 ? 45.778 14.111 43.129 1.00 17.20 138 ALA B C 1
ATOM 2675 O O . ALA B 2 98 ? 45.386 13.303 43.962 1.00 18.03 138 ALA B O 1
ATOM 2677 N N . GLU B 2 99 ? 45.014 15.077 42.630 1.00 16.18 139 GLU B N 1
ATOM 2678 C CA . GLU B 2 99 ? 43.654 15.312 43.081 1.00 19.58 139 GLU B CA 1
ATOM 2679 C C . GLU B 2 99 ? 42.762 14.100 42.829 1.00 21.36 139 GLU B C 1
ATOM 2680 O O . GLU B 2 99 ? 41.761 13.898 43.523 1.00 20.62 139 GLU B O 1
ATOM 2686 N N . ALA B 2 100 ? 43.114 13.296 41.827 1.00 18.65 140 ALA B N 1
ATOM 2687 C CA . ALA B 2 100 ? 42.312 12.123 41.493 1.00 14.59 140 ALA B CA 1
ATOM 2688 C C . ALA B 2 100 ? 42.927 10.825 42.001 1.00 17.15 140 ALA B C 1
ATOM 2689 O O . ALA B 2 100 ? 42.592 9.736 41.519 1.00 22.59 140 ALA B O 1
ATOM 2691 N N . ARG B 2 101 ? 43.831 10.922 42.964 1.00 17.41 141 ARG B N 1
ATOM 2692 C CA . ARG B 2 101 ? 44.496 9.726 43.455 1.00 17.90 141 ARG B CA 1
ATOM 2693 C C . ARG B 2 101 ? 43.894 9.265 44.779 1.00 19.60 141 ARG B C 1
ATOM 2694 O O . ARG B 2 101 ? 44.356 8.306 45.381 1.00 16.60 141 ARG B O 1
ATOM 2702 N N . SER B 2 102 ? 42.829 9.940 45.200 1.00 22.02 142 SER B N 1
ATOM 2703 C CA . SER B 2 102 ? 42.086 9.533 46.386 1.00 20.83 142 SER B CA 1
ATOM 2704 C C . SER B 2 102 ? 40.699 10.172 46.379 1.00 19.30 142 SER B C 1
ATOM 2705 O O . SER B 2 102 ? 40.478 11.194 45.725 1.00 20.45 142 SER B O 1
ATOM 2708 N N . GLY B 2 103 ? 39.755 9.543 47.073 1.00 21.04 143 GLY B N 1
ATOM 2709 C CA . GLY B 2 103 ? 38.420 10.099 47.222 1.00 19.89 143 GLY B CA 1
ATOM 2710 C C . GLY B 2 103 ? 37.523 10.065 45.992 1.00 20.33 143 GLY B C 1
ATOM 2711 O O . GLY B 2 103 ? 36.419 10.612 46.017 1.00 19.81 143 GLY B O 1
ATOM 2712 N N . VAL B 2 104 ? 37.975 9.417 44.923 1.00 17.59 144 VAL B N 1
ATOM 2713 C CA . VAL B 2 104 ? 37.212 9.396 43.666 1.00 15.10 144 VAL B CA 1
ATOM 2714 C C . VAL B 2 104 ? 36.050 8.414 43.718 1.00 15.76 144 VAL B C 1
ATOM 2715 O O . VAL B 2 104 ? 36.227 7.250 44.092 1.00 15.05 144 VAL B O 1
ATOM 2719 N N . ASP B 2 105 ? 34.861 8.894 43.342 1.00 15.77 145 ASP B N 1
ATOM 2720 C CA . ASP B 2 105 ? 33.642 8.081 43.354 1.00 13.91 145 ASP B CA 1
ATOM 2721 C C . ASP B 2 105 ? 33.308 7.436 42.000 1.00 18.23 145 ASP B C 1
ATOM 2722 O O . ASP B 2 105 ? 32.674 6.382 41.940 1.00 14.56 145 ASP B O 1
ATOM 2727 N N . ALA B 2 106 ? 33.715 8.069 40.910 1.00 14.73 146 ALA B N 1
ATOM 2728 C CA . ALA B 2 106 ? 33.433 7.498 39.586 1.00 15.99 146 ALA B CA 1
ATOM 2729 C C . ALA B 2 106 ? 34.489 7.909 38.565 1.00 12.62 146 ALA B C 1
ATOM 2730 O O . ALA B 2 106 ? 35.214 8.874 38.783 1.00 15.05 146 ALA B O 1
ATOM 2732 N N . ILE B 2 107 ? 34.563 7.178 37.455 1.00 13.10 147 ILE B N 1
ATOM 2733 C CA . ILE B 2 107 ? 35.503 7.489 36.386 1.00 12.53 147 ILE B CA 1
ATOM 2734 C C . ILE B 2 107 ? 34.818 7.340 35.032 1.00 17.08 147 ILE B C 1
ATOM 2735 O O . ILE B 2 107 ? 33.795 6.675 34.909 1.00 14.01 147 ILE B O 1
ATOM 2740 N N . ALA B 2 108 ? 35.413 7.953 34.017 1.00 13.12 148 ALA B N 1
ATOM 2741 C CA . ALA B 2 108 ? 34.966 7.792 32.649 1.00 17.62 148 ALA B CA 1
ATOM 2742 C C . ALA B 2 108 ? 36.135 8.154 31.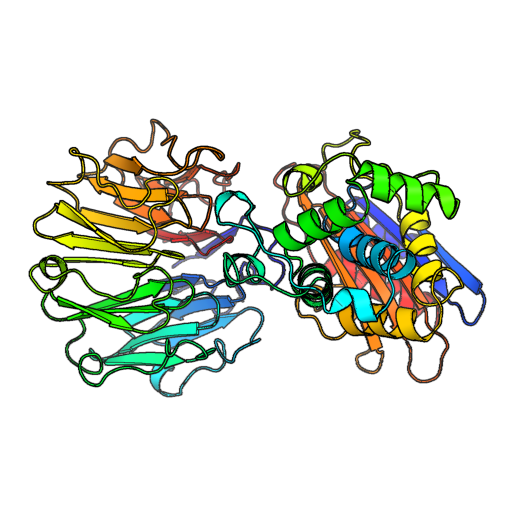762 1.00 14.75 148 ALA B C 1
ATOM 2743 O O . ALA B 2 108 ? 36.989 8.950 32.152 1.00 17.05 148 ALA B O 1
ATOM 2745 N N . ALA B 2 109 ? 36.175 7.553 30.581 1.00 13.71 149 ALA B N 1
ATOM 2746 C CA . ALA B 2 109 ? 37.214 7.835 29.594 1.00 13.70 149 ALA B CA 1
ATOM 2747 C C . ALA B 2 109 ? 36.579 8.458 28.358 1.00 17.08 149 ALA B C 1
ATOM 2748 O O . ALA B 2 109 ? 35.487 8.056 27.958 1.00 15.22 149 ALA B O 1
ATOM 2750 N N . GLY B 2 110 ? 37.269 9.431 27.765 1.00 17.85 150 GLY B N 1
ATOM 2751 C CA . GLY B 2 110 ? 36.953 9.909 26.431 1.00 14.65 150 GLY B CA 1
ATOM 2752 C C . GLY B 2 110 ? 37.959 9.258 25.496 1.00 17.01 150 GLY B C 1
ATOM 2753 O O . GLY B 2 110 ? 38.794 8.475 25.955 1.00 15.91 150 GLY B O 1
ATOM 2754 N N . ALA B 2 111 ? 37.897 9.567 24.200 1.00 12.30 151 ALA B N 1
ATOM 2755 C CA . ALA B 2 111 ? 38.815 8.949 23.246 1.00 14.62 151 ALA B CA 1
ATOM 2756 C C . ALA B 2 111 ? 40.266 9.199 23.655 1.00 13.35 151 ALA B C 1
ATOM 2757 O O . ALA B 2 111 ? 41.071 8.270 23.708 1.00 14.14 151 ALA B O 1
ATOM 2759 N N . TRP B 2 112 ? 40.600 10.447 23.962 1.00 13.33 152 TRP B N 1
ATOM 2760 C CA . TRP B 2 112 ? 41.956 10.756 24.413 1.00 12.43 152 TRP B CA 1
ATOM 2761 C C . TRP B 2 112 ? 41.943 11.548 25.710 1.00 13.23 152 TRP B C 1
ATOM 2762 O O . TRP B 2 112 ? 42.710 12.493 25.867 1.00 11.91 152 TRP B O 1
ATOM 2773 N N . ALA B 2 113 ? 41.090 11.135 26.647 1.00 10.51 153 ALA B N 1
ATOM 2774 C CA . ALA B 2 113 ? 40.896 11.893 27.876 1.00 14.58 153 ALA B CA 1
ATOM 2775 C C . ALA B 2 113 ? 40.359 10.999 28.983 1.00 14.44 153 ALA B C 1
ATOM 2776 O O . ALA B 2 113 ? 39.806 9.932 28.721 1.00 13.11 153 ALA B O 1
ATOM 2778 N N . SER B 2 114 ? 40.518 11.457 30.216 1.00 13.32 154 SER B N 1
ATOM 2779 C CA . SER B 2 114 ? 40.128 10.698 31.392 1.00 12.93 154 SER B CA 1
ATOM 2780 C C . SER B 2 114 ? 39.431 11.619 32.379 1.00 13.77 154 SER B C 1
ATOM 2781 O O . SER B 2 114 ? 39.835 12.766 32.546 1.00 16.08 154 SER B O 1
ATOM 2784 N N . TYR B 2 115 ? 38.395 11.105 33.037 1.00 12.98 155 TYR B N 1
ATOM 2785 C CA . TYR B 2 115 ? 37.550 11.911 33.906 1.00 15.23 155 TYR B CA 1
ATOM 2786 C C . TYR B 2 115 ? 37.335 11.215 35.245 1.00 16.00 155 TYR B C 1
ATOM 2787 O O . TYR B 2 115 ? 37.215 9.991 35.306 1.00 16.74 155 TYR B O 1
ATOM 2796 N N . ALA B 2 116 ? 37.305 11.999 36.314 1.00 13.75 156 ALA B N 1
ATOM 2797 C CA . ALA B 2 116 ? 37.044 11.471 37.645 1.00 16.41 156 ALA B CA 1
ATOM 2798 C C . ALA B 2 116 ? 35.977 12.333 38.314 1.00 17.33 156 ALA B C 1
ATOM 2799 O O . ALA B 2 116 ? 35.903 13.532 38.070 1.00 15.80 156 ALA B O 1
ATOM 2801 N N . LEU B 2 117 ? 35.129 11.709 39.123 1.00 18.72 157 LEU B N 1
ATOM 2802 C CA . LEU B 2 117 ? 34.117 12.440 39.879 1.00 16.67 157 LEU B CA 1
ATOM 2803 C C . LEU B 2 117 ? 34.475 12.328 41.349 1.00 16.06 157 LEU B C 1
ATOM 2804 O O . LEU B 2 117 ? 34.485 11.230 41.910 1.00 17.41 157 LEU B O 1
ATOM 2809 N N . LYS B 2 118 ? 34.802 13.463 41.962 1.00 18.48 158 LYS B N 1
ATOM 2810 C CA . LYS B 2 118 ? 35.257 13.483 43.351 1.00 18.55 158 LYS B CA 1
ATOM 2811 C C . LYS B 2 118 ? 34.401 14.441 44.183 1.00 14.56 158 LYS B C 1
ATOM 2812 O O . LYS B 2 118 ? 34.434 15.655 43.975 1.00 14.44 158 LYS B O 1
ATOM 2818 N N . ASP B 2 119 ? 33.626 13.881 45.113 1.00 20.34 159 ASP B N 1
ATOM 2819 C CA . ASP B 2 119 ? 32.686 14.665 45.926 1.00 16.95 159 ASP B CA 1
ATOM 2820 C C . ASP B 2 119 ? 31.962 15.717 45.090 1.00 20.99 159 ASP B C 1
ATOM 2821 O O . ASP B 2 119 ? 31.970 16.899 45.431 1.00 19.88 159 ASP B O 1
ATOM 2826 N N . GLY B 2 120 ? 31.352 15.271 43.991 1.00 21.37 160 GLY B N 1
ATOM 2827 C CA . GLY B 2 120 ? 30.558 16.124 43.121 1.00 17.82 160 GLY B CA 1
ATOM 2828 C C . GLY B 2 120 ? 31.316 16.970 42.110 1.00 18.36 160 GLY B C 1
ATOM 2829 O O . GLY B 2 120 ? 30.702 17.705 41.337 1.00 20.20 160 GLY B O 1
ATOM 2830 N N . LYS B 2 121 ? 32.642 16.867 42.103 1.00 17.93 161 LYS B N 1
ATOM 2831 C CA . LYS B 2 121 ? 33.469 17.683 41.223 1.00 16.35 161 LYS B CA 1
ATOM 2832 C C . LYS B 2 121 ? 34.054 16.848 40.086 1.00 19.42 161 LYS B C 1
ATOM 2833 O O . LYS B 2 121 ? 34.687 15.818 40.324 1.00 14.54 161 LYS B O 1
ATOM 2839 N N . VAL B 2 122 ? 33.836 17.292 38.850 1.00 16.46 162 VAL B N 1
ATOM 2840 C CA . VAL B 2 122 ? 34.430 16.603 37.714 1.00 15.20 162 VAL B CA 1
ATOM 2841 C C . VAL B 2 122 ? 35.864 17.066 37.559 1.00 16.54 162 VAL B C 1
ATOM 2842 O O . VAL B 2 122 ? 36.136 18.272 37.510 1.00 18.21 162 VAL B O 1
ATOM 2846 N N . ILE B 2 123 ? 36.772 16.097 37.498 1.00 13.98 163 ILE B N 1
ATOM 2847 C CA . ILE B 2 123 ? 38.188 16.351 37.264 1.00 15.65 163 ILE B CA 1
ATOM 2848 C C . ILE B 2 123 ? 38.551 15.703 35.939 1.00 16.48 163 ILE B C 1
ATOM 2849 O O . ILE B 2 123 ? 38.201 14.547 35.701 1.00 16.02 163 ILE B O 1
ATOM 2854 N N . ALA B 2 124 ? 39.236 16.443 35.072 1.00 17.71 164 ALA B N 1
ATOM 2855 C CA . ALA B 2 124 ? 39.503 15.956 33.724 1.00 16.41 164 ALA B CA 1
ATOM 2856 C C . ALA B 2 124 ? 40.959 16.155 33.326 1.00 16.26 164 ALA B C 1
ATOM 2857 O O . ALA B 2 124 ? 41.579 17.166 33.678 1.00 14.85 164 ALA B O 1
ATOM 2859 N N . TRP B 2 125 ? 41.497 15.198 32.578 1.00 15.40 165 TRP B N 1
ATOM 2860 C CA . TRP B 2 125 ? 42.843 15.341 32.032 1.00 15.48 165 TRP B CA 1
ATOM 2861 C C . TRP B 2 125 ? 43.028 14.586 30.712 1.00 14.52 165 TRP B C 1
ATOM 2862 O O . TRP B 2 125 ? 42.261 13.679 30.394 1.00 14.53 165 TRP B O 1
ATOM 2873 N N . GLY B 2 126 ? 44.053 14.972 29.954 1.00 17.24 166 GLY B N 1
ATOM 2874 C CA . GLY B 2 126 ? 44.289 14.414 28.635 1.00 14.00 166 GLY B CA 1
ATOM 2875 C C . GLY B 2 126 ? 44.128 15.478 27.569 1.00 15.02 166 GLY B C 1
ATOM 2876 O O . GLY B 2 126 ? 44.380 16.645 27.816 1.00 11.45 166 GLY B O 1
ATOM 2877 N N . ASP B 2 127 ? 43.696 15.066 26.383 1.00 13.52 167 ASP B N 1
ATOM 2878 C CA . ASP B 2 127 ? 43.567 15.967 25.237 1.00 16.53 167 ASP B CA 1
ATOM 2879 C C . ASP B 2 127 ? 42.590 17.107 25.522 1.00 17.90 167 ASP B C 1
ATOM 2880 O O . ASP B 2 127 ? 41.559 16.902 26.163 1.00 19.34 167 ASP B O 1
ATOM 2885 N N . ASP B 2 128 ? 42.916 18.310 25.059 1.00 15.04 168 ASP B N 1
ATOM 2886 C CA . ASP B 2 128 ? 42.013 19.440 25.215 1.00 18.33 168 ASP B CA 1
ATOM 2887 C C . ASP B 2 128 ? 41.913 20.238 23.918 1.00 21.54 168 ASP B C 1
ATOM 2888 O O . ASP B 2 128 ? 41.592 21.419 23.945 1.00 20.32 168 ASP B O 1
ATOM 2893 N N . SER B 2 129 ? 42.187 19.576 22.793 1.00 18.32 169 SER B N 1
ATOM 2894 C CA . SER B 2 129 ? 42.110 20.199 21.473 1.00 22.65 169 SER B CA 1
ATOM 2895 C C . SER B 2 129 ? 40.731 20.772 21.161 1.00 21.81 169 SER B C 1
ATOM 2896 O O . SER B 2 129 ? 40.622 21.786 20.481 1.00 22.48 169 SER B O 1
ATOM 2899 N N . ASP B 2 130 ? 39.680 20.111 21.634 1.00 18.69 170 ASP B N 1
ATOM 2900 C CA . ASP B 2 130 ? 38.323 20.599 21.412 1.00 19.41 170 ASP B CA 1
ATOM 2901 C C . ASP B 2 130 ? 37.664 21.070 22.713 1.00 22.23 170 ASP B C 1
ATOM 2902 O O . ASP B 2 130 ? 36.436 21.147 22.812 1.00 19.76 170 ASP B O 1
ATOM 2907 N N . GLY B 2 131 ? 38.492 21.383 23.709 1.00 23.77 171 GLY B N 1
ATOM 2908 C CA . GLY B 2 131 ? 38.007 21.881 24.983 1.00 24.08 171 GLY B CA 1
ATOM 2909 C C . GLY B 2 131 ? 37.388 20.830 25.892 1.00 23.67 171 GLY B C 1
ATOM 2910 O O . GLY B 2 131 ? 36.756 21.172 26.902 1.00 18.29 171 GLY B O 1
ATOM 2911 N N . GLN B 2 132 ? 37.577 19.556 25.554 1.00 18.39 172 GLN B N 1
ATOM 2912 C CA . GLN B 2 132 ? 36.914 18.470 26.289 1.00 17.76 172 GLN B CA 1
ATOM 2913 C C . GLN B 2 132 ? 37.434 18.225 27.700 1.00 18.23 172 GLN B C 1
ATOM 2914 O O . GLN B 2 132 ? 36.761 17.570 28.493 1.00 16.65 172 GLN B O 1
ATOM 2920 N N . THR B 2 133 ? 38.639 18.706 28.006 1.00 15.97 173 THR B N 1
ATOM 2921 C CA . THR B 2 133 ? 39.175 18.557 29.352 1.00 18.41 173 THR B CA 1
ATOM 2922 C C . THR B 2 133 ? 39.229 19.873 30.144 1.00 18.32 173 THR B C 1
ATOM 2923 O O . THR B 2 133 ? 39.766 19.914 31.239 1.00 18.32 173 THR B O 1
ATOM 2927 N N . THR B 2 134 ? 38.652 20.936 29.597 1.00 20.34 174 THR B N 1
ATOM 2928 C CA . THR B 2 134 ? 38.408 22.140 30.391 1.00 22.63 174 THR B CA 1
ATOM 2929 C C . THR B 2 134 ? 37.019 22.039 31.022 1.00 21.80 174 THR B C 1
ATOM 2930 O O . THR B 2 134 ? 36.000 22.195 30.354 1.00 20.31 174 THR B O 1
ATOM 2934 N N . VAL B 2 135 ? 36.996 21.747 32.317 1.00 25.26 175 VAL B N 1
ATOM 2935 C CA . VAL B 2 135 ? 35.757 21.516 33.040 1.00 22.68 175 VAL B CA 1
ATOM 2936 C C . VAL B 2 135 ? 35.024 22.833 33.298 1.00 23.09 175 VAL B C 1
ATOM 2937 O O . VAL B 2 135 ? 35.593 23.759 33.872 1.00 22.44 175 VAL B O 1
ATOM 2941 N N . PRO B 2 136 ? 33.758 22.915 32.870 1.00 22.98 176 PRO B N 1
ATOM 2942 C CA . PRO B 2 136 ? 32.953 24.115 33.115 1.00 25.43 176 PRO B CA 1
ATOM 2943 C C . PRO B 2 136 ? 32.822 24.313 34.614 1.00 24.96 176 PRO B C 1
ATOM 2944 O O . PRO B 2 136 ? 32.786 23.323 35.345 1.00 25.54 176 PRO B O 1
ATOM 2948 N N . ALA B 2 137 ? 32.762 25.558 35.070 1.00 24.39 177 ALA B N 1
ATOM 2949 C CA . ALA B 2 137 ? 32.656 25.825 36.502 1.00 29.54 177 ALA B CA 1
ATOM 2950 C C . ALA B 2 137 ? 31.452 25.118 37.110 1.00 22.80 177 ALA B C 1
ATOM 2951 O O . ALA B 2 137 ? 31.512 24.649 38.238 1.00 21.52 177 ALA B O 1
ATOM 2953 N N . GLU B 2 138 ? 30.363 25.051 36.352 1.00 27.08 178 GLU B N 1
ATOM 2954 C CA . GLU B 2 138 ? 29.137 24.384 36.801 1.00 26.51 178 GLU B CA 1
ATOM 2955 C C . GLU B 2 138 ? 29.337 22.904 37.131 1.00 26.64 178 GLU B C 1
ATOM 2956 O O . GLU B 2 138 ? 28.684 22.363 38.029 1.00 25.47 178 GLU B O 1
ATOM 2962 N N . ALA B 2 139 ? 30.238 22.251 36.404 1.00 21.99 179 ALA B N 1
ATOM 2963 C CA . ALA B 2 139 ? 30.505 20.829 36.616 1.00 21.59 179 ALA B CA 1
ATOM 2964 C C . ALA B 2 139 ? 31.512 20.604 37.733 1.00 22.04 179 ALA B C 1
ATOM 2965 O O . ALA B 2 139 ? 32.013 19.495 37.908 1.00 21.04 179 ALA B O 1
ATOM 2967 N N . GLN B 2 140 ? 31.827 21.652 38.485 1.00 26.00 180 GLN B N 1
ATOM 2968 C CA . GLN B 2 140 ? 32.811 21.510 39.552 1.00 18.48 180 GLN B CA 1
ATOM 2969 C C . GLN B 2 140 ? 32.180 21.308 40.930 1.00 23.14 180 GLN B C 1
ATOM 2970 O O . GLN B 2 140 ? 32.877 21.293 41.941 1.00 28.45 180 GLN B O 1
ATOM 2976 N N . SER B 2 141 ? 30.864 21.129 40.959 1.00 19.89 181 SER B N 1
ATOM 2977 C CA . SER B 2 141 ? 30.172 20.753 42.177 1.00 20.54 181 SER B CA 1
ATOM 2978 C C . SER B 2 141 ? 28.799 20.174 41.872 1.00 22.70 181 SER B C 1
ATOM 2979 O O . SER B 2 141 ? 28.223 20.437 40.816 1.00 22.06 181 SER B O 1
ATOM 2982 N N . GLY B 2 142 ? 28.279 19.380 42.801 1.00 20.03 182 GLY B N 1
ATOM 2983 C CA . GLY B 2 142 ? 26.958 18.801 42.648 1.00 23.98 182 GLY B CA 1
ATOM 2984 C C . GLY B 2 142 ? 26.766 17.836 41.490 1.00 21.07 182 GLY B C 1
ATOM 2985 O O . GLY B 2 142 ? 25.630 17.503 41.148 1.00 19.90 182 GLY B O 1
ATOM 2986 N N . VAL B 2 143 ? 27.856 17.377 40.881 1.00 18.73 183 VAL B N 1
ATOM 2987 C CA . VAL B 2 143 ? 27.739 16.392 39.799 1.00 18.70 183 VAL B CA 1
ATOM 2988 C C . VAL B 2 143 ? 27.509 14.976 40.343 1.00 17.72 183 VAL B C 1
ATOM 2989 O O . VAL B 2 143 ? 28.136 14.571 41.318 1.00 18.26 183 VAL B O 1
ATOM 2993 N N . THR B 2 144 ? 26.602 14.237 39.702 1.00 18.94 184 THR B N 1
ATOM 2994 C CA . THR B 2 144 ? 26.209 12.901 40.142 1.00 17.93 184 THR B CA 1
ATOM 2995 C C . THR B 2 144 ? 26.467 11.821 39.080 1.00 20.74 184 THR B C 1
ATOM 2996 O O . THR B 2 144 ? 26.433 10.626 39.374 1.00 19.19 184 THR B O 1
ATOM 3000 N N . ALA B 2 145 ? 26.703 12.240 37.843 1.00 19.31 185 ALA B N 1
ATOM 3001 C CA . ALA B 2 145 ? 27.037 11.298 36.773 1.00 17.55 185 ALA B CA 1
ATOM 3002 C C . ALA B 2 145 ? 27.827 11.984 35.680 1.00 21.27 185 ALA B C 1
ATOM 3003 O O . ALA B 2 145 ? 27.744 13.204 35.501 1.00 18.38 185 ALA B O 1
ATOM 3005 N N . LEU B 2 146 ? 28.597 11.198 34.940 1.00 23.03 186 LEU B N 1
ATOM 3006 C CA . LEU B 2 146 ? 29.394 11.763 33.867 1.00 21.98 186 LEU B CA 1
ATOM 3007 C C . LEU B 2 146 ? 29.788 10.737 32.811 1.00 21.76 186 LEU B C 1
ATOM 3008 O O . LEU B 2 146 ? 29.654 9.527 33.023 1.00 19.39 186 LEU B O 1
ATOM 3013 N N . ASP B 2 147 ? 30.252 11.239 31.669 1.00 16.94 187 ASP B N 1
ATOM 3014 C CA . ASP B 2 147 ? 30.758 10.391 30.595 1.00 19.39 187 ASP B CA 1
ATOM 3015 C C . ASP B 2 147 ? 31.646 11.172 29.634 1.00 19.28 187 ASP B C 1
ATOM 3016 O O . ASP B 2 147 ? 31.494 12.389 29.476 1.00 17.68 187 ASP B O 1
ATOM 3021 N N . GLY B 2 148 ? 32.562 10.465 28.980 1.00 16.43 188 GLY B N 1
ATOM 3022 C CA . GLY B 2 148 ? 33.403 11.076 27.964 1.00 15.65 188 GLY B CA 1
ATOM 3023 C C . GLY B 2 148 ? 32.980 10.666 26.561 1.00 15.22 188 GLY B C 1
ATOM 3024 O O . GLY B 2 148 ? 32.593 9.525 26.330 1.00 16.75 188 GLY B O 1
ATOM 3025 N N . GLY B 2 149 ? 33.022 11.607 25.625 1.00 14.85 189 GLY B N 1
ATOM 3026 C CA . GLY B 2 149 ? 32.789 11.297 24.227 1.00 12.36 189 GLY B CA 1
ATOM 3027 C C . GLY B 2 149 ? 34.120 11.295 23.498 1.00 17.95 189 GLY B C 1
ATOM 3028 O O . GLY B 2 149 ? 35.173 11.068 24.109 1.00 15.67 189 GLY B O 1
ATOM 3029 N N . VAL B 2 150 ? 34.081 11.559 22.197 1.00 13.66 190 VAL B N 1
ATOM 3030 C CA . VAL B 2 150 ? 35.302 11.650 21.404 1.00 13.32 190 VAL B CA 1
ATOM 3031 C C . VAL B 2 150 ? 35.935 13.029 21.571 1.00 12.88 190 VAL B C 1
ATOM 3032 O O . VAL B 2 150 ? 37.090 13.141 21.961 1.00 17.38 190 VAL B O 1
ATOM 3036 N N . TYR B 2 151 ? 35.154 14.069 21.290 1.00 14.56 191 TYR B N 1
ATOM 3037 C CA . TYR B 2 151 ? 35.595 15.461 21.356 1.00 14.75 191 TYR B CA 1
ATOM 3038 C C . TYR B 2 151 ? 34.824 16.208 22.438 1.00 17.55 191 TYR B C 1
ATOM 3039 O O . TYR B 2 151 ? 34.901 17.438 22.527 1.00 14.41 191 TYR B O 1
ATOM 3048 N N . THR B 2 152 ? 34.065 15.459 23.236 1.00 14.12 192 THR B N 1
ATOM 3049 C CA . THR B 2 152 ? 33.120 16.033 24.186 1.00 16.22 192 THR B CA 1
ATOM 3050 C C . THR B 2 152 ? 33.171 15.344 25.554 1.00 18.53 192 THR B C 1
ATOM 3051 O O . THR B 2 152 ? 33.808 14.311 25.730 1.00 14.29 192 THR B O 1
ATOM 3055 N N . ALA B 2 153 ? 32.481 15.932 26.519 1.00 15.09 193 ALA B N 1
ATOM 3056 C CA . ALA B 2 153 ? 32.222 15.271 27.788 1.00 17.02 193 ALA B CA 1
ATOM 3057 C C . ALA B 2 153 ? 30.868 15.771 28.280 1.00 17.58 193 ALA B C 1
ATOM 3058 O O . ALA B 2 153 ? 30.387 16.819 27.840 1.00 14.49 193 ALA B O 1
ATOM 3060 N N . LEU B 2 154 ? 30.261 15.015 29.179 1.00 13.73 194 LEU B N 1
ATOM 3061 C CA . LEU B 2 154 ? 28.935 15.337 29.684 1.00 18.80 194 LEU B CA 1
ATOM 3062 C C . LEU B 2 154 ? 28.879 15.022 31.161 1.00 20.05 194 LEU B C 1
ATOM 3063 O O . LEU B 2 154 ? 29.566 14.116 31.630 1.00 17.55 194 LEU B O 1
ATOM 3068 N N . ALA B 2 155 ? 28.043 15.763 31.885 1.00 21.16 195 ALA B N 1
ATOM 3069 C CA . ALA B 2 155 ? 27.794 15.500 33.295 1.00 18.05 195 ALA B CA 1
ATOM 3070 C C . ALA B 2 155 ? 26.335 15.804 33.655 1.00 21.99 195 ALA B C 1
ATOM 3071 O O . ALA B 2 155 ? 25.644 16.529 32.941 1.00 19.16 195 ALA B O 1
ATOM 3073 N N . VAL B 2 156 ? 25.881 15.237 34.766 1.00 17.52 196 VAL B N 1
ATOM 3074 C CA . VAL B 2 156 ? 24.563 15.520 35.312 1.00 17.94 196 VAL B CA 1
ATOM 3075 C C . VAL B 2 156 ? 24.741 16.258 36.637 1.00 21.77 196 VAL B C 1
ATOM 3076 O O . VAL B 2 156 ? 25.463 15.784 37.525 1.00 19.89 196 VAL B O 1
ATOM 3080 N N . LYS B 2 157 ? 24.114 17.429 36.750 1.00 19.29 197 LYS B N 1
ATOM 3081 C CA . LYS B 2 157 ? 24.113 18.201 37.995 1.00 24.74 197 LYS B CA 1
ATOM 3082 C C . LYS B 2 157 ? 22.704 18.667 38.345 1.00 26.01 197 LYS B C 1
ATOM 3083 O O . LYS B 2 157 ? 22.038 19.314 37.535 1.00 25.25 197 LYS B O 1
ATOM 3089 N N . ASN B 2 158 ? 22.257 18.341 39.553 1.00 31.08 198 ASN B N 1
ATOM 3090 C CA . ASN B 2 158 ? 20.906 18.695 39.982 1.00 29.37 198 ASN B CA 1
ATOM 3091 C C . ASN B 2 158 ? 19.900 18.196 38.962 1.00 27.14 198 ASN B C 1
ATOM 3092 O O . ASN B 2 158 ? 18.908 18.859 38.693 1.00 31.13 198 ASN B O 1
ATOM 3097 N N . GLY B 2 159 ? 20.181 17.036 38.374 1.00 29.36 199 GLY B N 1
ATOM 3098 C CA . GLY B 2 159 ? 19.314 16.457 37.366 1.00 22.83 199 GLY B CA 1
ATOM 3099 C C . GLY B 2 159 ? 19.320 17.167 36.020 1.00 22.98 199 GLY B C 1
ATOM 3100 O O . GLY B 2 159 ? 18.506 16.854 35.159 1.00 23.59 199 GLY B O 1
ATOM 3101 N N . GLY B 2 160 ? 20.230 18.116 35.825 1.00 21.41 200 GLY B N 1
ATOM 3102 C CA . GLY B 2 160 ? 20.359 18.781 34.536 1.00 25.00 200 GLY B CA 1
ATOM 3103 C C . GLY B 2 160 ? 21.658 18.426 33.828 1.00 23.16 200 GLY B C 1
ATOM 3104 O O . GLY B 2 160 ? 22.700 18.279 34.465 1.00 21.74 200 GLY B O 1
ATOM 3105 N N . VAL B 2 161 ? 21.605 18.281 32.511 1.00 24.58 201 VAL B N 1
ATOM 3106 C CA . VAL B 2 161 ? 22.804 17.941 31.753 1.00 19.23 201 VAL B CA 1
ATOM 3107 C C . VAL B 2 161 ? 23.726 19.142 31.554 1.00 20.65 201 VAL B C 1
ATOM 3108 O O . VAL B 2 161 ? 23.281 20.252 31.282 1.00 23.27 201 VAL B O 1
ATOM 3112 N N . ILE B 2 162 ? 25.019 18.906 31.728 1.00 20.72 202 ILE B N 1
ATOM 3113 C CA . ILE B 2 162 ? 26.050 19.871 31.386 1.00 18.61 202 ILE B CA 1
ATOM 3114 C C . ILE B 2 162 ? 26.934 19.215 30.327 1.00 21.46 202 ILE B C 1
ATOM 3115 O O . ILE B 2 162 ? 27.356 18.063 30.486 1.00 18.68 202 ILE B O 1
ATOM 3120 N N . ALA B 2 163 ? 27.211 19.944 29.252 1.00 18.07 203 ALA B N 1
ATOM 3121 C CA . ALA B 2 163 ? 27.942 19.379 28.120 1.00 21.77 203 ALA B CA 1
ATOM 3122 C C . ALA B 2 163 ? 28.989 20.357 27.621 1.00 20.02 203 ALA B C 1
ATOM 3123 O O . ALA B 2 163 ? 28.739 21.564 27.549 1.00 20.23 203 ALA B O 1
ATOM 3125 N N . TRP B 2 164 ? 30.165 19.844 27.284 1.00 17.53 204 TRP B N 1
ATOM 3126 C CA . TRP B 2 164 ? 31.231 20.717 26.807 1.00 18.22 204 TRP B CA 1
ATOM 3127 C C . TRP B 2 164 ? 32.125 19.997 25.816 1.00 16.55 204 TRP B C 1
ATOM 3128 O O . TRP B 2 164 ? 32.038 18.778 25.660 1.00 13.90 204 TRP B O 1
ATOM 3139 N N . GLY B 2 165 ? 32.970 20.757 25.132 1.00 15.46 205 GLY B N 1
ATOM 3140 C CA . GLY B 2 165 ? 33.772 20.212 24.054 1.00 17.42 205 GLY B CA 1
ATOM 3141 C C . GLY B 2 165 ? 33.234 20.634 22.696 1.00 22.28 205 GLY B C 1
ATOM 3142 O O . GLY B 2 165 ? 32.540 21.646 22.581 1.00 17.88 205 GLY B O 1
ATOM 3143 N N . ASP B 2 166 ? 33.548 19.854 21.667 1.00 18.53 206 ASP B N 1
ATOM 3144 C CA . ASP B 2 166 ? 33.095 20.166 20.318 1.00 21.70 206 ASP B CA 1
ATOM 3145 C C . ASP B 2 166 ? 31.583 20.248 20.209 1.00 20.48 206 ASP B C 1
ATOM 3146 O O . ASP B 2 166 ? 30.853 19.528 20.889 1.00 18.79 206 ASP B O 1
ATOM 3151 N N . ASN B 2 167 ? 31.118 21.108 19.314 1.00 18.37 207 ASN B N 1
ATOM 3152 C CA . ASN B 2 167 ? 29.689 21.246 19.107 1.00 20.38 207 ASN B CA 1
ATOM 3153 C C . ASN B 2 167 ? 29.345 21.344 17.618 1.00 19.31 207 ASN B C 1
ATOM 3154 O O . ASN B 2 167 ? 28.372 21.987 17.248 1.00 21.57 207 ASN B O 1
ATOM 3159 N N . TYR B 2 168 ? 30.137 20.684 16.775 1.00 18.04 208 TYR B N 1
ATOM 3160 C CA . TYR B 2 168 ? 29.972 20.771 15.326 1.00 20.48 208 TYR B CA 1
ATOM 3161 C C . TYR B 2 168 ? 28.578 20.392 14.856 1.00 25.25 208 TYR B C 1
ATOM 3162 O O . TYR B 2 168 ? 28.033 21.013 13.932 1.00 22.13 208 TYR B O 1
ATOM 3171 N N . PHE B 2 169 ? 28.008 19.359 15.469 1.00 18.58 209 PHE B N 1
ATOM 3172 C CA . PHE B 2 169 ? 26.701 18.878 15.052 1.00 20.19 209 PHE B CA 1
ATOM 3173 C C . PHE B 2 169 ? 25.660 19.174 16.125 1.00 20.94 209 PHE B C 1
ATOM 3174 O O . PHE B 2 169 ? 24.573 18.611 16.120 1.00 21.08 209 PHE B O 1
ATOM 3182 N N . GLY B 2 170 ? 26.004 20.075 17.040 1.00 21.37 210 GLY B N 1
ATOM 3183 C CA . GLY B 2 170 ? 25.092 20.473 18.098 1.00 25.50 210 GLY B CA 1
ATOM 3184 C C . GLY B 2 170 ? 25.018 19.489 19.259 1.00 23.49 210 GLY B C 1
ATOM 3185 O O . GLY B 2 170 ? 24.074 19.528 20.051 1.00 22.92 210 GLY B O 1
ATOM 3186 N N . GLN B 2 171 ? 26.014 18.614 19.368 1.00 18.95 211 GLN B N 1
ATOM 3187 C CA . GLN B 2 171 ? 25.975 17.531 20.359 1.00 20.29 211 GLN B CA 1
ATOM 3188 C C . GLN B 2 171 ? 26.207 17.986 21.808 1.00 18.93 211 GLN B C 1
ATOM 3189 O O . GLN B 2 171 ? 25.998 17.215 22.741 1.00 19.69 211 GLN B O 1
ATOM 3195 N N . THR B 2 172 ? 26.629 19.232 21.997 1.00 20.13 212 THR B N 1
ATOM 3196 C CA . THR B 2 172 ? 26.724 19.796 23.344 1.00 17.25 212 THR B CA 1
ATOM 3197 C C . THR B 2 172 ? 25.732 20.933 23.580 1.00 24.61 212 THR B C 1
ATOM 3198 O O . THR B 2 172 ? 25.868 21.687 24.546 1.00 29.12 212 THR B O 1
ATOM 3202 N N . THR B 2 173 ? 24.755 21.076 22.691 1.00 20.98 213 THR B N 1
ATOM 3203 C CA . THR B 2 173 ? 23.650 21.993 22.931 1.00 23.07 213 THR B CA 1
ATOM 3204 C C . THR B 2 173 ? 22.557 21.214 23.643 1.00 18.28 213 THR B C 1
ATOM 3205 O O . THR B 2 173 ? 21.870 20.395 23.040 1.00 20.01 213 THR B O 1
ATOM 3209 N N . VAL B 2 174 ? 22.406 21.460 24.933 1.00 21.23 214 VAL B N 1
ATOM 3210 C CA . VAL B 2 174 ? 21.500 20.656 25.736 1.00 20.90 214 VAL B CA 1
ATOM 3211 C C . VAL B 2 174 ? 20.057 21.105 25.570 1.00 21.98 214 VAL B C 1
ATOM 3212 O O . VAL B 2 174 ? 19.735 22.269 25.780 1.00 28.81 214 VAL B O 1
ATOM 3216 N N . PRO B 2 175 ? 19.186 20.175 25.172 1.00 27.59 215 PRO B N 1
ATOM 3217 C CA . PRO B 2 175 ? 17.756 20.471 25.030 1.00 29.27 215 PRO B CA 1
ATOM 3218 C C . PRO B 2 175 ? 17.112 20.795 26.372 1.00 31.63 215 PRO B C 1
ATOM 3219 O O . PRO B 2 175 ? 17.562 20.314 27.419 1.00 28.11 215 PRO B O 1
ATOM 3223 N N . ALA B 2 176 ? 16.070 21.617 26.327 1.00 30.48 216 ALA B N 1
ATOM 3224 C CA . ALA B 2 176 ? 15.317 21.990 27.518 1.00 33.82 216 ALA B CA 1
ATOM 3225 C C . ALA B 2 176 ? 14.941 20.761 28.342 1.00 28.57 216 ALA B C 1
ATOM 3226 O O . ALA B 2 176 ? 15.132 20.726 29.553 1.00 27.06 216 ALA B O 1
ATOM 3228 N N . GLU B 2 177 ? 14.422 19.745 27.663 1.00 30.73 217 GLU B N 1
ATOM 3229 C CA . GLU B 2 177 ? 13.949 18.535 28.319 1.00 30.70 217 GLU B CA 1
ATOM 3230 C C . GLU B 2 177 ? 15.001 17.857 29.209 1.00 32.40 217 GLU B C 1
ATOM 3231 O O . GLU B 2 177 ? 14.652 17.216 30.198 1.00 33.57 217 GLU B O 1
ATOM 3237 N N . ALA B 2 178 ? 16.280 17.984 28.858 1.00 30.42 218 ALA B N 1
ATOM 3238 C CA . ALA B 2 178 ? 17.350 17.322 29.619 1.00 25.96 218 ALA B CA 1
ATOM 3239 C C . ALA B 2 178 ? 18.010 18.235 30.656 1.00 27.31 218 ALA B C 1
ATOM 3240 O O . ALA B 2 178 ? 19.146 17.992 31.076 1.00 25.68 218 ALA B O 1
ATOM 3242 N N . GLN B 2 179 ? 17.301 19.282 31.070 1.00 26.09 219 GLN B N 1
ATOM 3243 C CA . GLN B 2 179 ? 17.840 20.207 32.061 1.00 26.30 219 GLN B CA 1
ATOM 3244 C C . GLN B 2 179 ? 17.275 19.998 33.467 1.00 27.46 219 GLN B C 1
ATOM 3245 O O . GLN B 2 179 ? 17.621 20.729 34.397 1.00 25.71 219 GLN B O 1
ATOM 3251 N N . SER B 2 180 ? 16.419 18.991 33.615 1.00 26.07 220 SER B N 1
ATOM 3252 C CA . SER B 2 180 ? 15.947 18.559 34.927 1.00 30.33 220 SER B CA 1
ATOM 3253 C C . SER B 2 180 ? 15.513 17.108 34.835 1.00 26.27 220 SER B C 1
ATOM 3254 O O . SER B 2 180 ? 15.153 16.641 33.757 1.00 31.21 220 SER B O 1
ATOM 3257 N N . GLY B 2 181 ? 15.557 16.399 35.959 1.00 24.99 221 GLY B N 1
ATOM 3258 C CA . GLY B 2 181 ? 15.041 15.041 36.031 1.00 27.54 221 GLY B CA 1
ATOM 3259 C C . GLY B 2 181 ? 15.911 13.960 35.411 1.00 26.26 221 GLY B C 1
ATOM 3260 O O . GLY B 2 181 ? 15.520 12.791 35.368 1.00 24.77 221 GLY B O 1
ATOM 3261 N N . VAL B 2 182 ? 17.098 14.338 34.945 1.00 24.76 222 VAL B N 1
ATOM 3262 C CA . VAL B 2 182 ? 17.996 13.385 34.294 1.00 21.93 222 VAL B CA 1
ATOM 3263 C C . VAL B 2 182 ? 18.773 12.553 35.308 1.00 23.04 222 VAL B C 1
ATOM 3264 O O . VAL B 2 182 ? 19.271 13.087 36.302 1.00 24.58 222 VAL B O 1
ATOM 3268 N N . ASP B 2 183 ? 18.881 11.253 35.037 1.00 22.76 223 ASP B N 1
ATOM 3269 C CA . ASP B 2 183 ? 19.641 10.323 35.871 1.00 23.85 223 ASP B CA 1
ATOM 3270 C C . ASP B 2 183 ? 21.039 9.996 35.304 1.00 25.01 223 ASP B C 1
ATOM 3271 O O . ASP B 2 183 ? 21.984 9.763 36.064 1.00 23.26 223 ASP B O 1
ATOM 3276 N N . ASP B 2 184 ? 21.173 9.964 33.979 1.00 19.95 224 ASP B N 1
ATOM 3277 C CA . ASP B 2 184 ? 22.452 9.570 33.376 1.00 20.11 224 ASP B CA 1
ATOM 3278 C C . ASP B 2 184 ? 22.661 10.166 31.975 1.00 23.15 224 ASP B C 1
ATOM 3279 O O . ASP B 2 184 ? 21.712 10.654 31.336 1.00 20.14 224 ASP B O 1
ATOM 3284 N N . VAL B 2 185 ? 23.911 10.138 31.517 1.00 19.48 225 VAL B N 1
ATOM 3285 C CA . VAL B 2 185 ? 24.301 10.723 30.237 1.00 18.52 225 VAL B CA 1
ATOM 3286 C C . VAL B 2 185 ? 25.284 9.794 29.529 1.00 21.17 225 VAL B C 1
ATOM 3287 O O . VAL B 2 185 ? 25.938 8.967 30.172 1.00 18.38 225 VAL B O 1
ATOM 3291 N N . ALA B 2 186 ? 25.366 9.920 28.207 1.00 17.92 226 ALA B N 1
ATOM 3292 C CA . ALA B 2 186 ? 26.311 9.142 27.409 1.00 16.84 226 ALA B CA 1
ATOM 3293 C C . ALA B 2 186 ? 26.616 9.897 26.129 1.00 20.83 226 ALA B C 1
ATOM 3294 O O . ALA B 2 186 ? 25.704 10.397 25.465 1.00 17.86 226 ALA B O 1
ATOM 3296 N N . GLY B 2 187 ? 27.898 9.975 25.784 1.00 19.27 227 GLY B N 1
ATOM 3297 C CA . GLY B 2 187 ? 28.327 10.729 24.620 1.00 18.78 227 GLY B CA 1
ATOM 3298 C C . GLY B 2 187 ? 28.841 9.858 23.493 1.00 20.32 227 GLY B C 1
ATOM 3299 O O . GLY B 2 187 ? 29.623 8.937 23.713 1.00 15.68 227 GLY B O 1
ATOM 3300 N N . GLY B 2 188 ? 28.372 10.148 22.286 1.00 17.80 228 GLY B N 1
ATOM 3301 C CA . GLY B 2 188 ? 28.877 9.537 21.070 1.00 12.91 228 GLY B CA 1
ATOM 3302 C C . GLY B 2 188 ? 29.872 10.506 20.458 1.00 15.42 228 GLY B C 1
ATOM 3303 O O . GLY B 2 188 ? 30.255 11.477 21.107 1.00 14.55 228 GLY B O 1
ATOM 3304 N N . ILE B 2 189 ? 30.293 10.268 19.220 1.00 12.39 229 ILE B N 1
ATOM 3305 C CA . ILE B 2 189 ? 31.228 11.191 18.590 1.00 12.76 229 ILE B CA 1
ATOM 3306 C C . ILE B 2 189 ? 30.513 12.501 18.230 1.00 15.92 229 ILE B C 1
ATOM 3307 O O . ILE B 2 189 ? 31.026 13.596 18.498 1.00 15.29 229 ILE B O 1
ATOM 3312 N N . PHE B 2 190 ? 29.300 12.387 17.696 1.00 16.61 230 PHE B N 1
ATOM 3313 C CA . PHE B 2 190 ? 28.565 13.564 17.208 1.00 15.06 230 PHE B CA 1
ATOM 3314 C C . PHE B 2 190 ? 27.141 13.653 17.741 1.00 17.93 230 PHE B C 1
ATOM 3315 O O . PHE B 2 190 ? 26.343 14.482 17.287 1.00 19.53 230 PHE B O 1
ATOM 3323 N N . HIS B 2 191 ? 26.819 12.802 18.706 1.00 15.39 231 HIS B N 1
ATOM 3324 C CA . HIS B 2 191 ? 25.527 12.894 19.372 1.00 20.30 231 HIS B CA 1
ATOM 3325 C C . HIS B 2 191 ? 25.722 12.631 20.849 1.00 20.37 231 HIS B C 1
ATOM 3326 O O . HIS B 2 191 ? 26.785 12.173 21.272 1.00 18.16 231 HIS B O 1
ATOM 3333 N N . SER B 2 192 ? 24.689 12.925 21.627 1.00 19.13 232 SER B N 1
ATOM 3334 C CA . SER B 2 192 ? 24.724 12.717 23.060 1.00 18.39 232 SER B CA 1
ATOM 3335 C C . SER B 2 192 ? 23.373 12.187 23.518 1.00 23.03 232 SER B C 1
ATOM 3336 O O . SER B 2 192 ? 22.350 12.409 22.863 1.00 19.64 232 SER B O 1
ATOM 3339 N N . LEU B 2 193 ? 23.378 11.485 24.646 1.00 20.76 233 LEU B N 1
ATOM 3340 C CA . LEU B 2 193 ? 22.168 10.909 25.206 1.00 19.57 233 LEU B CA 1
ATOM 3341 C C . LEU B 2 193 ? 21.977 11.340 26.648 1.00 19.62 233 LEU B C 1
ATOM 3342 O O . LEU B 2 193 ? 22.944 11.623 27.351 1.00 18.35 233 LEU B O 1
ATOM 3347 N N . ALA B 2 194 ? 20.720 11.369 27.078 1.00 19.96 234 ALA B N 1
ATOM 3348 C CA . ALA B 2 194 ? 20.376 11.493 28.487 1.00 19.92 234 ALA B CA 1
ATOM 3349 C C . ALA B 2 194 ? 19.279 10.482 28.811 1.00 22.82 234 ALA B C 1
ATOM 3350 O O . ALA B 2 194 ? 18.534 10.065 27.924 1.00 21.01 234 ALA B O 1
ATOM 3352 N N . LEU B 2 195 ? 19.204 10.070 30.075 1.00 22.96 235 LEU B N 1
ATOM 3353 C CA . LEU B 2 195 ? 18.140 9.183 30.539 1.00 23.04 235 LEU B CA 1
ATOM 3354 C C . LEU B 2 195 ? 17.321 9.919 31.585 1.00 22.52 235 LEU B C 1
ATOM 3355 O O . LEU B 2 195 ? 17.824 10.267 32.647 1.00 22.19 235 LEU B O 1
ATOM 3360 N N . LYS B 2 196 ? 16.055 10.160 31.278 1.00 21.67 236 LYS B N 1
ATOM 3361 C CA . LYS B 2 196 ? 15.215 10.942 32.168 1.00 23.97 236 LYS B CA 1
ATOM 3362 C C . LYS B 2 196 ? 14.027 10.100 32.605 1.00 27.53 236 LYS B C 1
ATOM 3363 O O . LYS B 2 196 ? 13.073 9.923 31.852 1.00 25.25 236 LYS B O 1
ATOM 3369 N N . ASP B 2 197 ? 14.108 9.551 33.811 1.00 27.72 237 ASP B N 1
ATOM 3370 C CA . ASP B 2 197 ? 13.022 8.744 34.351 1.00 30.90 237 ASP B CA 1
ATOM 3371 C C . ASP B 2 197 ? 12.538 7.659 33.378 1.00 31.82 237 ASP B C 1
ATOM 3372 O O . ASP B 2 197 ? 11.334 7.472 33.186 1.00 29.23 237 ASP B O 1
ATOM 3377 N N . GLY B 2 198 ? 13.476 6.941 32.768 1.00 26.24 238 GLY B N 1
ATOM 3378 C CA . GLY B 2 198 ? 13.129 5.853 31.870 1.00 21.25 238 GLY B CA 1
ATOM 3379 C C . GLY B 2 198 ? 12.935 6.268 30.419 1.00 20.06 238 GLY B C 1
ATOM 3380 O O . GLY B 2 198 ? 12.709 5.430 29.553 1.00 23.14 238 GLY B O 1
ATOM 3381 N N . LYS B 2 199 ? 13.016 7.559 30.144 1.00 22.22 239 LYS B N 1
ATOM 3382 C CA . LYS B 2 199 ? 12.891 8.023 28.764 1.00 28.71 239 LYS B CA 1
ATOM 3383 C C . LYS B 2 199 ? 14.234 8.482 28.226 1.00 21.35 239 LYS B C 1
ATOM 3384 O O . LYS B 2 199 ? 14.867 9.364 28.802 1.00 23.87 239 LYS B O 1
ATOM 3390 N N . VAL B 2 200 ? 14.654 7.883 27.116 1.00 24.67 240 VAL B N 1
ATOM 3391 C CA . VAL B 2 200 ? 15.890 8.266 26.446 1.00 20.63 240 VAL B CA 1
ATOM 3392 C C . VAL B 2 200 ? 15.700 9.533 25.610 1.00 21.44 240 VAL B C 1
ATOM 3393 O O . VAL B 2 200 ? 14.788 9.624 24.796 1.00 23.48 240 VAL B O 1
ATOM 3397 N N . ILE B 2 201 ? 16.578 10.503 25.833 1.00 21.77 241 ILE B N 1
ATOM 3398 C CA . ILE B 2 201 ? 16.601 11.758 25.100 1.00 20.78 241 ILE B CA 1
ATOM 3399 C C . ILE B 2 201 ? 17.919 11.816 24.316 1.00 22.16 241 ILE B C 1
ATOM 3400 O O . ILE B 2 201 ? 18.982 11.543 24.871 1.00 21.77 241 ILE B O 1
ATOM 3405 N N . ALA B 2 202 ? 17.854 12.169 23.036 1.00 19.13 242 ALA B N 1
ATOM 3406 C CA . ALA B 2 202 ? 19.041 12.174 22.176 1.00 20.59 242 ALA B CA 1
ATOM 3407 C C . ALA B 2 202 ? 19.110 13.435 21.333 1.00 24.10 242 ALA B C 1
ATOM 3408 O O . ALA B 2 202 ? 18.101 13.853 20.769 1.00 27.10 242 ALA B O 1
ATOM 3410 N N . TRP B 2 203 ? 20.303 14.020 21.229 1.00 19.43 243 TRP B N 1
ATOM 3411 C CA . TRP B 2 203 ? 20.499 15.239 20.451 1.00 20.67 243 TRP B CA 1
ATOM 3412 C C . TRP B 2 203 ? 21.858 15.248 19.757 1.00 20.42 243 TRP B C 1
ATOM 3413 O O . TRP B 2 203 ? 22.763 14.496 20.126 1.00 18.07 243 TRP B O 1
ATOM 3424 N N . GLY B 2 204 ? 21.986 16.109 18.752 1.00 19.64 244 GLY B N 1
ATOM 3425 C CA . GLY B 2 204 ? 23.179 16.172 17.924 1.00 21.97 244 GLY B CA 1
ATOM 3426 C C . GLY B 2 204 ? 22.928 15.630 16.523 1.00 24.49 244 GLY B C 1
ATOM 3427 O O . GLY B 2 204 ? 21.821 15.746 15.987 1.00 21.73 244 GLY B O 1
ATOM 3428 N N . ASP B 2 205 ? 23.964 15.037 15.937 1.00 18.60 245 ASP B N 1
ATOM 3429 C CA . ASP B 2 205 ? 23.923 14.512 14.570 1.00 17.80 245 ASP B CA 1
ATOM 3430 C C . ASP B 2 205 ? 22.875 13.418 14.385 1.00 22.73 245 ASP B C 1
ATOM 3431 O O . ASP B 2 205 ? 22.714 12.554 15.242 1.00 20.31 245 ASP B O 1
ATOM 3436 N N . ASN B 2 206 ? 22.163 13.450 13.263 1.00 23.00 246 ASN B N 1
ATOM 3437 C CA . ASN B 2 206 ? 21.206 12.392 12.945 1.00 22.03 246 ASN B CA 1
ATOM 3438 C C . ASN B 2 206 ? 21.379 11.866 11.521 1.00 22.55 246 ASN B C 1
ATOM 3439 O O . ASN B 2 206 ? 20.575 11.062 11.057 1.00 23.02 246 ASN B O 1
ATOM 3444 N N . ARG B 2 207 ? 22.439 12.310 10.840 1.00 20.07 247 ARG B N 1
ATOM 3445 C CA . ARG B 2 207 ? 22.773 11.800 9.509 1.00 21.79 247 ARG B CA 1
ATOM 3446 C C . ARG B 2 207 ? 22.807 10.275 9.479 1.00 22.46 247 ARG B C 1
ATOM 3447 O O . ARG B 2 207 ? 22.510 9.661 8.460 1.00 17.95 247 ARG B O 1
ATOM 3455 N N . TYR B 2 208 ? 23.179 9.654 10.594 1.00 22.60 248 TYR B N 1
ATOM 3456 C CA . TYR B 2 208 ? 23.130 8.194 10.673 1.00 19.67 248 TYR B CA 1
ATOM 3457 C C . TYR B 2 208 ? 22.098 7.705 11.697 1.00 25.13 248 TYR B C 1
ATOM 3458 O O . TYR B 2 208 ? 22.277 6.664 12.329 1.00 20.54 248 TYR B O 1
ATOM 3467 N N . LYS B 2 209 ? 21.018 8.472 11.842 1.00 24.39 249 LYS B N 1
ATOM 3468 C CA . LYS B 2 209 ? 19.882 8.095 12.692 1.00 22.39 249 LYS B CA 1
ATOM 3469 C C . LYS B 2 209 ? 20.210 8.005 14.188 1.00 22.95 249 LYS B C 1
ATOM 3470 O O . LYS B 2 209 ? 19.427 7.452 14.966 1.00 22.64 249 LYS B O 1
ATOM 3476 N N . GLN B 2 210 ? 21.347 8.563 14.593 1.00 21.41 250 GLN B N 1
ATOM 3477 C CA . GLN B 2 210 ? 21.781 8.468 15.987 1.00 20.50 250 GLN B CA 1
ATOM 3478 C C . GLN B 2 210 ? 20.721 8.964 16.991 1.00 22.65 250 GLN B C 1
ATOM 3479 O O . GLN B 2 210 ? 20.574 8.398 18.074 1.00 22.70 250 GLN B O 1
ATOM 3485 N N . THR B 2 211 ? 19.986 10.014 16.634 1.00 18.61 251 THR B N 1
ATOM 3486 C CA . THR B 2 211 ? 19.051 10.631 17.569 1.00 18.85 251 THR B CA 1
ATOM 3487 C C . THR B 2 211 ? 17.602 10.231 17.273 1.00 23.63 251 THR B C 1
ATOM 3488 O O . THR B 2 211 ? 16.654 10.794 17.826 1.00 27.46 251 THR B O 1
ATOM 3492 N N . THR B 2 212 ? 17.443 9.255 16.394 1.00 19.33 252 THR B N 1
ATOM 3493 C CA . THR B 2 212 ? 16.133 8.713 16.099 1.00 26.48 252 THR B CA 1
ATOM 3494 C C . THR B 2 212 ? 15.844 7.613 17.106 1.00 27.49 252 THR B C 1
ATOM 3495 O O . THR B 2 212 ? 15.985 6.426 16.813 1.00 27.64 252 THR B O 1
ATOM 3499 N N . VAL B 2 213 ? 15.466 8.037 18.309 1.00 24.63 253 VAL B N 1
ATOM 3500 C CA . VAL B 2 213 ? 15.243 7.141 19.430 1.00 24.95 253 VAL B CA 1
ATOM 3501 C C . VAL B 2 213 ? 13.985 6.317 19.189 1.00 25.89 253 VAL B C 1
ATOM 3502 O O . VAL B 2 213 ? 12.925 6.879 18.946 1.00 26.67 253 VAL B O 1
ATOM 3506 N N . PRO B 2 214 ? 14.095 4.980 19.262 1.00 25.23 254 PRO B N 1
ATOM 3507 C CA . PRO B 2 214 ? 12.941 4.103 19.028 1.00 23.39 254 PRO B CA 1
ATOM 3508 C C . PRO B 2 214 ? 11.873 4.266 20.112 1.00 29.61 254 PRO B C 1
ATOM 3509 O O . PRO B 2 214 ? 12.200 4.554 21.268 1.00 21.78 254 PRO B O 1
ATOM 3513 N N . THR B 2 215 ? 10.611 4.077 19.728 1.00 26.49 255 THR B N 1
ATOM 3514 C CA . THR B 2 215 ? 9.471 4.272 20.622 1.00 25.11 255 THR B CA 1
ATOM 3515 C C . THR B 2 215 ? 9.609 3.460 21.898 1.00 23.93 255 THR B C 1
ATOM 3516 O O . THR B 2 215 ? 9.2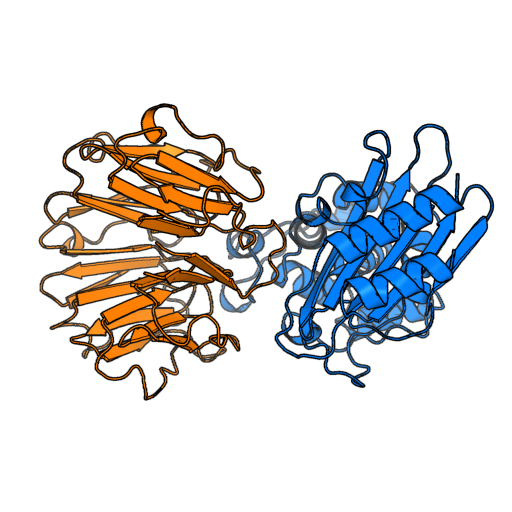96 3.939 22.987 1.00 27.30 255 THR B O 1
ATOM 3520 N N . GLU B 2 216 ? 10.078 2.225 21.752 1.00 27.90 256 GLU B N 1
ATOM 3521 C CA . GLU B 2 216 ? 10.278 1.347 22.893 1.00 26.39 256 GLU B CA 1
ATOM 3522 C C . GLU B 2 216 ? 11.163 1.997 23.968 1.00 28.64 256 GLU B C 1
ATOM 3523 O O . GLU B 2 216 ? 10.962 1.777 25.159 1.00 29.38 256 GLU B O 1
ATOM 3529 N N . ALA B 2 217 ? 12.127 2.810 23.543 1.00 23.17 257 ALA B N 1
ATOM 3530 C CA . ALA B 2 217 ? 13.061 3.464 24.466 1.00 25.56 257 ALA B CA 1
ATOM 3531 C C . ALA B 2 217 ? 12.574 4.828 24.970 1.00 27.89 257 ALA B C 1
ATOM 3532 O O . ALA B 2 217 ? 13.374 5.650 25.427 1.00 23.33 257 ALA B O 1
ATOM 3534 N N . LEU B 2 218 ? 11.267 5.071 24.887 1.00 24.21 258 LEU B N 1
ATOM 3535 C CA . LEU B 2 218 ? 10.707 6.330 25.374 1.00 24.00 258 LEU B CA 1
ATOM 3536 C C . LEU B 2 218 ? 10.130 6.215 26.791 1.00 20.42 258 LEU B C 1
ATOM 3537 O O . LEU B 2 218 ? 9.675 7.203 27.363 1.00 25.21 258 LEU B O 1
ATOM 3542 N N . SER B 2 219 ? 10.157 5.012 27.353 1.00 23.80 259 SER B N 1
ATOM 3543 C CA . SER B 2 219 ? 9.744 4.808 28.736 1.00 24.66 259 SER B CA 1
ATOM 3544 C C . SER B 2 219 ? 10.280 3.484 29.270 1.00 26.58 259 SER B C 1
ATOM 3545 O O . SER B 2 219 ? 10.568 2.566 28.501 1.00 25.94 259 SER B O 1
ATOM 3548 N N . GLY B 2 220 ? 10.420 3.398 30.592 1.00 26.87 260 GLY B N 1
ATOM 3549 C CA . GLY B 2 220 ? 10.794 2.159 31.252 1.00 23.96 260 GLY B CA 1
ATOM 3550 C C . GLY B 2 220 ? 12.221 1.688 31.036 1.00 19.71 260 GLY B C 1
ATOM 3551 O O . GLY B 2 220 ? 12.531 0.521 31.266 1.00 25.87 260 GLY B O 1
ATOM 3552 N N . VAL B 2 221 ? 13.093 2.588 30.601 1.00 24.40 261 VAL B N 1
ATOM 3553 C CA . VAL B 2 221 ? 14.486 2.229 30.356 1.00 18.32 261 VAL B CA 1
ATOM 3554 C C . VAL B 2 221 ? 15.305 2.391 31.631 1.00 19.85 261 VAL B C 1
ATOM 3555 O O . VAL B 2 221 ? 15.222 3.418 32.296 1.00 18.06 261 VAL B O 1
ATOM 3559 N N . SER B 2 222 ? 16.098 1.376 31.966 1.00 19.15 262 SER B N 1
ATOM 3560 C CA . SER B 2 222 ? 16.899 1.404 33.196 1.00 24.59 262 SER B CA 1
ATOM 3561 C C . SER B 2 222 ? 18.354 1.831 32.984 1.00 22.79 262 SER B C 1
ATOM 3562 O O . SER B 2 222 ? 19.023 2.236 33.930 1.00 28.02 262 SER B O 1
ATOM 3565 N N . ALA B 2 223 ? 18.834 1.747 31.747 1.00 19.84 263 ALA B N 1
ATOM 3566 C CA . ALA B 2 223 ? 20.236 2.035 31.444 1.00 21.89 263 ALA B CA 1
ATOM 3567 C C . ALA B 2 223 ? 20.450 2.486 29.999 1.00 20.41 263 ALA B C 1
ATOM 3568 O O . ALA B 2 223 ? 19.729 2.062 29.095 1.00 19.92 263 ALA B O 1
ATOM 3570 N N . ILE B 2 224 ? 21.456 3.334 29.793 1.00 17.73 264 ILE B N 1
ATOM 3571 C CA . ILE B 2 224 ? 21.855 3.755 28.453 1.00 19.91 264 ILE B CA 1
ATOM 3572 C C . ILE B 2 224 ? 23.367 3.639 28.278 1.00 19.73 264 ILE B C 1
ATOM 3573 O O . ILE B 2 224 ? 24.122 3.628 29.257 1.00 19.43 264 ILE B O 1
ATOM 3578 N N . ALA B 2 225 ? 23.791 3.539 27.023 1.00 18.34 265 ALA B N 1
ATOM 3579 C CA . ALA B 2 225 ? 25.201 3.607 26.650 1.00 17.24 265 ALA B CA 1
ATOM 3580 C C . ALA B 2 225 ? 25.318 4.089 25.212 1.00 19.32 265 ALA B C 1
ATOM 3581 O O . ALA B 2 225 ? 24.389 3.914 24.419 1.00 19.01 265 ALA B O 1
ATOM 3583 N N . SER B 2 226 ? 26.455 4.697 24.884 1.00 17.62 266 SER B N 1
ATOM 3584 C CA . SER B 2 226 ? 26.700 5.181 23.532 1.00 20.43 266 SER B CA 1
ATOM 3585 C C . SER B 2 226 ? 28.063 4.749 23.013 1.00 18.80 266 SER B C 1
ATOM 3586 O O . SER B 2 226 ? 29.057 4.848 23.718 1.00 15.69 266 SER B O 1
ATOM 3589 N N . GLY B 2 227 ? 28.083 4.246 21.784 1.00 17.82 267 GLY B N 1
ATOM 3590 C CA . GLY B 2 227 ? 29.312 4.046 21.046 1.00 15.00 267 GLY B CA 1
ATOM 3591 C C . GLY B 2 227 ? 29.560 5.321 20.256 1.00 17.07 267 GLY B C 1
ATOM 3592 O O . GLY B 2 227 ? 28.948 6.355 20.535 1.00 13.19 267 GLY B O 1
ATOM 3593 N N . GLU B 2 228 ? 30.442 5.263 19.265 1.00 13.88 268 GLU B N 1
ATOM 3594 C CA . GLU B 2 228 ? 30.715 6.460 18.479 1.00 14.26 268 GLU B CA 1
ATOM 3595 C C . GLU B 2 228 ? 29.488 6.902 17.700 1.00 14.22 268 GLU B C 1
ATOM 3596 O O . GLU B 2 228 ? 29.006 8.032 17.862 1.00 13.90 268 GLU B O 1
ATOM 3602 N N . TRP B 2 229 ? 28.981 5.992 16.874 1.00 14.30 269 TRP B N 1
ATOM 3603 C CA . TRP B 2 229 ? 27.925 6.300 15.917 1.00 15.87 269 TRP B CA 1
ATOM 3604 C C . TRP B 2 229 ? 26.649 5.481 16.140 1.00 18.14 269 TRP B C 1
ATOM 3605 O O . TRP B 2 229 ? 25.796 5.409 15.257 1.00 17.88 269 TRP B O 1
ATOM 3616 N N . TYR B 2 230 ? 26.523 4.850 17.305 1.00 17.75 270 TYR B N 1
ATOM 3617 C CA . TYR B 2 230 ? 25.316 4.090 17.625 1.00 17.28 270 TYR B CA 1
ATOM 3618 C C . TYR B 2 230 ? 25.043 4.225 19.118 1.00 20.96 270 TYR B C 1
ATOM 3619 O O . TYR B 2 230 ? 25.902 4.689 19.864 1.00 20.21 270 TYR B O 1
ATOM 3628 N N . SER B 2 231 ? 23.859 3.805 19.550 1.00 19.25 271 SER B N 1
ATOM 3629 C CA . SER B 2 231 ? 23.481 3.895 20.953 1.00 19.70 271 SER B CA 1
ATOM 3630 C C . SER B 2 231 ? 22.780 2.623 21.420 1.00 22.91 271 SER B C 1
ATOM 3631 O O . SER B 2 231 ? 22.273 1.854 20.601 1.00 21.05 271 SER B O 1
ATOM 3634 N N . LEU B 2 232 ? 22.775 2.400 22.734 1.00 19.86 272 LEU B N 1
ATOM 3635 C CA . LEU B 2 232 ? 22.117 1.240 23.338 1.00 18.91 272 LEU B CA 1
ATOM 3636 C C . LEU B 2 232 ? 21.244 1.668 24.508 1.00 20.22 272 LEU B C 1
ATOM 3637 O O . LEU B 2 232 ? 21.577 2.602 25.229 1.00 20.73 272 LEU B O 1
ATOM 3642 N N . ALA B 2 233 ? 20.138 0.964 24.704 1.00 21.31 273 ALA B N 1
ATOM 3643 C CA . ALA B 2 233 ? 19.294 1.177 25.869 1.00 19.65 273 ALA B CA 1
ATOM 3644 C C . ALA B 2 233 ? 18.870 -0.181 26.416 1.00 17.41 273 ALA B C 1
ATOM 3645 O O . ALA B 2 233 ? 18.629 -1.123 25.656 1.00 21.19 273 ALA B O 1
ATOM 3647 N N . LEU B 2 234 ? 18.816 -0.282 27.738 1.00 18.43 274 LEU B N 1
ATOM 3648 C CA . LEU B 2 234 ? 18.423 -1.516 28.410 1.00 18.04 274 LEU B CA 1
ATOM 3649 C C . LEU B 2 234 ? 17.041 -1.316 29.023 1.00 18.12 274 LEU B C 1
ATOM 3650 O O . LEU B 2 234 ? 16.837 -0.378 29.783 1.00 20.81 274 LEU B O 1
ATOM 3655 N N . LYS B 2 235 ? 16.098 -2.188 28.677 1.00 21.18 275 LYS B N 1
ATOM 3656 C CA . LYS B 2 235 ? 14.713 -2.042 29.132 1.00 23.30 275 LYS B CA 1
ATOM 3657 C C . LYS B 2 235 ? 14.114 -3.387 29.516 1.00 22.81 275 LYS B C 1
ATOM 3658 O O . LYS B 2 235 ? 13.918 -4.263 28.674 1.00 22.50 275 LYS B O 1
ATOM 3664 N N . ASN B 2 236 ? 13.814 -3.535 30.800 1.00 26.16 276 ASN B N 1
ATOM 3665 C CA . ASN B 2 236 ? 13.380 -4.817 31.341 1.00 29.69 276 ASN B CA 1
ATOM 3666 C C . ASN B 2 236 ? 14.207 -5.980 30.807 1.00 25.68 276 ASN B C 1
ATOM 3667 O O . ASN B 2 236 ? 13.668 -7.008 30.402 1.00 29.18 276 ASN B O 1
ATOM 3672 N N . GLY B 2 237 ? 15.526 -5.805 30.799 1.00 30.71 277 GLY B N 1
ATOM 3673 C CA . GLY B 2 237 ? 16.425 -6.891 30.458 1.00 25.44 277 GLY B CA 1
ATOM 3674 C C . GLY B 2 237 ? 16.577 -7.114 28.969 1.00 29.14 277 GLY B C 1
ATOM 3675 O O . GLY B 2 237 ? 17.219 -8.073 28.540 1.00 33.57 277 GLY B O 1
ATOM 3676 N N . LYS B 2 238 ? 15.988 -6.230 28.174 1.00 23.41 278 LYS B N 1
ATOM 3677 C CA . LYS B 2 238 ? 16.105 -6.322 26.720 1.00 27.65 278 LYS B CA 1
ATOM 3678 C C . LYS B 2 238 ? 16.885 -5.126 26.184 1.00 21.15 278 LYS B C 1
ATOM 3679 O O . LYS B 2 238 ? 16.642 -3.990 26.582 1.00 22.01 278 LYS B O 1
ATOM 3685 N N . VAL B 2 239 ? 17.831 -5.390 25.291 1.00 24.71 279 VAL B N 1
ATOM 3686 C CA . VAL B 2 239 ? 18.667 -4.336 24.726 1.00 22.86 279 VAL B CA 1
ATOM 3687 C C . VAL B 2 239 ? 18.014 -3.738 23.499 1.00 19.10 279 VAL B C 1
ATOM 3688 O O . VAL B 2 239 ? 17.642 -4.459 22.590 1.00 24.19 279 VAL B O 1
ATOM 3692 N N . ILE B 2 240 ? 17.878 -2.419 23.481 1.00 17.08 280 ILE B N 1
ATOM 3693 C CA . ILE B 2 240 ? 17.405 -1.715 22.299 1.00 19.65 280 ILE B CA 1
ATOM 3694 C C . ILE B 2 240 ? 18.591 -0.987 21.655 1.00 22.88 280 ILE B C 1
ATOM 3695 O O . ILE B 2 240 ? 19.349 -0.302 22.341 1.00 23.83 280 ILE B O 1
ATOM 3700 N N . ALA B 2 241 ? 18.769 -1.160 20.350 1.00 21.79 281 ALA B N 1
ATOM 3701 C CA . ALA B 2 241 ? 19.917 -0.568 19.645 1.00 25.29 281 ALA B CA 1
ATOM 3702 C C . ALA B 2 241 ? 19.482 0.272 18.447 1.00 24.38 281 ALA B C 1
ATOM 3703 O O . ALA B 2 241 ? 18.564 -0.111 17.722 1.00 24.69 281 ALA B O 1
ATOM 3705 N N . TRP B 2 242 ? 20.149 1.405 18.229 1.00 22.12 282 TRP B N 1
ATOM 3706 C CA . TRP B 2 242 ? 19.863 2.221 17.054 1.00 21.81 282 TRP B CA 1
ATOM 3707 C C . TRP B 2 242 ? 21.056 3.063 16.618 1.00 24.20 282 TRP B C 1
ATOM 3708 O O . TRP B 2 242 ? 22.022 3.216 17.368 1.00 19.66 282 TRP B O 1
ATOM 3719 N N . GLY B 2 243 ? 20.967 3.604 15.403 1.00 22.49 283 GLY B N 1
ATOM 3720 C CA . GLY B 2 243 ? 22.031 4.397 14.808 1.00 22.33 283 GLY B CA 1
ATOM 3721 C C . GLY B 2 243 ? 22.983 3.541 13.996 1.00 23.04 283 GLY B C 1
ATOM 3722 O O . GLY B 2 243 ? 23.332 2.434 14.405 1.00 19.93 283 GLY B O 1
ATOM 3723 N N . SER B 2 244 ? 23.395 4.049 12.836 1.00 21.53 284 SER B N 1
ATOM 3724 C CA . SER B 2 244 ? 24.353 3.350 11.981 1.00 22.90 284 SER B CA 1
ATOM 3725 C C . SER B 2 244 ? 23.961 1.899 11.705 1.00 26.73 284 SER B C 1
ATOM 3726 O O . SER B 2 244 ? 24.826 1.024 11.627 1.00 24.50 284 SER B O 1
ATOM 3729 N N . SER B 2 245 ? 22.658 1.653 11.584 1.00 21.50 285 SER B N 1
ATOM 3730 C CA . SER B 2 245 ? 22.149 0.331 11.241 1.00 23.96 285 SER B CA 1
ATOM 3731 C C . SER B 2 245 ? 22.410 -0.736 12.301 1.00 23.48 285 SER B C 1
ATOM 3732 O O . SER B 2 245 ? 22.322 -1.924 12.014 1.00 21.51 285 SER B O 1
ATOM 3735 N N . ARG B 2 246 ? 22.724 -0.318 13.522 1.00 23.88 286 ARG B N 1
ATOM 3736 C CA . ARG B 2 246 ? 22.900 -1.268 14.608 1.00 20.83 286 ARG B CA 1
ATOM 3737 C C . ARG B 2 246 ? 21.573 -1.888 14.995 1.00 23.72 286 ARG B C 1
ATOM 3738 O O . ARG B 2 246 ? 20.567 -1.190 15.097 1.00 24.09 286 ARG B O 1
ATOM 3746 N N . THR B 2 247 ? 21.585 -3.196 15.232 1.00 25.78 287 THR B N 1
ATOM 3747 C CA . THR B 2 247 ? 20.417 -3.902 15.758 1.00 29.73 287 THR B CA 1
ATOM 3748 C C . THR B 2 247 ? 20.810 -4.703 16.994 1.00 26.00 287 THR B C 1
ATOM 3749 O O . THR B 2 247 ? 21.991 -4.937 17.240 1.00 29.66 287 THR B O 1
ATOM 3753 N N . ALA B 2 248 ? 19.820 -5.119 17.774 1.00 26.04 288 ALA B N 1
ATOM 3754 C CA . ALA B 2 248 ? 20.067 -6.029 18.887 1.00 32.25 288 ALA B CA 1
ATOM 3755 C C . ALA B 2 248 ? 19.719 -7.458 18.477 1.00 31.35 288 ALA B C 1
ATOM 3756 O O . ALA B 2 248 ? 18.571 -7.751 18.149 1.00 34.35 288 ALA B O 1
ATOM 3758 N N . PRO B 2 249 ? 20.713 -8.352 18.496 1.00 30.58 289 PRO B N 1
ATOM 3759 C CA . PRO B 2 249 ? 20.489 -9.757 18.141 1.00 31.78 289 PRO B CA 1
ATOM 3760 C C . PRO B 2 249 ? 19.650 -10.499 19.179 1.00 35.15 289 PRO B C 1
ATOM 3761 O O . PRO B 2 249 ? 19.519 -10.052 20.321 1.00 32.61 289 PRO B O 1
ATOM 3765 N N . SER B 2 250 ? 19.101 -11.640 18.777 1.00 34.30 290 SER B N 1
ATOM 3766 C CA . SER B 2 250 ? 18.196 -12.406 19.628 1.00 39.39 290 SER B CA 1
ATOM 3767 C C . SER B 2 250 ? 18.826 -12.792 20.966 1.00 40.51 290 SER B C 1
ATOM 3768 O O . SER B 2 250 ? 18.119 -12.985 21.955 1.00 41.48 290 SER B O 1
ATOM 3771 N N . SER B 2 251 ? 20.153 -12.890 20.995 1.00 38.78 291 SER B N 1
ATOM 3772 C CA . SER B 2 251 ? 20.875 -13.264 22.211 1.00 33.76 291 SER B CA 1
ATOM 3773 C C . SER B 2 251 ? 20.739 -12.226 23.324 1.00 35.51 291 SER B C 1
ATOM 3774 O O . SER B 2 251 ? 20.954 -12.526 24.504 1.00 32.79 291 SER B O 1
ATOM 3777 N N . VAL B 2 252 ? 20.375 -11.004 22.956 1.00 33.87 292 VAL B N 1
ATOM 3778 C CA . VAL B 2 252 ? 20.244 -9.941 23.948 1.00 32.22 292 VAL B CA 1
ATOM 3779 C C . VAL B 2 252 ? 18.816 -9.418 24.053 1.00 33.80 292 VAL B C 1
ATOM 3780 O O . VAL B 2 252 ? 18.599 -8.282 24.472 1.00 36.01 292 VAL B O 1
ATOM 3784 N N . GLN B 2 253 ? 17.848 -10.255 23.682 1.00 35.02 293 GLN B N 1
ATOM 3785 C CA . GLN B 2 253 ? 16.431 -9.890 23.767 1.00 40.40 293 GLN B CA 1
ATOM 3786 C C . GLN B 2 253 ? 15.836 -10.070 25.162 1.00 35.16 293 GLN B C 1
ATOM 3787 O O . GLN B 2 253 ? 14.714 -9.635 25.420 1.00 33.78 293 GLN B O 1
ATOM 3793 N N . SER B 2 254 ? 16.580 -10.716 26.052 1.00 35.47 294 SER B N 1
ATOM 3794 C CA . SER B 2 254 ? 16.127 -10.891 27.428 1.00 34.87 294 SER B CA 1
ATOM 3795 C C . SER B 2 254 ? 17.277 -11.259 28.348 1.00 34.53 294 SER B C 1
ATOM 3796 O O . SER B 2 254 ? 18.331 -11.710 27.894 1.00 35.99 294 SER B O 1
ATOM 3799 N N . GLY B 2 255 ? 17.062 -11.066 29.646 1.00 33.94 295 GLY B N 1
ATOM 3800 C CA . GLY B 2 255 ? 18.015 -11.487 30.658 1.00 35.76 295 GLY B CA 1
ATOM 3801 C C . GLY B 2 255 ? 19.309 -10.697 30.673 1.00 34.37 295 GLY B C 1
ATOM 3802 O O . GLY B 2 255 ? 20.338 -11.195 31.133 1.00 31.15 295 GLY B O 1
ATOM 3803 N N . VAL B 2 256 ? 19.266 -9.466 30.171 1.00 29.17 296 VAL B N 1
ATOM 3804 C CA . VAL B 2 256 ? 20.453 -8.615 30.167 1.00 26.42 296 VAL B CA 1
ATOM 3805 C C . VAL B 2 256 ? 20.485 -7.743 31.415 1.00 22.76 296 VAL B C 1
ATOM 3806 O O . VAL B 2 256 ? 19.510 -7.064 31.722 1.00 24.31 296 VAL B O 1
ATOM 3810 N N . SER B 2 257 ? 21.602 -7.759 32.135 1.00 23.3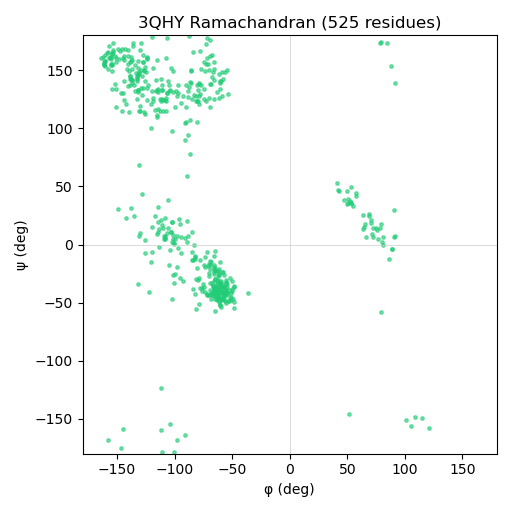6 297 SER B N 1
ATOM 3811 C CA . SER B 2 257 ? 21.710 -7.004 33.385 1.00 25.66 297 SER B CA 1
ATOM 3812 C C . SER B 2 257 ? 22.472 -5.682 33.259 1.00 24.74 297 SER B C 1
ATOM 3813 O O . SER B 2 257 ? 22.255 -4.751 34.040 1.00 24.82 297 SER B O 1
ATOM 3816 N N . SER B 2 258 ? 23.367 -5.593 32.283 1.00 25.04 298 SER B N 1
ATOM 3817 C CA . SER B 2 258 ? 24.033 -4.325 32.014 1.00 22.82 298 SER B CA 1
ATOM 3818 C C . SER B 2 258 ? 24.522 -4.246 30.577 1.00 22.85 298 SER B C 1
ATOM 3819 O O . SER B 2 258 ? 24.646 -5.264 29.896 1.00 19.46 298 SER B O 1
ATOM 3822 N N . ILE B 2 259 ? 24.786 -3.026 30.124 1.00 25.21 299 ILE B N 1
ATOM 3823 C CA . ILE B 2 259 ? 25.272 -2.805 28.770 1.00 23.09 299 ILE B CA 1
ATOM 3824 C C . ILE B 2 259 ? 26.516 -1.928 28.788 1.00 21.03 299 ILE B C 1
ATOM 3825 O O . ILE B 2 259 ? 26.682 -1.095 29.671 1.00 19.87 299 ILE B O 1
ATOM 3830 N N . GLU B 2 260 ? 27.382 -2.133 27.803 1.00 22.58 300 GLU B N 1
ATOM 3831 C CA . GLU B 2 260 ? 28.549 -1.291 27.597 1.00 21.45 300 GLU B CA 1
ATOM 3832 C C . GLU B 2 260 ? 28.698 -1.093 26.103 1.00 17.45 300 GLU B C 1
ATOM 3833 O O . GLU B 2 260 ? 28.551 -2.032 25.324 1.00 15.41 300 GLU B O 1
ATOM 3839 N N . ALA B 2 261 ? 28.972 0.137 25.702 1.00 15.95 301 ALA B N 1
ATOM 3840 C CA . ALA B 2 261 ? 29.202 0.416 24.295 1.00 18.67 301 ALA B CA 1
ATOM 3841 C C . ALA B 2 261 ? 30.639 0.872 24.085 1.00 18.17 301 ALA B C 1
ATOM 3842 O O . ALA B 2 261 ? 31.018 1.955 24.530 1.00 23.76 301 ALA B O 1
ATOM 3844 N N . GLY B 2 262 ? 31.449 0.035 23.446 1.00 14.29 302 GLY B N 1
ATOM 3845 C CA . GLY B 2 262 ? 32.729 0.496 22.931 1.00 15.03 302 GLY B CA 1
ATOM 3846 C C . GLY B 2 262 ? 32.464 1.370 21.711 1.00 14.67 302 GLY B C 1
ATOM 3847 O O . GLY B 2 262 ? 31.327 1.451 21.252 1.00 17.99 302 GLY B O 1
ATOM 3848 N N . PRO B 2 263 ? 33.507 2.018 21.171 1.00 13.36 303 PRO B N 1
ATOM 3849 C CA . PRO B 2 263 ? 33.345 2.895 20.008 1.00 14.32 303 PRO B CA 1
ATOM 3850 C C . PRO B 2 263 ? 32.582 2.194 18.884 1.00 14.00 303 PRO B C 1
ATOM 3851 O O . PRO B 2 263 ? 31.736 2.820 18.251 1.00 11.42 303 PRO B O 1
ATOM 3855 N N . ASN B 2 264 ? 32.865 0.909 18.668 1.00 14.31 304 ASN B N 1
ATOM 3856 C CA . ASN B 2 264 ? 32.186 0.111 17.628 1.00 14.49 304 ASN B CA 1
ATOM 3857 C C . ASN B 2 264 ? 31.477 -1.142 18.157 1.00 17.36 304 ASN B C 1
ATOM 3858 O O . ASN B 2 264 ? 30.371 -1.475 17.719 1.00 18.12 304 ASN B O 1
ATOM 3863 N N . ALA B 2 265 ? 32.125 -1.833 19.088 1.00 13.95 305 ALA B N 1
ATOM 3864 C CA . ALA B 2 265 ? 31.594 -3.074 19.643 1.00 17.51 305 ALA B CA 1
ATOM 3865 C C . ALA B 2 265 ? 30.669 -2.808 20.825 1.00 18.57 305 ALA B C 1
ATOM 3866 O O . ALA B 2 265 ? 30.972 -2.001 21.717 1.00 17.45 305 ALA B O 1
ATOM 3868 N N . ALA B 2 266 ? 29.542 -3.502 20.831 1.00 19.97 306 ALA B N 1
ATOM 3869 C CA . ALA B 2 266 ? 28.594 -3.392 21.923 1.00 17.16 306 ALA B CA 1
ATOM 3870 C C . ALA B 2 266 ? 28.773 -4.604 22.825 1.00 20.12 306 ALA B C 1
ATOM 3871 O O . ALA B 2 266 ? 29.152 -5.676 22.362 1.00 18.18 306 ALA B O 1
ATOM 3873 N N . TYR B 2 267 ? 28.520 -4.431 24.116 1.00 17.49 307 TYR B N 1
ATOM 3874 C CA . TYR B 2 267 ? 28.618 -5.555 25.030 1.00 19.70 307 TYR B CA 1
ATOM 3875 C C . TYR B 2 267 ? 27.390 -5.610 25.939 1.00 23.32 307 TYR B C 1
ATOM 3876 O O . TYR B 2 267 ? 26.887 -4.581 26.384 1.00 20.52 307 TYR B O 1
ATOM 3885 N N . ALA B 2 268 ? 26.913 -6.819 26.202 1.00 20.42 308 ALA B N 1
ATOM 3886 C CA . ALA B 2 268 ? 25.802 -7.020 27.122 1.00 23.34 308 ALA B CA 1
ATOM 3887 C C . ALA B 2 268 ? 26.178 -8.072 28.171 1.00 22.77 308 ALA B C 1
ATOM 3888 O O . ALA B 2 268 ? 26.656 -9.149 27.830 1.00 30.95 308 ALA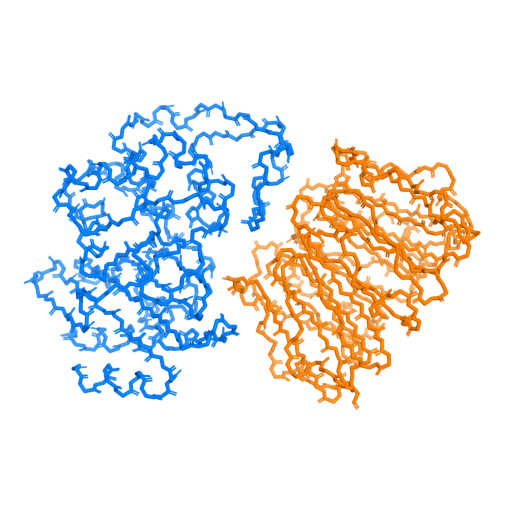 B O 1
ATOM 3890 N N . LEU B 2 269 ? 25.990 -7.743 29.444 1.00 24.58 309 LEU B N 1
ATOM 3891 C CA . LEU B 2 269 ? 26.207 -8.704 30.522 1.00 27.80 309 LEU B CA 1
ATOM 3892 C C . LEU B 2 269 ? 24.870 -9.307 30.911 1.00 29.20 309 LEU B C 1
ATOM 3893 O O . LEU B 2 269 ? 23.899 -8.585 31.123 1.00 26.42 309 LEU B O 1
ATOM 3898 N N . LYS B 2 270 ? 24.823 -10.632 30.990 1.00 30.67 310 LYS B N 1
ATOM 3899 C CA . LYS B 2 270 ? 23.585 -11.339 31.297 1.00 33.24 310 LYS B CA 1
ATOM 3900 C C . LYS B 2 270 ? 23.642 -11.986 32.679 1.00 41.78 310 LYS B C 1
ATOM 3901 O O . LYS B 2 270 ? 24.663 -12.559 33.069 1.00 38.60 310 LYS B O 1
ATOM 3907 N N . GLY B 2 271 ? 22.545 -11.877 33.421 1.00 40.96 311 GLY B N 1
ATOM 3908 C CA . GLY B 2 271 ? 22.469 -12.454 34.751 1.00 47.94 311 GLY B CA 1
ATOM 3909 C C . GLY B 2 271 ? 22.242 -13.953 34.687 1.00 50.55 311 GLY B C 1
ATOM 3910 O O . GLY B 2 271 ? 22.130 -14.622 35.716 1.00 61.29 311 GLY B O 1
#

Secondary structure (DSSP, 8-state):
-HHHHHHHHHHHT-EEEEEEEETTT--EEEESTT--EE-GGGHHHHHHHHHHHHS-GGGGGSEE---GGG--SS-TTTTTSTTT-EEHHHHHHHHHHH--HHHHHHHHHHTTHHHHHHHHHHHTT--S-B----TTGGG---TT--TTEE-HHHHHHHHHHHHHSSSS-HHHHHHHHHHHBS-GGGTTTHHHHS-TTSEEEEEEEEETTTEEEEEEEEE-TTS--EEEEEEEE-SSTTPPP-HHHHHHHHHHHHHHT-/--EEEEE-S--TTSTT---GGGSSS--EEEE-SSEEEEEETTEEEEEE--SSSTTS--GGGGS---EEEE-SSEEEEEETTEEEEEE--TTSTT---GGGSSSEEEEEEETTEEEEEETTEEEEEE--TTSTTS--GGGGSSEEEEEE-SSEEEEEETTEEEEEE--TTSTTS--GGGGSSEEEEEE-SSEEEEEETTEEEEEE--TTSTT---GGGGSS--EEEE-SS-EEEEETTEEEEESTT----GGGSS-EEEEEE-SS-EEEEE-

CATH classification: 3.40.710.10

Solvent-accessible surface area: 19335 Å² total; per-residue (Å²): 79,113,138,67,2,46,122,14,11,171,138,24,108,15,86,0,0,0,26,0,18,3,32,48,88,117,101,66,26,48,26,97,33,102,66,78,4,8,4,0,9,1,2,0,0,4,0,0,0,0,0,0,64,98,28,65,53,173,87,16,105,68,92,24,96,13,60,11,87,71,2,21,21,29,0,0,22,0,2,54,74,11,70,118,13,10,33,0,9,81,0,0,56,4,0,1,53,58,5,0,4,1,0,0,16,18,0,0,117,83,9,54,10,8,100,16,2,20,131,10,0,70,145,61,45,12,183,52,3,45,0,43,34,59,4,34,93,1,19,66,17,68,85,90,35,80,96,1,6,0,3,0,87,11,4,0,71,4,0,61,26,0,9,28,18,142,24,1,65,94,103,26,58,96,37,0,10,104,12,0,84,73,9,19,4,0,64,114,0,0,61,56,7,12,45,147,101,23,72,7,0,3,2,0,0,8,17,36,38,2,1,3,0,0,0,0,1,0,67,4,86,144,94,41,24,1,0,1,0,0,0,2,11,47,128,126,134,71,28,112,35,59,27,99,6,0,10,38,0,0,79,14,1,6,88,50,8,180,32,103,40,16,27,27,36,27,27,31,23,12,20,10,5,18,82,18,50,84,103,0,72,51,42,3,97,33,11,3,5,2,2,1,0,0,0,0,10,66,69,13,87,6,16,28,17,35,12,71,73,53,24,0,31,89,54,40,75,47,0,105,66,43,8,94,31,20,12,14,4,3,43,0,0,0,0,9,46,121,14,70,2,20,21,17,22,12,60,180,40,25,2,22,88,19,44,74,74,0,122,63,46,7,102,31,20,7,13,4,7,3,1,0,1,0,11,54,130,14,74,1,12,20,21,20,12,66,94,37,29,2,18,86,24,39,84,104,0,80,61,38,6,100,15,21,34,9,6,10,2,1,0,1,0,1,33,126,17,9,11,24,21,20,24,20,70,102,38,26,0,19,85,28,41,87,69,0,104,64,43,7,88,49,5,5,7,1,0,0,0,0,0,0,10,52,130,9,75,3,11,21,21,25,7,62,103,86,124,0,32,71,28,40,113,70,0,71,65,47,8,83,30,15,12,15,3,6,5,0,0,1,0,6,40,134,17,72,1,12,16,14,5,29,109,32,98,22,46,102,48,0,63,74,48,8,71,39,22,44,13,0,20,6,2,3,1,0,5,47,73

Sequence (529 aa):
THKEFSQLEKKFDARLGVYAIDTGTNQTIAYRPNERFAFASTYKALAAGVLLQQNSTKKLDEVITYTKEDLVDYSPVTEKHVDTGMTLGEIAEAAVRYSDNTAGNILFHKIGGPKGYEKALRQMGDRVTMSDRFETELNEAIPGDIRDTSTAKAIATNLKAFTAGNALPNHKRNILTKWMKGNATGDKLIRAGVPTNWVVADKSGAGSYGTRNDIAIVWPPNRAPIIIAILSSKDEKGATYDNQLIAEAAEVIVNAFRATSVVAWGGNNDWGEATVPAEAQSGVDAIAGGYFHGLALKGGKVLGWGANLNGQLTMPAATQSGVDAIAAGNYHSLALKDGEVIAWGGNEDGQTTVPAEARSGVDAIAAGAWASYALKDGKVIAWGDDSDGQTTVPAEAQSGVTALDGGVYTALAVKNGGVIAWGDNYFGQTTVPAEAQSGVDDVAGGIFHSLALKDGKVIAWGDNRYKQTTVPTEALSGVSAIASGEWYSLALKNGKVIAWGSSRTAPSSVQSGVSSIEAGPNAAYALKG

Radius of gyration: 23.4 Å; Cα contacts (8 Å, |Δi|>4): 1450; chains: 2; bounding box: 55×57×65 Å

Organism: Bacillus anthracis (NCBI:txid1392)

Foldseek 3Di:
DQVLLVVLCVVFQWDKWKWKAFPQVRDMDTDQQFDKWQCALQCLLLLLLVLQLVDDPVQQQDWDAAAPVQADPQAPPCVVCHGVTDGNLVLSLCCQQSVGQSSQQVSCVSQPHQVSSVVVLVVVVQPFAAEDDGPPCSQQTDPPDSYNMGGFNSSLVSLCCRQPHVSHDPVSSVSSQVSQFDHPLCCLALCLQDDVQKGWRKGWRAGFQQKTWMWTWIGDPPGDTMTMTMIMGHDHRHDHHDRVSRSNVNNVVVVVVD/DCAKAKDFDPCPFVQRVDDPVQGDQWDDKEAEQFKIWTQHQQAIAMDTDLPFCQRVDDPNRGGQWDDKYYAHFKIWTAHQQAIAIDGHQPQPQRVDDPVRGHQWDDKEAENFKIWTAHQQAIQIGGDCPQDARVDDPQSGGQWDEWYYEHQKIWTAHQQAIAIGGDCPQHQRVGDPVRGHQWDYKEYAQFKIWTAHAQAIAIDGDCPQDARVDDPVSGGQWDDWYYAHFKIWTAHQQAIAIGGNPDGDDPVRGGQFDDWYYYNTMIMTHGD